Protein AF-0000000072984114 (afdb_homodimer)

Foldseek 3Di:
DEEEEEDQPLQNVQQVVLLVVVPYQYEYEYPDVVSQVSNDDDRYHYAPDLLRRLLRDLEYEYEDEAVCLCCQQQNDPVRGHSQVNHDAQHEYEYAYQAFLVSQVVSVVSHDPNYWYKYWHWPDGNVLQNVLAIETEIADDPVSCVVCVVVNSSSHHYDYDYHRSVNNVVSLVVLLVLLLLLLVLLVQVLVCVVVVHDLVVVLVVCCVDPCVVSSVVLQPPPRAAFLVSVLSSLVRSCVNPVVPDDRPSSVVSSVLSVQQQVQADDTHGSNSSSPPSSHDDPVVND/DEEEEEDQPLQNVQQVVLLVVVPYQYEYEYPDVVSQVSNDDDRYHYAPDLLRRLLRDLEYEYEDEAVCLCCQQDNDPVRGHSQVNHDQQHEYEYAYQAFLVSQVVSVVSHDPNYWYKYWHWPDGNVLQNVLAIETEIADDPVSCVVCVVVNSSSHHYDYDYHRSVNNVVSLVVLLVLLLLLLVLLVQVLVCVVVVHDLVVVLVVCCVDPCVVSSVVLQPPPRAAFLVSVLSSLVRSCVNPVVPDDRPSSVVSSVLSVQQQVQADDTHHSNSSSPPSSHDDPVVND

InterPro domains:
  IPR006115 6-phosphogluconate dehydrogenase, NADP-binding [PF03446] (2-160)
  IPR008927 6-phosphogluconate dehydrogenase-like, C-terminal domain superfamily [SSF48179] (163-270)
  IPR013328 6-phosphogluconate dehydrogenase, domain 2 [G3DSA:1.10.1040.10] (162-276)
  IPR015815 3-hydroxyisobutyrate dehydrogenase-related [PIRSF000103] (1-273)
  IPR036291 NAD(P)-binding domain superfamily [SSF51735] (1-162)

pLDDT: mean 96.46, std 6.19, range [48.09, 98.94]

Solvent-accessible surface area (backbone atoms only — not comparable to full-atom values): 28738 Å² total; per-residue (Å²): 103,52,35,18,43,34,27,41,48,74,53,27,56,37,42,52,58,39,44,34,74,74,62,31,41,33,30,31,37,44,97,49,63,70,44,40,62,72,62,48,53,97,39,26,44,70,41,92,41,70,60,57,21,44,62,63,27,48,37,38,38,36,39,53,59,50,88,49,44,57,55,51,40,56,36,44,93,92,49,68,14,50,48,76,41,60,51,79,69,17,37,40,35,40,32,34,70,43,39,40,66,56,54,53,57,46,59,74,61,51,55,77,66,46,45,67,29,30,33,13,68,45,67,56,51,70,21,29,62,65,36,53,20,37,33,33,33,10,20,57,66,64,64,49,59,71,44,39,74,65,55,45,49,38,18,49,74,43,79,61,47,52,60,41,40,12,25,46,50,45,51,27,54,42,36,21,55,44,18,29,55,38,16,48,33,53,20,47,49,47,24,55,73,69,71,42,61,62,64,64,53,54,54,53,40,49,70,37,58,49,24,53,50,50,53,59,45,64,35,81,83,52,79,47,46,33,60,58,57,38,48,52,42,50,38,45,46,71,60,36,60,78,42,44,84,54,60,36,49,53,36,24,38,53,53,49,45,51,28,36,69,51,28,92,72,82,35,41,44,40,38,58,79,38,76,67,32,51,75,60,77,80,68,44,93,103,52,36,19,42,34,27,40,48,75,53,27,57,36,41,52,57,38,44,33,72,73,62,31,42,34,31,30,38,45,96,50,64,69,47,42,61,74,61,48,53,97,39,26,44,71,42,91,41,71,60,56,22,44,62,65,26,48,37,37,39,35,39,50,57,50,87,48,46,57,54,53,39,57,35,44,93,92,49,68,14,50,49,77,40,60,50,80,69,16,37,41,34,39,32,35,69,44,40,41,66,57,54,53,56,46,59,74,62,50,54,78,64,46,45,68,30,30,34,12,67,44,70,55,53,70,21,29,62,65,35,54,20,37,32,33,34,10,21,57,66,66,63,50,58,71,44,40,74,66,54,43,50,38,19,49,75,45,80,62,47,53,59,42,41,13,24,47,49,44,50,28,55,43,35,21,54,44,18,29,54,37,16,47,33,52,20,48,50,48,24,56,73,70,71,44,62,62,65,63,53,55,53,54,42,49,71,38,58,50,23,54,49,51,53,60,44,64,36,82,83,52,79,46,46,34,59,59,56,37,48,52,42,50,39,44,45,71,59,36,60,78,44,43,83,54,60,37,47,52,36,23,37,52,51,49,46,51,28,36,70,52,29,92,73,83,34,41,46,41,36,58,80,39,78,67,33,52,75,61,78,80,66,44,92

Structure (mmCIF, N/CA/C/O backbone):
data_AF-0000000072984114-model_v1
#
loop_
_entity.id
_entity.type
_entity.pdbx_description
1 polymer '3-hydroxyisobutyrate dehydrogenase related beta-hydroxyacid dehydrogenase'
#
loop_
_atom_site.group_PDB
_atom_site.id
_atom_site.type_symbol
_atom_site.label_atom_id
_atom_site.label_alt_id
_atom_site.label_comp_id
_atom_site.label_asym_id
_atom_site.label_entity_id
_atom_site.label_seq_id
_atom_site.pdbx_PDB_ins_code
_atom_site.Cartn_x
_atom_site.Cartn_y
_atom_site.Cartn_z
_atom_site.occupancy
_atom_site.B_iso_or_equiv
_atom_site.auth_seq_id
_atom_site.auth_comp_id
_atom_site.auth_asym_id
_atom_site.auth_atom_id
_atom_site.pdbx_PDB_model_num
ATOM 1 N N . MET A 1 1 ? -5.254 40.031 -1.169 1 92.94 1 MET A N 1
ATOM 2 C CA . MET A 1 1 ? -5.637 39.438 0.11 1 92.94 1 MET A CA 1
ATOM 3 C C . MET A 1 1 ? -4.414 38.906 0.862 1 92.94 1 MET A C 1
ATOM 5 O O . MET A 1 1 ? -3.459 38.438 0.249 1 92.94 1 MET A O 1
ATOM 9 N N . LYS A 1 2 ? -4.418 39.094 2.188 1 98 2 LYS A N 1
ATOM 10 C CA . LYS A 1 2 ? -3.281 38.75 3.033 1 98 2 LYS A CA 1
ATOM 11 C C . LYS A 1 2 ? -3.484 37.406 3.697 1 98 2 LYS A C 1
ATOM 13 O O . LYS A 1 2 ? -4.578 37.094 4.18 1 98 2 LYS A O 1
ATOM 18 N N . ILE A 1 3 ? -2.434 36.562 3.68 1 98.81 3 ILE A N 1
ATOM 19 C CA . ILE A 1 3 ? -2.449 35.25 4.312 1 98.81 3 ILE A CA 1
ATOM 20 C C . ILE A 1 3 ? -1.193 35.094 5.164 1 98.81 3 ILE A C 1
ATOM 22 O O . ILE A 1 3 ? -0.095 35.438 4.746 1 98.81 3 ILE A O 1
ATOM 26 N N . THR A 1 4 ? -1.352 34.594 6.32 1 98.88 4 THR A N 1
ATOM 27 C CA . THR A 1 4 ? -0.22 34.156 7.145 1 98.88 4 THR A CA 1
ATOM 28 C C . THR A 1 4 ? -0.017 32.656 7.059 1 98.88 4 THR A C 1
ATOM 30 O O . THR A 1 4 ? -0.98 31.891 7.117 1 98.88 4 THR A O 1
ATOM 33 N N . PHE A 1 5 ? 1.22 32.219 6.844 1 98.94 5 PHE A N 1
ATOM 34 C CA . PHE A 1 5 ? 1.602 30.812 6.859 1 98.94 5 PHE A CA 1
ATOM 35 C C . PHE A 1 5 ? 2.68 30.562 7.906 1 98.94 5 PHE A C 1
ATOM 37 O O . PHE A 1 5 ? 3.785 31.094 7.812 1 98.94 5 PHE A O 1
ATOM 44 N N . ILE A 1 6 ? 2.34 29.75 8.883 1 98.88 6 ILE A N 1
ATOM 45 C CA . ILE A 1 6 ? 3.256 29.453 9.977 1 98.88 6 ILE A CA 1
ATOM 46 C C . ILE A 1 6 ? 3.725 28 9.883 1 98.88 6 ILE A C 1
ATOM 48 O O . ILE A 1 6 ? 2.908 27.078 9.867 1 98.88 6 ILE A O 1
ATOM 52 N N . GLY A 1 7 ? 4.973 27.766 9.938 1 98.56 7 GLY A N 1
ATOM 53 C CA . GLY A 1 7 ? 5.59 26.484 9.656 1 98.56 7 GLY A CA 1
ATOM 54 C C . GLY A 1 7 ? 6 26.312 8.203 1 98.56 7 GLY A C 1
ATOM 55 O O . GLY A 1 7 ? 5.203 25.891 7.371 1 98.56 7 GLY A O 1
ATOM 56 N N . VAL A 1 8 ? 7.266 26.625 7.906 1 97.69 8 VAL A N 1
ATOM 57 C CA . VAL A 1 8 ? 7.754 26.547 6.535 1 97.69 8 VAL A CA 1
ATOM 58 C C . VAL A 1 8 ? 8.836 25.469 6.43 1 97.69 8 VAL A C 1
ATOM 60 O O . VAL A 1 8 ? 9.93 25.734 5.926 1 97.69 8 VAL A O 1
ATOM 63 N N . GLY A 1 9 ? 8.461 24.328 6.988 1 95.62 9 GLY A N 1
ATOM 64 C CA . GLY A 1 9 ? 9.297 23.141 6.883 1 95.62 9 GLY A CA 1
ATOM 65 C C . GLY A 1 9 ? 9.117 22.391 5.574 1 95.62 9 GLY A C 1
ATOM 66 O O . GLY A 1 9 ? 8.961 23.016 4.52 1 95.62 9 GLY A O 1
ATOM 67 N N . ASP A 1 10 ? 9.156 21.094 5.625 1 92.69 10 ASP A N 1
ATOM 68 C CA . ASP A 1 10 ? 9.141 20.234 4.438 1 92.69 10 ASP A CA 1
ATOM 69 C C . ASP A 1 10 ? 7.879 20.469 3.609 1 92.69 10 ASP A C 1
ATOM 71 O O . ASP A 1 10 ? 7.926 20.453 2.377 1 92.69 10 ASP A O 1
ATOM 75 N N . MET A 1 11 ? 6.758 20.688 4.312 1 95.31 11 MET A N 1
ATOM 76 C CA . MET A 1 11 ? 5.508 20.938 3.602 1 95.31 11 MET A CA 1
ATOM 77 C C . MET A 1 11 ? 5.355 22.406 3.254 1 95.31 11 MET A C 1
ATOM 79 O O . MET A 1 11 ? 5.219 22.766 2.082 1 95.31 11 MET A O 1
ATOM 83 N N . GLY A 1 12 ? 5.516 23.266 4.242 1 97.44 12 GLY A N 1
ATOM 84 C CA . GLY A 1 12 ? 5.281 24.703 4.078 1 97.44 12 GLY A CA 1
ATOM 85 C C . GLY A 1 12 ? 6.164 25.328 3.012 1 97.44 12 GLY A C 1
ATOM 86 O O . GLY A 1 12 ? 5.727 26.219 2.289 1 97.44 12 GLY A O 1
ATOM 87 N N . SER A 1 13 ? 7.375 24.891 2.922 1 96.56 13 SER A N 1
ATOM 88 C CA . SER A 1 13 ? 8.305 25.453 1.956 1 96.56 13 SER A CA 1
ATOM 89 C C . SER A 1 13 ? 7.844 25.203 0.525 1 96.56 13 SER A C 1
ATOM 91 O O . SER A 1 13 ? 8.203 25.953 -0.389 1 96.56 13 SER A O 1
ATOM 93 N N . HIS A 1 14 ? 7.02 24.172 0.29 1 96.25 14 HIS A N 1
ATOM 94 C CA . HIS A 1 14 ? 6.504 23.875 -1.042 1 96.25 14 HIS A CA 1
ATOM 95 C C . HIS A 1 14 ? 5.113 24.469 -1.238 1 96.25 14 HIS A C 1
ATOM 97 O O . HIS A 1 14 ? 4.672 24.672 -2.373 1 96.25 14 HIS A O 1
ATOM 103 N N . MET A 1 15 ? 4.441 24.797 -0.161 1 98 15 MET A N 1
ATOM 104 C CA . MET A 1 15 ? 3.07 25.297 -0.233 1 98 15 MET A CA 1
ATOM 105 C C . MET A 1 15 ? 3.055 26.812 -0.388 1 98 15 MET A C 1
ATOM 107 O O . MET A 1 15 ? 2.287 27.359 -1.188 1 98 15 MET A O 1
ATOM 111 N N . VAL A 1 16 ? 3.939 27.562 0.236 1 98.5 16 VAL A N 1
ATOM 112 C CA . VAL A 1 16 ? 3.967 29.016 0.299 1 98.5 16 VAL A CA 1
ATOM 113 C C . VAL A 1 16 ? 4.125 29.594 -1.106 1 98.5 16 VAL A C 1
ATOM 115 O O . VAL A 1 16 ? 3.406 30.516 -1.489 1 98.5 16 VAL A O 1
ATOM 118 N N . PRO A 1 17 ? 4.957 29.031 -1.997 1 97.69 17 PRO A N 1
ATOM 119 C CA . PRO A 1 17 ? 5.117 29.594 -3.344 1 97.69 17 PRO A CA 1
ATOM 120 C C . PRO A 1 17 ? 3.82 29.578 -4.148 1 97.69 17 PRO A C 1
ATOM 122 O O . PRO A 1 17 ? 3.602 30.438 -4.996 1 97.69 17 PRO A O 1
ATOM 125 N N . HIS A 1 18 ? 2.949 28.609 -3.887 1 98.44 18 HIS A N 1
ATOM 126 C CA . HIS A 1 18 ? 1.688 28.547 -4.617 1 98.44 18 HIS A CA 1
ATOM 127 C C . HIS A 1 18 ? 0.781 29.719 -4.254 1 98.44 18 HIS A C 1
ATOM 129 O O . HIS A 1 18 ? 0.053 30.234 -5.105 1 98.44 18 HIS A O 1
ATOM 135 N N . LEU A 1 19 ? 0.803 30.109 -2.977 1 98.56 19 LEU A N 1
ATOM 136 C CA . LEU A 1 19 ? 0.034 31.266 -2.549 1 98.56 19 LEU A CA 1
ATOM 137 C C . LEU A 1 19 ? 0.534 32.531 -3.238 1 98.56 19 LEU A C 1
ATOM 139 O O . LEU A 1 19 ? -0.263 33.312 -3.758 1 98.56 19 LEU A O 1
ATOM 143 N N . ALA A 1 20 ? 1.812 32.688 -3.221 1 97.75 20 ALA A N 1
ATOM 144 C CA . ALA A 1 20 ? 2.422 33.844 -3.855 1 97.75 20 ALA A CA 1
ATOM 145 C C . ALA A 1 20 ? 2.092 33.906 -5.344 1 97.75 20 ALA A C 1
ATOM 147 O O . ALA A 1 20 ? 1.711 34.969 -5.867 1 97.75 20 ALA A O 1
ATOM 148 N N . LYS A 1 21 ? 2.23 32.812 -6.016 1 97.38 21 LYS A N 1
ATOM 149 C CA . LYS A 1 21 ? 1.955 32.688 -7.445 1 97.38 21 LYS A CA 1
ATOM 150 C C . LYS A 1 21 ? 0.504 33.062 -7.75 1 97.38 21 LYS A C 1
ATOM 152 O O . LYS A 1 21 ? 0.21 33.656 -8.797 1 97.38 21 LYS A O 1
ATOM 157 N N . ALA A 1 22 ? -0.342 32.75 -6.824 1 97.81 22 ALA A N 1
ATOM 158 C CA . ALA A 1 22 ? -1.768 33 -7.004 1 97.81 22 ALA A CA 1
ATOM 159 C C . ALA A 1 22 ? -2.094 34.469 -6.738 1 97.81 22 ALA A C 1
ATOM 161 O O . ALA A 1 22 ? -3.238 34.906 -6.906 1 97.81 22 ALA A O 1
ATOM 162 N N . GLY A 1 23 ? -1.111 35.25 -6.219 1 97.44 23 GLY A N 1
ATOM 163 C CA . GLY A 1 23 ? -1.286 36.688 -6.082 1 97.44 23 GLY A CA 1
ATOM 164 C C . GLY A 1 23 ? -1.57 37.094 -4.656 1 97.44 23 GLY A C 1
ATOM 165 O O . GLY A 1 23 ? -1.878 38.281 -4.406 1 97.44 23 GLY A O 1
ATOM 166 N N . TYR A 1 24 ? -1.482 36.188 -3.721 1 98.38 24 TYR A N 1
ATOM 167 C CA . TYR A 1 24 ? -1.695 36.562 -2.322 1 98.38 24 TYR A CA 1
ATOM 168 C C . TYR A 1 24 ? -0.448 37.188 -1.729 1 98.38 24 TYR A C 1
ATOM 170 O O . TYR A 1 24 ? 0.671 36.906 -2.158 1 98.38 24 TYR A O 1
ATOM 178 N N . ASP A 1 25 ? -0.683 38.125 -0.798 1 98.44 25 ASP A N 1
ATOM 179 C CA . ASP A 1 25 ? 0.396 38.625 0.044 1 98.44 25 ASP A CA 1
ATOM 180 C C . ASP A 1 25 ? 0.59 37.75 1.278 1 98.44 25 ASP A C 1
ATOM 182 O O . ASP A 1 25 ? -0.271 37.719 2.16 1 98.44 25 ASP A O 1
ATOM 186 N N . VAL A 1 26 ? 1.771 37.125 1.337 1 98.88 26 VAL A N 1
ATOM 187 C CA . VAL A 1 26 ? 1.955 36.094 2.338 1 98.88 26 VAL A CA 1
ATOM 188 C C . VAL A 1 26 ? 2.951 36.562 3.396 1 98.88 26 VAL A C 1
ATOM 190 O O . VAL A 1 26 ? 4.023 37.062 3.066 1 98.88 26 VAL A O 1
ATOM 193 N N . THR A 1 27 ? 2.582 36.469 4.625 1 98.88 27 THR A N 1
ATOM 194 C CA . THR A 1 27 ? 3.5 36.594 5.75 1 98.88 27 THR A CA 1
ATOM 195 C C . THR A 1 27 ? 3.848 35.219 6.336 1 98.88 27 THR A C 1
ATOM 197 O O . THR A 1 27 ? 2.955 34.438 6.652 1 98.88 27 THR A O 1
ATOM 200 N N . VAL A 1 28 ? 5.172 34.938 6.461 1 98.88 28 VAL A N 1
ATOM 201 C CA . VAL A 1 28 ? 5.566 33.625 6.953 1 98.88 28 VAL A CA 1
ATOM 202 C C . VAL A 1 28 ? 6.262 33.75 8.305 1 98.88 28 VAL A C 1
ATOM 204 O O . VAL A 1 28 ? 6.883 34.781 8.586 1 98.88 28 VAL A O 1
ATOM 207 N N . TRP A 1 29 ? 6.156 32.688 9.109 1 98.81 29 TRP A N 1
ATOM 208 C CA . TRP A 1 29 ? 6.898 32.562 10.359 1 98.81 29 TRP A CA 1
ATOM 209 C C . TRP A 1 29 ? 7.293 31.109 10.633 1 98.81 29 TRP A C 1
ATOM 211 O O . TRP A 1 29 ? 6.508 30.188 10.391 1 98.81 29 TRP A O 1
ATOM 221 N N . ASP A 1 30 ? 8.438 30.938 11.086 1 98.56 30 ASP A N 1
ATOM 222 C CA . ASP A 1 30 ? 9.008 29.672 11.555 1 98.56 30 ASP A CA 1
ATOM 223 C C . ASP A 1 30 ? 9.977 29.906 12.711 1 98.56 30 ASP A C 1
ATOM 225 O O . ASP A 1 30 ? 10.633 30.938 12.781 1 98.56 30 ASP A O 1
ATOM 229 N N . LYS A 1 31 ? 10.047 28.953 13.578 1 96.62 31 LYS A N 1
ATOM 230 C CA . LYS A 1 31 ? 10.961 29.094 14.703 1 96.62 31 LYS A CA 1
ATOM 231 C C . LYS A 1 31 ? 12.414 29.062 14.234 1 96.62 31 LYS A C 1
ATOM 233 O O . LYS A 1 31 ? 13.32 29.453 14.969 1 96.62 31 LYS A O 1
ATOM 238 N N . VAL A 1 32 ? 12.617 28.516 13.031 1 96.5 32 VAL A N 1
ATOM 239 C CA . VAL A 1 32 ? 13.945 28.484 12.438 1 96.5 32 VAL A CA 1
ATOM 240 C C . VAL A 1 32 ? 14.078 29.578 11.375 1 96.5 32 VAL A C 1
ATOM 242 O O . VAL A 1 32 ? 13.562 29.438 10.266 1 96.5 32 VAL A O 1
ATOM 245 N N . PRO A 1 33 ? 14.883 30.594 11.602 1 96.44 33 PRO A N 1
ATOM 246 C CA . PRO A 1 33 ? 14.953 31.75 10.719 1 96.44 33 PRO A CA 1
ATOM 247 C C . PRO A 1 33 ? 15.406 31.391 9.305 1 96.44 33 PRO A C 1
ATOM 249 O O . PRO A 1 33 ? 14.922 31.969 8.328 1 96.44 33 PRO A O 1
ATOM 252 N N . ALA A 1 34 ? 16.266 30.453 9.227 1 96.44 34 ALA A N 1
ATOM 253 C CA . ALA A 1 34 ? 16.828 30.078 7.926 1 96.44 34 ALA A CA 1
ATOM 254 C C . ALA A 1 34 ? 15.734 29.562 7 1 96.44 34 ALA A C 1
ATOM 256 O O . ALA A 1 34 ? 15.797 29.75 5.781 1 96.44 34 ALA A O 1
ATOM 257 N N . LYS A 1 35 ? 14.719 28.953 7.527 1 96.56 35 LYS A N 1
ATOM 258 C CA . LYS A 1 35 ? 13.625 28.422 6.727 1 96.56 35 LYS A CA 1
ATOM 259 C C . LYS A 1 35 ? 12.766 29.547 6.145 1 96.56 35 LYS A C 1
ATOM 261 O O . LYS A 1 35 ? 12.273 29.438 5.02 1 96.56 35 LYS A O 1
ATOM 266 N N . MET A 1 36 ? 12.609 30.578 6.875 1 97.62 36 MET A N 1
ATOM 267 C CA . MET A 1 36 ? 11.859 31.734 6.395 1 97.62 36 MET A CA 1
ATOM 268 C C . MET A 1 36 ? 12.594 32.438 5.254 1 97.62 36 MET A C 1
ATOM 270 O O . MET A 1 36 ? 11.977 32.781 4.246 1 97.62 36 MET A O 1
ATOM 274 N N . ALA A 1 37 ? 13.875 32.562 5.426 1 96.56 37 ALA A N 1
ATOM 275 C CA . ALA A 1 37 ? 14.688 33.219 4.406 1 96.56 37 ALA A CA 1
ATOM 276 C C . ALA A 1 37 ? 14.602 32.469 3.072 1 96.56 37 ALA A C 1
ATOM 278 O O . ALA A 1 37 ? 14.609 33.094 2.008 1 96.56 37 ALA A O 1
ATOM 279 N N . ALA A 1 38 ? 14.453 31.219 3.162 1 95.19 38 ALA A N 1
ATOM 280 C CA . ALA A 1 38 ? 14.477 30.359 1.976 1 95.19 38 ALA A CA 1
ATOM 281 C C . ALA A 1 38 ? 13.219 30.562 1.131 1 95.19 38 ALA A C 1
ATOM 283 O O . ALA A 1 38 ? 13.227 30.312 -0.077 1 95.19 38 ALA A O 1
ATOM 284 N N . VAL A 1 39 ? 12.117 31.078 1.741 1 96.69 39 VAL A N 1
ATOM 285 C CA . VAL A 1 39 ? 10.867 31.188 0.999 1 96.69 39 VAL A CA 1
ATOM 286 C C . VAL A 1 39 ? 10.539 32.656 0.774 1 96.69 39 VAL A C 1
ATOM 288 O O . VAL A 1 39 ? 9.547 33 0.12 1 96.69 39 VAL A O 1
ATOM 291 N N . ALA A 1 40 ? 11.367 33.562 1.275 1 96.75 40 ALA A N 1
ATOM 292 C CA . ALA A 1 40 ? 11.133 35 1.142 1 96.75 40 ALA A CA 1
ATOM 293 C C . ALA A 1 40 ? 11.219 35.438 -0.319 1 96.75 40 ALA A C 1
ATOM 295 O O . ALA A 1 40 ? 11.984 34.875 -1.1 1 96.75 40 ALA A O 1
ATOM 296 N N . GLY A 1 41 ? 10.391 36.438 -0.708 1 94.62 41 GLY A N 1
ATOM 297 C CA . GLY A 1 41 ? 10.359 37 -2.059 1 94.62 41 GLY A CA 1
ATOM 298 C C . GLY A 1 41 ? 9.352 38.094 -2.232 1 94.62 41 GLY A C 1
ATOM 299 O O . GLY A 1 41 ? 8.914 38.719 -1.254 1 94.62 41 GLY A O 1
ATOM 300 N N . ASP A 1 42 ? 8.992 38.469 -3.422 1 90.94 42 ASP A N 1
ATOM 301 C CA . ASP A 1 42 ? 8.164 39.625 -3.734 1 90.94 42 ASP A CA 1
ATOM 302 C C . ASP A 1 42 ? 6.809 39.562 -3.035 1 90.94 42 ASP A C 1
ATOM 304 O O . ASP A 1 42 ? 6.32 40.531 -2.488 1 90.94 42 ASP A O 1
ATOM 308 N N . HIS A 1 43 ? 6.23 38.375 -2.975 1 96.38 43 HIS A N 1
ATOM 309 C CA . HIS A 1 43 ? 4.91 38.25 -2.373 1 96.38 43 HIS A CA 1
ATOM 310 C C . HIS A 1 43 ? 4.977 37.469 -1.061 1 96.38 43 HIS A C 1
ATOM 312 O O . HIS A 1 43 ? 3.949 37.062 -0.528 1 96.38 43 HIS A O 1
ATOM 318 N N . VAL A 1 44 ? 6.203 37.406 -0.483 1 98.56 44 VAL A N 1
ATOM 319 C CA . VAL A 1 44 ? 6.375 36.656 0.758 1 98.56 44 VAL A CA 1
ATOM 320 C C . VAL A 1 44 ? 7.27 37.438 1.715 1 98.56 44 VAL A C 1
ATOM 322 O O . VAL A 1 44 ? 8.469 37.562 1.478 1 98.56 44 VAL A O 1
ATOM 325 N N . ARG A 1 45 ? 6.734 37.875 2.725 1 97.94 45 ARG A N 1
ATOM 326 C CA . ARG A 1 45 ? 7.488 38.594 3.746 1 97.94 45 ARG A CA 1
ATOM 327 C C . ARG A 1 45 ? 7.699 37.719 4.984 1 97.94 45 ARG A C 1
ATOM 329 O O . ARG A 1 45 ? 6.824 36.938 5.355 1 97.94 45 ARG A O 1
ATOM 336 N N . THR A 1 46 ? 8.773 37.938 5.699 1 98.56 46 THR A N 1
ATOM 337 C CA . THR A 1 46 ? 9.094 37.219 6.922 1 98.56 46 THR A CA 1
ATOM 338 C C . THR A 1 46 ? 8.695 38.031 8.156 1 98.56 46 THR A C 1
ATOM 340 O O . THR A 1 46 ? 8.969 39.219 8.234 1 98.56 46 THR A O 1
ATOM 343 N N . ALA A 1 47 ? 8 37.406 8.992 1 98.56 47 ALA A N 1
ATOM 344 C CA . ALA A 1 47 ? 7.598 38.031 10.234 1 98.56 47 ALA A CA 1
ATOM 345 C C . ALA A 1 47 ? 8.742 38.062 11.242 1 98.56 47 ALA A C 1
ATOM 347 O O . ALA A 1 47 ? 9.625 37.219 11.211 1 98.56 47 A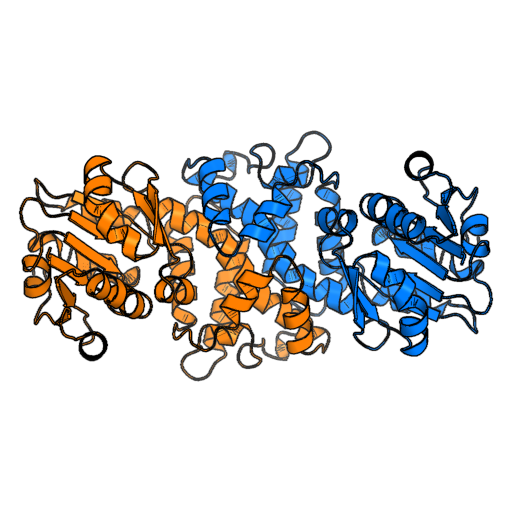LA A O 1
ATOM 348 N N . THR A 1 48 ? 8.742 38.938 12.195 1 97.75 48 THR A N 1
ATOM 349 C CA . THR A 1 48 ? 9.805 39.094 13.18 1 97.75 48 THR A CA 1
ATOM 350 C C . THR A 1 48 ? 9.453 38.375 14.469 1 97.75 48 THR A C 1
ATOM 352 O O . THR A 1 48 ? 10.312 38.156 15.336 1 97.75 48 THR A O 1
ATOM 355 N N . SER A 1 49 ? 8.18 38.031 14.594 1 98.06 49 SER A N 1
ATOM 356 C CA . SER A 1 49 ? 7.672 37.281 15.742 1 98.06 49 SER A CA 1
ATOM 357 C C . SER A 1 49 ? 6.367 36.562 15.406 1 98.06 49 SER A C 1
ATOM 359 O O . SER A 1 49 ? 5.781 36.812 14.344 1 98.06 49 SER A O 1
ATOM 361 N N . LEU A 1 50 ? 5.961 35.719 16.312 1 98.69 50 LEU A N 1
ATOM 362 C CA . LEU A 1 50 ? 4.672 35.031 16.141 1 98.69 50 LEU A CA 1
ATOM 363 C C . LEU A 1 50 ? 3.533 36.062 16.125 1 98.69 50 LEU A C 1
ATOM 365 O O . LEU A 1 50 ? 2.631 35.969 15.297 1 98.69 50 LEU A O 1
ATOM 369 N N . GLU A 1 51 ? 3.555 37 17.016 1 98.62 51 GLU A N 1
ATOM 370 C CA . GLU A 1 51 ? 2.549 38.031 17.078 1 98.62 51 GLU A CA 1
ATOM 371 C C . GLU A 1 51 ? 2.496 38.844 15.766 1 98.62 51 GLU A C 1
ATOM 373 O O . GLU A 1 51 ? 1.415 39.062 15.227 1 98.62 51 GLU A O 1
ATOM 378 N N . ASP A 1 52 ? 3.676 39.219 15.305 1 98.75 52 ASP A N 1
ATOM 379 C CA . ASP A 1 52 ? 3.793 39.938 14.039 1 98.75 52 ASP A CA 1
ATOM 380 C C . ASP A 1 52 ? 3.148 39.125 12.898 1 98.75 52 ASP A C 1
ATOM 382 O O . ASP A 1 52 ? 2.424 39.719 12.078 1 98.75 52 ASP A O 1
ATOM 386 N N . ALA A 1 53 ? 3.332 37.875 12.867 1 98.88 53 ALA A N 1
ATOM 387 C CA . ALA A 1 53 ? 2.789 37 11.82 1 98.88 53 ALA A CA 1
ATOM 388 C C . ALA A 1 53 ? 1.269 36.938 11.906 1 98.88 53 ALA A C 1
ATOM 390 O O . ALA A 1 53 ? 0.569 37.156 10.914 1 98.88 53 ALA A O 1
ATOM 391 N N . VAL A 1 54 ? 0.768 36.656 13.07 1 98.88 54 VAL A N 1
ATOM 392 C CA . VAL A 1 54 ? -0.651 36.375 13.258 1 98.88 54 VAL A CA 1
ATOM 393 C C . VAL A 1 54 ? -1.469 37.656 13.031 1 98.88 54 VAL A C 1
ATOM 395 O O . VAL A 1 54 ? -2.562 37.594 12.461 1 98.88 54 VAL A O 1
ATOM 398 N N . THR A 1 55 ? -0.938 38.781 13.422 1 98.56 55 THR A N 1
ATOM 399 C CA . THR A 1 55 ? -1.696 40.031 13.32 1 98.56 55 THR A CA 1
ATOM 400 C C . THR A 1 55 ? -1.636 40.594 11.898 1 98.56 55 THR A C 1
ATOM 402 O O . THR A 1 55 ? -2.383 41.5 11.555 1 98.56 55 THR A O 1
ATOM 405 N N . ALA A 1 56 ? -0.844 39.969 11.078 1 98.56 56 ALA A N 1
ATOM 406 C CA . ALA A 1 56 ? -0.653 40.469 9.711 1 98.56 56 ALA A CA 1
ATOM 407 C C . ALA A 1 56 ? -1.842 40.094 8.828 1 98.56 56 ALA A C 1
ATOM 409 O O . ALA A 1 56 ? -2.02 40.656 7.75 1 98.56 56 ALA A O 1
ATOM 410 N N . SER A 1 57 ? -2.619 39.125 9.195 1 98.38 57 SER A N 1
ATOM 411 C CA . SER A 1 57 ? -3.709 38.656 8.352 1 98.38 57 SER A CA 1
ATOM 412 C C . SER A 1 57 ? -4.84 38.062 9.188 1 98.38 57 SER A C 1
ATOM 414 O O . SER A 1 57 ? -4.633 37.656 10.336 1 98.38 57 SER A O 1
ATOM 416 N N . ARG A 1 58 ? -5.961 37.938 8.562 1 98.44 58 ARG A N 1
ATOM 417 C CA . ARG A 1 58 ? -7.098 37.312 9.219 1 98.44 58 ARG A CA 1
ATOM 418 C C . ARG A 1 58 ? -7.172 35.812 8.859 1 98.44 58 ARG A C 1
ATOM 420 O O . ARG A 1 58 ? -7.941 35.062 9.461 1 98.44 58 ARG A O 1
ATOM 427 N N . VAL A 1 59 ? -6.453 35.344 7.871 1 98.88 59 VAL A N 1
ATOM 428 C CA . VAL A 1 59 ? -6.352 33.938 7.535 1 98.88 59 VAL A CA 1
ATOM 429 C C . VAL A 1 59 ? -4.965 33.406 7.91 1 98.88 59 VAL A C 1
ATOM 431 O O . VAL A 1 59 ? -3.955 33.875 7.359 1 98.88 59 VAL A O 1
ATOM 434 N N . ILE A 1 60 ? -4.906 32.5 8.859 1 98.94 60 ILE A N 1
ATOM 435 C CA . ILE A 1 60 ? -3.662 31.938 9.359 1 98.94 60 ILE A CA 1
ATOM 436 C C . ILE A 1 60 ? -3.637 30.422 9.086 1 98.94 60 ILE A C 1
ATOM 438 O O . ILE A 1 60 ? -4.512 29.688 9.547 1 98.94 60 ILE A O 1
ATOM 442 N N . ILE A 1 61 ? -2.654 29.953 8.328 1 98.94 61 ILE A N 1
ATOM 443 C CA . ILE A 1 61 ? -2.445 28.531 8.047 1 98.94 61 ILE A CA 1
ATOM 444 C C . ILE A 1 61 ? -1.212 28.031 8.797 1 98.94 61 ILE A C 1
ATOM 446 O O . ILE A 1 61 ? -0.163 28.688 8.781 1 98.94 61 ILE A O 1
ATOM 450 N N . THR A 1 62 ? -1.337 26.938 9.5 1 98.94 62 THR A N 1
ATOM 451 C CA . THR A 1 62 ? -0.194 26.375 10.203 1 98.94 62 THR A CA 1
ATOM 452 C C . THR A 1 62 ? 0.113 24.969 9.68 1 98.94 62 THR A C 1
ATOM 454 O O . THR A 1 62 ? -0.8 24.203 9.352 1 98.94 62 THR A O 1
ATOM 457 N N . SER A 1 63 ? 1.345 24.641 9.523 1 98.5 63 SER A N 1
ATOM 458 C CA . SER A 1 63 ? 1.853 23.328 9.102 1 98.5 63 SER A CA 1
ATOM 459 C C . SER A 1 63 ? 3.119 22.969 9.867 1 98.5 63 SER A C 1
ATOM 461 O O . SER A 1 63 ? 4.23 23.219 9.391 1 98.5 63 SER A O 1
ATOM 463 N N . VAL A 1 64 ? 2.963 22.391 11.078 1 98.19 64 VAL A N 1
ATOM 464 C CA . VAL A 1 64 ? 4.078 22.016 11.938 1 98.19 64 VAL A CA 1
ATOM 465 C C . VAL A 1 64 ? 3.902 20.578 12.414 1 98.19 64 VAL A C 1
ATOM 467 O O . VAL A 1 64 ? 2.855 19.953 12.188 1 98.19 64 VAL A O 1
ATOM 470 N N . MET A 1 65 ? 4.918 20.047 12.992 1 97.19 65 MET A N 1
ATOM 471 C CA . MET A 1 65 ? 4.82 18.703 13.555 1 97.19 65 MET A CA 1
ATOM 472 C C . MET A 1 65 ? 3.846 18.672 14.727 1 97.19 65 MET A C 1
ATOM 474 O O . MET A 1 65 ? 3.691 19.672 15.438 1 97.19 65 MET A O 1
ATOM 478 N N . SER A 1 66 ? 3.277 17.547 14.922 1 97.75 66 SER A N 1
ATOM 479 C CA . SER A 1 66 ? 2.211 17.391 15.906 1 97.75 66 SER A CA 1
ATOM 480 C C . SER A 1 66 ? 2.666 17.844 17.297 1 97.75 66 SER A C 1
ATOM 482 O O . SER A 1 66 ? 1.899 18.469 18.031 1 97.75 66 SER A O 1
ATOM 484 N N . ASP A 1 67 ? 3.861 17.578 17.672 1 96.88 67 ASP A N 1
ATOM 485 C CA . ASP A 1 67 ? 4.367 17.875 19 1 96.88 67 ASP A CA 1
ATOM 486 C C . ASP A 1 67 ? 4.457 19.391 19.234 1 96.88 67 ASP A C 1
ATOM 488 O O . ASP A 1 67 ? 4.418 19.844 20.375 1 96.88 67 ASP A O 1
ATOM 492 N N . ASP A 1 68 ? 4.496 20.141 18.203 1 97.88 68 ASP A N 1
ATOM 493 C CA . ASP A 1 68 ? 4.652 21.594 18.297 1 97.88 68 ASP A CA 1
ATOM 494 C C . ASP A 1 68 ? 3.297 22.297 18.344 1 97.88 68 ASP A C 1
ATOM 496 O O . ASP A 1 68 ? 3.215 23.484 18.688 1 97.88 68 ASP A O 1
ATOM 500 N N . VAL A 1 69 ? 2.266 21.578 18.031 1 98.62 69 VAL A N 1
ATOM 501 C CA . VAL A 1 69 ? 0.96 22.188 17.812 1 98.62 69 VAL A CA 1
ATOM 502 C C . VAL A 1 69 ? 0.459 22.844 19.094 1 98.62 69 VAL A C 1
ATOM 504 O O . VAL A 1 69 ? 0.062 24.016 19.094 1 98.62 69 VAL A O 1
ATOM 507 N N . PRO A 1 70 ? 0.524 22.203 20.266 1 98.5 70 PRO A N 1
ATOM 508 C CA . PRO A 1 70 ? -0.034 22.844 21.453 1 98.5 70 PRO A CA 1
ATOM 509 C C . PRO A 1 70 ? 0.696 24.125 21.844 1 98.5 70 PRO A C 1
ATOM 511 O O . PRO A 1 70 ? 0.059 25.156 22.062 1 98.5 70 PRO A O 1
ATOM 514 N N . ALA A 1 71 ? 1.971 24.078 21.859 1 98.44 71 ALA A N 1
ATOM 515 C CA . ALA A 1 71 ? 2.742 25.266 22.234 1 98.44 71 ALA A CA 1
ATOM 516 C C . ALA A 1 71 ? 2.543 26.391 21.219 1 98.44 71 ALA A C 1
ATOM 518 O O . ALA A 1 71 ? 2.404 27.547 21.594 1 98.44 71 ALA A O 1
ATOM 519 N N . LEU A 1 72 ? 2.471 26.047 19.984 1 98.81 72 LEU A N 1
ATOM 520 C CA . LEU A 1 72 ? 2.342 27.047 18.922 1 98.81 72 LEU A CA 1
ATOM 521 C C . LEU A 1 72 ? 0.963 27.703 18.953 1 98.81 72 LEU A C 1
ATOM 523 O O . LEU A 1 72 ? 0.843 28.922 18.781 1 98.81 72 LEU A O 1
ATOM 527 N N . HIS A 1 73 ? -0.046 26.953 19.188 1 98.88 73 HIS A N 1
ATOM 528 C CA . HIS A 1 73 ? -1.412 27.438 19.016 1 98.88 73 HIS A CA 1
ATOM 529 C C . HIS A 1 73 ? -1.975 27.984 20.328 1 98.88 73 HIS A C 1
ATOM 531 O O . HIS A 1 73 ? -2.557 29.078 20.344 1 98.88 73 HIS A O 1
ATOM 537 N N . ILE A 1 74 ? -1.774 27.297 21.422 1 98.69 74 ILE A N 1
ATOM 538 C CA . ILE A 1 74 ? -2.34 27.656 22.703 1 98.69 74 ILE A CA 1
ATOM 539 C C . ILE A 1 74 ? -1.328 28.484 23.5 1 98.69 74 ILE A C 1
ATOM 541 O O . ILE A 1 74 ? -1.613 29.625 23.891 1 98.69 74 ILE A O 1
ATOM 545 N N . GLY A 1 75 ? -0.143 27.953 23.609 1 98.12 75 GLY A N 1
ATOM 546 C CA . GLY A 1 75 ? 0.904 28.625 24.359 1 98.12 75 GLY A CA 1
ATOM 547 C C . GLY A 1 75 ? 0.637 28.672 25.859 1 98.12 75 GLY A C 1
ATOM 548 O O . GLY A 1 75 ? -0.062 27.797 26.391 1 98.12 75 GLY A O 1
ATOM 549 N N . THR A 1 76 ? 1.414 29.5 26.547 1 96.56 76 THR A N 1
ATOM 550 C CA . THR A 1 76 ? 1.286 29.766 27.984 1 96.56 76 THR A CA 1
ATOM 551 C C . THR A 1 76 ? 1.185 31.266 28.234 1 96.56 76 THR A C 1
ATOM 553 O O . THR A 1 76 ? 1.258 32.062 27.297 1 96.56 76 THR A O 1
ATOM 556 N N . THR A 1 77 ? 0.958 31.578 29.469 1 93.88 77 THR A N 1
ATOM 557 C CA . THR A 1 77 ? 0.918 33 29.844 1 93.88 77 THR A CA 1
ATOM 558 C C . THR A 1 77 ? 2.252 33.656 29.547 1 93.88 77 THR A C 1
ATOM 560 O O . THR A 1 77 ? 2.285 34.844 29.125 1 93.88 77 THR A O 1
ATOM 563 N N . GLU A 1 78 ? 3.367 32.969 29.734 1 96.31 78 GLU A N 1
ATOM 564 C CA . GLU A 1 78 ? 4.707 33.531 29.531 1 96.31 78 GLU A CA 1
ATOM 565 C C . GLU A 1 78 ? 5.082 33.531 28.047 1 96.31 78 GLU A C 1
ATOM 567 O O . GLU A 1 78 ? 5.824 34.375 27.594 1 96.31 78 GLU A O 1
ATOM 572 N N . THR A 1 79 ? 4.527 32.562 27.328 1 97.31 79 THR A N 1
ATOM 573 C CA . THR A 1 79 ? 4.766 32.406 25.891 1 97.31 79 THR A CA 1
ATOM 574 C C . THR A 1 79 ? 3.455 32.188 25.141 1 97.31 79 THR A C 1
ATOM 576 O O . THR A 1 79 ? 3.08 31.047 24.859 1 97.31 79 THR A O 1
ATOM 579 N N . PRO A 1 80 ? 2.801 33.281 24.812 1 98 80 PRO A N 1
ATOM 580 C CA . PRO A 1 80 ? 1.478 33.188 24.203 1 98 80 PRO A CA 1
ATOM 581 C C . PRO A 1 80 ? 1.517 32.5 22.828 1 98 80 PRO A C 1
ATOM 583 O O . PRO A 1 80 ? 2.461 32.688 22.062 1 98 80 PRO A O 1
ATOM 586 N N . GLY A 1 81 ? 0.493 31.703 22.547 1 98.75 81 GLY A N 1
ATOM 587 C CA . GLY A 1 81 ? 0.327 31.062 21.25 1 98.75 81 GLY A CA 1
ATOM 588 C C . GLY A 1 81 ? -0.505 31.891 20.281 1 98.75 81 GLY A C 1
ATOM 589 O O . GLY A 1 81 ? -0.849 33.031 20.578 1 98.75 81 GLY A O 1
ATOM 590 N N . ILE A 1 82 ? -0.825 31.359 19.219 1 98.94 82 ILE A N 1
ATOM 591 C CA . ILE A 1 82 ? -1.521 32 18.109 1 98.94 82 ILE A CA 1
ATOM 592 C C . ILE A 1 82 ? -2.852 32.562 18.594 1 98.94 82 ILE A C 1
ATOM 594 O O . ILE A 1 82 ? -3.229 33.688 18.234 1 98.94 82 ILE A O 1
ATOM 598 N N . VAL A 1 83 ? -3.564 31.844 19.438 1 98.75 83 VAL A N 1
ATOM 599 C CA . VAL A 1 83 ? -4.934 32.156 19.812 1 98.75 83 VAL A CA 1
ATOM 600 C C . VAL A 1 83 ? -4.965 33.5 20.531 1 98.75 83 VAL A C 1
ATOM 602 O O . VAL A 1 83 ? -5.992 34.188 20.547 1 98.75 83 VAL A O 1
ATOM 605 N N . HIS A 1 84 ? -3.863 33.938 21.078 1 98.19 84 HIS A N 1
ATOM 606 C CA . HIS A 1 84 ? -3.801 35.188 21.859 1 98.19 84 HIS A CA 1
ATOM 607 C C . HIS A 1 84 ? -3.676 36.406 20.938 1 98.19 84 HIS A C 1
ATOM 609 O O . HIS A 1 84 ? -3.844 37.531 21.391 1 98.19 84 HIS A O 1
ATOM 615 N N . TYR A 1 85 ? -3.385 36.156 19.703 1 98.56 85 TYR A N 1
ATOM 616 C CA . TYR A 1 85 ? -3.092 37.281 18.797 1 98.56 85 TYR A CA 1
ATOM 617 C C . TYR A 1 85 ? -4.145 37.375 17.703 1 98.56 85 TYR A C 1
ATOM 619 O O . TYR A 1 85 ? -4.094 38.281 16.859 1 98.56 85 TYR A O 1
ATOM 627 N N . LEU A 1 86 ? -5.125 36.469 17.656 1 98.69 86 LEU A N 1
ATOM 628 C CA . LEU A 1 86 ? -6.137 36.438 16.594 1 98.69 86 LEU A CA 1
ATOM 629 C C . LEU A 1 86 ? -7.023 37.688 16.672 1 98.69 86 LEU A C 1
ATOM 631 O O . LEU A 1 86 ? -7.398 38.125 17.766 1 98.69 86 LEU A O 1
ATOM 635 N N . GLN A 1 87 ? -7.379 38.188 15.547 1 97.38 87 GLN A N 1
ATOM 636 C CA . GLN A 1 87 ? -8.312 39.312 15.406 1 97.38 87 GLN A CA 1
ATOM 637 C C . GLN A 1 87 ? -9.734 38.781 15.148 1 97.38 87 GLN A C 1
ATOM 639 O O . GLN A 1 87 ? -9.922 37.719 14.602 1 97.38 87 GLN A O 1
ATOM 644 N N . PRO A 1 88 ? -10.68 39.625 15.586 1 97.88 88 PRO A N 1
ATOM 645 C CA . PRO A 1 88 ? -12.039 39.219 15.203 1 97.88 88 PRO A CA 1
ATOM 646 C C . PRO A 1 88 ? -12.188 39 13.703 1 97.88 88 PRO A C 1
ATOM 648 O O . PRO A 1 88 ? -11.633 39.781 12.898 1 97.88 88 PRO A O 1
ATOM 651 N N . GLY A 1 89 ? -12.852 37.875 13.391 1 97.94 89 GLY A N 1
ATOM 652 C CA . GLY A 1 89 ? -13.039 37.562 11.992 1 97.94 89 GLY A CA 1
ATOM 653 C C . GLY A 1 89 ? -11.961 36.656 11.445 1 97.94 89 GLY A C 1
ATOM 654 O O . GLY A 1 89 ? -12.047 36.188 10.305 1 97.94 89 GLY A O 1
ATOM 655 N N . SER A 1 90 ? -10.984 36.281 12.266 1 98.56 90 SER A N 1
ATOM 656 C CA . SER A 1 90 ? -9.875 35.438 11.828 1 98.56 90 SER A CA 1
ATOM 657 C C . SER A 1 90 ? -10.336 34 11.625 1 98.56 90 SER A C 1
ATOM 659 O O . SER A 1 90 ? -11.242 33.531 12.312 1 98.56 90 SER A O 1
ATOM 661 N N . THR A 1 91 ? -9.773 33.344 10.672 1 98.88 91 THR A N 1
ATOM 662 C CA . THR A 1 91 ? -9.852 31.906 10.492 1 98.88 91 THR A CA 1
ATOM 663 C C . THR A 1 91 ? -8.477 31.266 10.672 1 98.88 91 THR A C 1
ATOM 665 O O . THR A 1 91 ? -7.539 31.578 9.938 1 98.88 91 THR A O 1
ATOM 668 N N . LEU A 1 92 ? -8.367 30.438 11.672 1 98.94 92 LEU A N 1
ATOM 669 C CA . LEU A 1 92 ? -7.164 29.656 11.922 1 98.94 92 LEU A CA 1
ATOM 670 C C . LEU A 1 92 ? -7.289 28.266 11.312 1 98.94 92 LEU A C 1
ATOM 672 O O . LEU A 1 92 ? -8.227 27.531 11.625 1 98.94 92 LEU A O 1
ATOM 676 N N . ILE A 1 93 ? -6.371 27.906 10.406 1 98.94 93 ILE A N 1
ATOM 677 C CA . ILE A 1 93 ? -6.387 26.641 9.68 1 98.94 93 ILE A CA 1
ATOM 678 C C . ILE A 1 93 ? -5.203 25.781 10.117 1 98.94 93 ILE A C 1
ATOM 680 O O . ILE A 1 93 ? -4.047 26.141 9.906 1 98.94 93 ILE A O 1
ATOM 684 N N . VAL A 1 94 ? -5.473 24.625 10.695 1 98.94 94 VAL A N 1
ATOM 685 C CA . VAL A 1 94 ? -4.445 23.688 11.133 1 98.94 94 VAL A CA 1
ATOM 686 C C . VAL A 1 94 ? -4.328 22.547 10.117 1 98.94 94 VAL A C 1
ATOM 688 O O . VAL A 1 94 ? -5.285 21.812 9.898 1 98.94 94 VAL A O 1
ATOM 691 N N . THR A 1 95 ? -3.137 22.344 9.531 1 98.88 95 THR A N 1
ATOM 692 C CA . THR A 1 95 ? -2.998 21.344 8.469 1 98.88 95 THR A CA 1
ATOM 693 C C . THR A 1 95 ? -2.18 20.156 8.945 1 98.88 95 THR A C 1
ATOM 695 O O . THR A 1 95 ? -1.947 19.203 8.18 1 98.88 95 THR A O 1
ATOM 698 N N . SER A 1 96 ? -1.728 20.141 10.195 1 98.38 96 SER A N 1
ATOM 699 C CA . SER A 1 96 ? -0.822 19.141 10.75 1 98.38 96 SER A CA 1
ATOM 700 C C . SER A 1 96 ? -1.511 17.781 10.891 1 98.38 96 SER A C 1
ATOM 702 O O . SER A 1 96 ? -2.738 17.703 10.984 1 98.38 96 SER A O 1
ATOM 704 N N . THR A 1 97 ? -0.703 16.734 10.789 1 97.44 97 THR A N 1
ATOM 705 C CA . THR A 1 97 ? -1.134 15.422 11.258 1 97.44 97 THR A CA 1
ATOM 706 C C . THR A 1 97 ? -1.149 15.367 12.781 1 97.44 97 THR A C 1
ATOM 708 O O . THR A 1 97 ? -0.106 15.508 13.43 1 97.44 97 THR A O 1
ATOM 711 N N . LEU A 1 98 ? -2.418 15.102 13.406 1 98.19 98 LEU A N 1
ATOM 712 C CA . LEU A 1 98 ? -2.428 15.219 14.859 1 98.19 98 LEU A CA 1
ATOM 713 C C . LEU A 1 98 ? -3.623 14.484 15.453 1 98.19 98 LEU A C 1
ATOM 715 O O . LEU A 1 98 ? -4.582 14.172 14.742 1 98.19 98 LEU A O 1
ATOM 719 N N . ASP A 1 99 ? -3.523 14.25 16.75 1 98.44 99 ASP A N 1
ATOM 720 C CA . ASP A 1 99 ? -4.609 13.75 17.594 1 98.44 99 ASP A CA 1
ATOM 721 C C . ASP A 1 99 ? -5.789 14.719 17.609 1 98.44 99 ASP A C 1
ATOM 723 O O . ASP A 1 99 ? -5.625 15.906 17.906 1 98.44 99 ASP A O 1
ATOM 727 N N . PRO A 1 100 ? -7 14.25 17.234 1 98.5 100 PRO A N 1
ATOM 728 C CA . PRO A 1 100 ? -8.18 15.117 17.234 1 98.5 100 PRO A CA 1
ATOM 729 C C . PRO A 1 100 ? -8.359 15.859 18.562 1 98.5 100 PRO A C 1
ATOM 731 O O . PRO A 1 100 ? -8.914 16.969 18.578 1 98.5 100 PRO A O 1
ATOM 734 N N . ARG A 1 101 ? -7.871 15.383 19.672 1 98.25 101 ARG A N 1
ATOM 735 C CA . ARG A 1 101 ? -7.977 16.031 20.984 1 98.25 101 ARG A CA 1
ATOM 736 C C . ARG A 1 101 ? -7.223 17.359 21 1 98.25 101 ARG A C 1
ATOM 738 O O . ARG A 1 101 ? -7.559 18.266 21.766 1 98.25 101 ARG A O 1
ATOM 745 N N . LYS A 1 102 ? -6.191 17.469 20.172 1 98.81 102 LYS A N 1
ATOM 746 C CA . LYS A 1 102 ? -5.453 18.719 20.078 1 98.81 102 LYS A CA 1
ATOM 747 C C . LYS A 1 102 ? -6.309 19.812 19.422 1 98.81 102 LYS A C 1
ATOM 749 O O . LYS A 1 102 ? -6.23 20.984 19.812 1 98.81 102 LYS A O 1
ATOM 754 N N . ILE A 1 103 ? -7.102 19.438 18.438 1 98.81 103 ILE A N 1
ATOM 755 C CA . ILE A 1 103 ? -8.023 20.391 17.828 1 98.81 103 ILE A CA 1
ATOM 756 C C . ILE A 1 103 ? -9.047 20.859 18.859 1 98.81 103 ILE A C 1
ATOM 758 O O . ILE A 1 103 ? -9.336 22.047 18.969 1 98.81 103 ILE A O 1
ATOM 762 N N . THR A 1 104 ? -9.586 19.922 19.594 1 98.62 104 THR A N 1
ATOM 763 C CA . THR A 1 104 ? -10.539 20.234 20.641 1 98.62 104 THR A CA 1
ATOM 764 C C . THR A 1 104 ? -9.914 21.188 21.656 1 98.62 104 THR A C 1
ATOM 766 O O . THR A 1 104 ? -10.562 22.141 22.109 1 98.62 104 THR A O 1
ATOM 769 N N . ALA A 1 105 ? -8.695 20.891 22.062 1 98.75 105 ALA A N 1
ATOM 770 C CA . ALA A 1 105 ? -7.996 21.734 23.031 1 98.75 105 ALA A CA 1
ATOM 771 C C . ALA A 1 105 ? -7.828 23.156 22.5 1 98.75 105 ALA A C 1
ATOM 773 O O . ALA A 1 105 ? -8.008 24.125 23.25 1 98.75 105 ALA A O 1
ATOM 774 N N . ILE A 1 106 ? -7.465 23.328 21.25 1 98.88 106 ILE A N 1
ATOM 775 C CA . ILE A 1 106 ? -7.32 24.656 20.656 1 98.88 106 ILE A CA 1
ATOM 776 C C . ILE A 1 106 ? -8.672 25.359 20.641 1 98.88 106 ILE A C 1
ATOM 778 O O . ILE A 1 106 ? -8.766 26.531 21.016 1 98.88 106 ILE A O 1
ATOM 782 N N . GLN A 1 107 ? -9.695 24.641 20.203 1 98.81 107 GLN A N 1
ATOM 783 C CA . GLN A 1 107 ? -11.031 25.219 20.109 1 98.81 107 GLN A CA 1
ATOM 784 C C . GLN A 1 107 ? -11.477 25.797 21.453 1 98.81 107 GLN A C 1
ATOM 786 O O . GLN A 1 107 ? -12.117 26.844 21.5 1 98.81 107 GLN A O 1
ATOM 791 N N . ALA A 1 108 ? -11.141 25.141 22.531 1 98.56 108 ALA A N 1
ATOM 792 C CA . ALA A 1 108 ? -11.578 25.516 23.875 1 98.56 108 ALA A CA 1
ATOM 793 C C . ALA A 1 108 ? -11.062 26.891 24.266 1 98.56 108 ALA A C 1
ATOM 795 O O . ALA A 1 108 ? -11.609 27.531 25.156 1 98.56 108 ALA A O 1
ATOM 796 N N . VAL A 1 109 ? -9.969 27.359 23.609 1 98.38 109 VAL A N 1
ATOM 797 C CA . VAL A 1 109 ? -9.367 28.609 24.047 1 98.38 109 VAL A CA 1
ATOM 798 C C . VAL A 1 109 ? -9.422 29.625 22.906 1 98.38 109 VAL A C 1
ATOM 800 O O . VAL A 1 109 ? -8.773 30.672 22.969 1 98.38 109 VAL A O 1
ATOM 803 N N . MET A 1 110 ? -10.164 29.328 21.844 1 98.62 110 MET A N 1
ATOM 804 C CA . MET A 1 110 ? -10.336 30.25 20.734 1 98.62 110 MET A CA 1
ATOM 805 C C . MET A 1 110 ? -11.086 31.5 21.188 1 98.62 110 MET A C 1
ATOM 807 O O . MET A 1 110 ? -12.047 31.406 21.953 1 98.62 110 MET A O 1
ATOM 811 N N . PRO A 1 111 ? -10.703 32.625 20.719 1 97.88 111 PRO A N 1
ATOM 812 C CA . PRO A 1 111 ? -11.5 33.844 21 1 97.88 111 PRO A CA 1
ATOM 813 C C . PRO A 1 111 ? -12.844 33.844 20.281 1 97.88 111 PRO A C 1
ATOM 815 O O . PRO A 1 111 ? -13.016 33.125 19.281 1 97.88 111 PRO A O 1
ATOM 818 N N . THR A 1 112 ? -13.719 34.656 20.734 1 96.19 112 THR A N 1
ATOM 819 C CA . THR A 1 112 ? -15.023 34.812 20.094 1 96.19 112 THR A CA 1
ATOM 820 C C . THR A 1 112 ? -14.867 35.406 18.703 1 96.19 112 THR A C 1
ATOM 822 O O . THR A 1 112 ? -13.875 36.062 18.406 1 96.19 112 THR A O 1
ATOM 825 N N . LYS A 1 113 ? -15.766 35.062 17.797 1 97.38 113 LYS A N 1
ATOM 826 C CA . LYS A 1 113 ? -15.852 35.594 16.438 1 97.38 113 LYS A CA 1
ATOM 827 C C . LYS A 1 113 ? -14.633 35.156 15.602 1 97.38 113 LYS A C 1
ATOM 829 O O . LYS A 1 113 ? -14.141 35.938 14.781 1 97.38 113 LYS A O 1
ATOM 834 N N . THR A 1 114 ? -14.016 34.125 15.961 1 98.56 114 THR A N 1
ATOM 835 C CA . THR A 1 114 ? -12.977 33.5 15.156 1 98.56 114 THR A CA 1
ATOM 836 C C . THR A 1 114 ? -13.367 32.062 14.797 1 98.56 114 THR A C 1
ATOM 838 O O . THR A 1 114 ? -14.289 31.5 15.391 1 98.56 114 THR A O 1
ATOM 841 N N . HIS A 1 115 ? -12.758 31.516 13.758 1 98.75 115 HIS A N 1
ATOM 842 C CA . HIS A 1 115 ? -13.031 30.141 13.312 1 98.75 115 HIS A CA 1
ATOM 843 C C . HIS A 1 115 ? -11.766 29.297 13.344 1 98.75 115 HIS A C 1
ATOM 845 O O . HIS A 1 115 ? -10.68 29.781 13 1 98.75 115 HIS A O 1
ATOM 851 N N . LEU A 1 116 ? -11.906 28.109 13.836 1 98.94 116 LEU A N 1
ATOM 852 C CA . LEU A 1 116 ? -10.867 27.094 13.75 1 98.94 116 LEU A CA 1
ATOM 853 C C . LEU A 1 116 ? -11.266 26 12.766 1 98.94 116 LEU A C 1
ATOM 855 O O . LEU A 1 116 ? -12.367 25.453 12.836 1 98.94 116 LEU A O 1
ATOM 859 N N . LEU A 1 117 ? -10.375 25.734 11.797 1 98.94 117 LEU A N 1
ATOM 860 C CA . LEU A 1 117 ? -10.555 24.641 10.852 1 98.94 117 LEU A CA 1
ATOM 861 C C . LEU A 1 117 ? -9.406 23.641 10.945 1 98.94 117 LEU A C 1
ATOM 863 O O . LEU A 1 117 ? -8.242 24.031 11.055 1 98.94 117 LEU A O 1
ATOM 867 N N . ASP A 1 118 ? -9.695 22.344 11.062 1 98.81 118 ASP A N 1
ATOM 868 C CA . ASP A 1 118 ? -8.664 21.328 10.828 1 98.81 118 ASP A CA 1
ATOM 869 C C . ASP A 1 118 ? -8.711 20.812 9.391 1 98.81 118 ASP A C 1
ATOM 871 O O . ASP A 1 118 ? -9.719 20.25 8.969 1 98.81 118 ASP A O 1
ATOM 875 N N . VAL A 1 119 ? -7.551 21.016 8.664 1 98.88 119 VAL A N 1
ATOM 876 C CA . VAL A 1 119 ? -7.457 20.75 7.234 1 98.88 119 VAL A CA 1
ATOM 877 C C . VAL A 1 119 ? -6.168 19.984 6.934 1 98.88 119 VAL A C 1
ATOM 879 O O . VAL A 1 119 ? -5.34 20.438 6.145 1 98.88 119 VAL A O 1
ATOM 882 N N . PRO A 1 120 ? -6.027 18.797 7.535 1 98.62 120 PRO A N 1
ATOM 883 C CA . PRO A 1 120 ? -4.844 18.031 7.16 1 98.62 120 PRO A CA 1
ATOM 884 C C . PRO A 1 120 ? -4.84 17.641 5.684 1 98.62 120 PRO A C 1
ATOM 886 O O . PRO A 1 120 ? -5.746 18.016 4.938 1 98.62 120 PRO A O 1
ATOM 889 N N . MET A 1 121 ? -3.734 17 5.324 1 97.88 121 MET A N 1
ATOM 890 C CA . MET A 1 121 ? -3.514 16.844 3.891 1 97.88 121 MET A CA 1
ATOM 891 C C . MET A 1 121 ? -3.109 15.406 3.561 1 97.88 121 MET A C 1
ATOM 893 O O . MET A 1 121 ? -2.445 14.75 4.359 1 97.88 121 MET A O 1
ATOM 897 N N . ILE A 1 122 ? -3.48 14.906 2.402 1 96.31 122 ILE A N 1
ATOM 898 C CA . ILE A 1 122 ? -3.02 13.648 1.819 1 96.31 122 ILE A CA 1
ATOM 899 C C . ILE A 1 122 ? -2.049 13.938 0.676 1 96.31 122 ILE A C 1
ATOM 901 O O . ILE A 1 122 ? -2.293 14.828 -0.144 1 96.31 122 ILE A O 1
ATOM 905 N N . GLY A 1 123 ? -0.946 13.062 0.458 1 90.19 123 GLY A N 1
ATOM 906 C CA . GLY A 1 123 ? -0.007 13.172 -0.647 1 90.19 123 GLY A CA 1
ATOM 907 C C . GLY A 1 123 ? 1.44 13.234 -0.196 1 90.19 123 GLY A C 1
ATOM 908 O O . GLY A 1 123 ? 2.229 12.336 -0.503 1 90.19 123 GLY A O 1
ATOM 909 N N . GLY A 1 124 ? 1.814 14.336 0.616 1 89.56 124 GLY A N 1
ATOM 910 C CA . GLY A 1 124 ? 3.18 14.555 1.068 1 89.56 124 GLY A CA 1
ATOM 911 C C . GLY A 1 124 ? 3.91 15.617 0.269 1 89.56 124 GLY A C 1
ATOM 912 O O . GLY A 1 124 ? 3.281 16.438 -0.401 1 89.56 124 GLY A O 1
ATOM 913 N N . VAL A 1 125 ? 5.234 15.547 0.266 1 92.5 125 VAL A N 1
ATOM 914 C CA . VAL A 1 125 ? 6.086 16.625 -0.235 1 92.5 125 VAL A CA 1
ATOM 915 C C . VAL A 1 125 ? 5.934 16.734 -1.751 1 92.5 125 VAL A C 1
ATOM 917 O O . VAL A 1 125 ? 5.781 17.844 -2.283 1 92.5 125 VAL A O 1
ATOM 920 N N . LYS A 1 126 ? 5.953 15.602 -2.414 1 90.62 126 LYS A N 1
ATOM 921 C CA . LYS A 1 126 ? 5.805 15.633 -3.865 1 90.62 126 LYS A CA 1
ATOM 922 C C . LYS A 1 126 ? 4.496 16.312 -4.27 1 90.62 126 LYS A C 1
ATOM 924 O O . LYS A 1 126 ? 4.488 17.188 -5.141 1 90.62 126 LYS A O 1
ATOM 929 N N . TYR A 1 127 ? 3.482 15.977 -3.652 1 92.5 127 TYR A N 1
ATOM 930 C CA . TYR A 1 127 ? 2.172 16.531 -3.971 1 92.5 127 TYR A CA 1
ATOM 931 C C . TYR A 1 127 ? 2.088 18 -3.58 1 92.5 127 TYR A C 1
ATOM 933 O O . TYR A 1 127 ? 1.421 18.797 -4.25 1 92.5 127 TYR A O 1
ATOM 941 N N . ALA A 1 128 ? 2.725 18.359 -2.508 1 95.56 128 ALA A N 1
ATOM 942 C CA . ALA A 1 128 ? 2.781 19.766 -2.115 1 95.56 128 ALA A CA 1
ATOM 943 C C . ALA A 1 128 ? 3.477 20.609 -3.184 1 95.56 128 ALA A C 1
ATOM 945 O O . ALA A 1 128 ? 3.004 21.688 -3.535 1 95.56 128 ALA A O 1
ATOM 946 N N . ARG A 1 129 ? 4.555 20.047 -3.715 1 94.56 129 ARG A N 1
ATOM 947 C CA . ARG A 1 129 ? 5.336 20.719 -4.742 1 94.56 129 ARG A CA 1
ATOM 948 C C . ARG A 1 129 ? 4.516 20.906 -6.016 1 94.56 129 ARG A C 1
ATOM 950 O O . ARG A 1 129 ? 4.621 21.938 -6.684 1 94.56 129 ARG A O 1
ATOM 957 N N . GLU A 1 130 ? 3.615 19.984 -6.277 1 95 130 GLU A N 1
ATOM 958 C CA . GLU A 1 130 ? 2.902 19.938 -7.551 1 95 130 GLU A CA 1
ATOM 959 C C . GLU A 1 130 ? 1.491 20.5 -7.414 1 95 130 GLU A C 1
ATOM 961 O O . GLU A 1 130 ? 0.705 20.453 -8.359 1 95 130 GLU A O 1
ATOM 966 N N . ALA A 1 131 ? 1.166 21.062 -6.277 1 97.62 131 ALA A N 1
ATOM 967 C CA . ALA A 1 131 ? -0.184 21.531 -6 1 97.62 131 ALA A CA 1
ATOM 968 C C . ALA A 1 131 ? -1.219 20.438 -6.242 1 97.62 131 ALA A C 1
ATOM 970 O O . ALA A 1 131 ? -2.25 20.688 -6.871 1 97.62 131 ALA A O 1
ATOM 971 N N . GLY A 1 132 ? -0.84 19.266 -5.805 1 96.81 132 GLY A N 1
ATOM 972 C CA . GLY A 1 132 ? -1.682 18.094 -6.008 1 96.81 132 GLY A CA 1
ATOM 973 C C . GLY A 1 132 ? -2.148 17.469 -4.707 1 96.81 132 GLY A C 1
ATOM 974 O O . GLY A 1 132 ? -2.467 16.281 -4.672 1 96.81 132 GLY A O 1
ATOM 975 N N . LEU A 1 133 ? -2.182 18.219 -3.645 1 97.88 133 LEU A N 1
ATOM 976 C CA . LEU A 1 133 ? -2.605 17.703 -2.348 1 97.88 133 LEU A CA 1
ATOM 977 C C . LEU A 1 133 ? -4.117 17.516 -2.309 1 97.88 133 LEU A C 1
ATOM 979 O O . LEU A 1 133 ? -4.844 18.078 -3.123 1 97.88 133 LEU A O 1
ATOM 983 N N . VAL A 1 134 ? -4.516 16.656 -1.452 1 98.44 134 VAL A N 1
ATOM 984 C CA . VAL A 1 134 ? -5.91 16.609 -1.033 1 98.44 134 VAL A CA 1
ATOM 985 C C . VAL A 1 134 ? -6.059 17.234 0.355 1 98.44 134 VAL A C 1
ATOM 987 O O . VAL A 1 134 ? -5.48 16.734 1.326 1 98.44 134 VAL A O 1
ATOM 990 N N . LEU A 1 135 ? -6.758 18.281 0.401 1 98.81 135 LEU A N 1
ATOM 991 C CA . LEU A 1 135 ? -7.012 18.953 1.669 1 98.81 135 LEU A CA 1
ATOM 992 C C . LEU A 1 135 ? -8.32 18.484 2.285 1 98.81 135 LEU A C 1
ATOM 994 O O . LEU A 1 135 ? -9.391 18.672 1.699 1 98.81 135 LEU A O 1
ATOM 998 N N . ILE A 1 136 ? -8.234 17.859 3.461 1 98.81 136 ILE A N 1
ATOM 999 C CA . ILE A 1 136 ? -9.391 17.344 4.176 1 98.81 136 ILE A CA 1
ATOM 1000 C C . ILE A 1 136 ? -9.938 18.391 5.133 1 98.81 136 ILE A C 1
ATOM 1002 O O . ILE A 1 136 ? -9.516 18.469 6.289 1 98.81 136 ILE A O 1
ATOM 1006 N N . ALA A 1 137 ? -10.922 19.109 4.648 1 98.88 137 ALA A N 1
ATOM 1007 C CA . ALA A 1 137 ? -11.336 20.312 5.363 1 98.88 137 ALA A CA 1
ATOM 1008 C C . ALA A 1 137 ? -12.539 20.016 6.266 1 98.88 137 ALA A C 1
ATOM 1010 O O . ALA A 1 137 ? -13.555 19.5 5.809 1 98.88 137 ALA A O 1
ATOM 1011 N N . ALA A 1 138 ? -12.398 20.344 7.531 1 98.88 138 ALA A N 1
ATOM 1012 C CA . ALA A 1 138 ? -13.477 20.156 8.5 1 98.88 138 ALA A CA 1
ATOM 1013 C C . ALA A 1 138 ? -13.68 21.406 9.352 1 98.88 138 ALA A C 1
ATOM 1015 O O . ALA A 1 138 ? -12.719 22.125 9.664 1 98.88 138 ALA A O 1
ATOM 1016 N N . GLY A 1 139 ? -14.891 21.703 9.789 1 98.69 139 GLY A N 1
ATOM 1017 C CA . GLY A 1 139 ? -15.289 22.875 10.562 1 98.69 139 GLY A CA 1
ATOM 1018 C C . GLY A 1 139 ? -16.562 23.531 10.055 1 98.69 139 GLY A C 1
ATOM 1019 O O . GLY A 1 139 ? -17.344 22.891 9.352 1 98.69 139 GLY A O 1
ATOM 1020 N N . ASP A 1 140 ? -16.734 24.781 10.461 1 98.56 140 ASP A N 1
ATOM 1021 C CA . ASP A 1 140 ? -17.906 25.531 10.008 1 98.56 140 ASP A CA 1
ATOM 1022 C C . ASP A 1 140 ? -17.969 25.594 8.484 1 98.56 140 ASP A C 1
ATOM 1024 O O . ASP A 1 140 ? -16.984 25.969 7.836 1 98.56 140 ASP A O 1
ATOM 1028 N N . LYS A 1 141 ? -19.094 25.219 7.961 1 98.62 141 LYS A N 1
ATOM 1029 C CA . LYS A 1 141 ? -19.266 25.062 6.52 1 98.62 141 LYS A CA 1
ATOM 1030 C C . LYS A 1 141 ? -18.953 26.375 5.797 1 98.62 141 LYS A C 1
ATOM 1032 O O . LYS A 1 141 ? -18.266 26.375 4.777 1 98.62 141 LYS A O 1
ATOM 1037 N N . GLN A 1 142 ? -19.453 27.406 6.305 1 98.62 142 GLN A N 1
ATOM 1038 C CA . GLN A 1 142 ? -19.234 28.703 5.664 1 98.62 142 GLN A CA 1
ATOM 1039 C C . GLN A 1 142 ? -17.781 29.141 5.762 1 98.62 142 GLN A C 1
ATOM 1041 O O . GLN A 1 142 ? -17.219 29.672 4.801 1 98.62 142 GLN A O 1
ATOM 1046 N N . ALA A 1 143 ? -17.156 28.984 6.914 1 98.75 143 ALA A N 1
ATOM 1047 C CA . ALA A 1 143 ? -15.75 29.328 7.074 1 98.75 143 ALA A CA 1
ATOM 1048 C C . ALA A 1 143 ? -14.883 28.547 6.082 1 98.75 143 ALA A C 1
ATOM 1050 O O . ALA A 1 143 ? -13.969 29.109 5.477 1 98.75 143 ALA A O 1
ATOM 1051 N N . VAL A 1 144 ? -15.227 27.234 5.914 1 98.88 144 VAL A N 1
ATOM 1052 C CA . VAL A 1 144 ? -14.484 26.422 4.953 1 98.88 144 VAL A CA 1
ATOM 1053 C C . VAL A 1 144 ? -14.695 26.969 3.543 1 98.88 144 VAL A C 1
ATOM 1055 O O . VAL A 1 144 ? -13.742 27.109 2.775 1 98.88 144 VAL A O 1
ATOM 1058 N N . ALA A 1 145 ? -15.898 27.297 3.197 1 98.75 145 ALA A N 1
ATOM 1059 C CA . ALA A 1 145 ? -16.203 27.844 1.88 1 98.75 145 ALA A CA 1
ATOM 1060 C C . ALA A 1 145 ? -15.43 29.125 1.621 1 98.75 145 ALA A C 1
ATOM 1062 O O . ALA A 1 145 ? -14.898 29.328 0.524 1 98.75 145 ALA A O 1
ATOM 1063 N N . ASP A 1 146 ? -15.305 29.953 2.605 1 98.62 146 ASP A N 1
ATOM 1064 C CA . ASP A 1 146 ? -14.664 31.25 2.484 1 98.62 146 ASP A CA 1
ATOM 1065 C C . ASP A 1 146 ? -13.172 31.094 2.186 1 98.62 146 ASP A C 1
ATOM 1067 O O . ASP A 1 146 ? -12.586 31.922 1.479 1 98.62 146 ASP A O 1
ATOM 1071 N N . VAL A 1 147 ? -12.594 30.047 2.705 1 98.75 147 VAL A N 1
ATOM 1072 C CA . VAL A 1 147 ? -11.148 29.922 2.541 1 98.75 147 VAL A CA 1
ATOM 1073 C C . VAL A 1 147 ? -10.836 28.922 1.432 1 98.75 147 VAL A C 1
ATOM 1075 O O . VAL A 1 147 ? -9.672 28.672 1.113 1 98.75 147 VAL A O 1
ATOM 1078 N N . THR A 1 148 ? -11.812 28.25 0.815 1 98.81 148 THR A N 1
ATOM 1079 C CA . THR A 1 148 ? -11.633 27.234 -0.207 1 98.81 148 THR A CA 1
ATOM 1080 C C . THR A 1 148 ? -10.828 27.781 -1.384 1 98.81 148 THR A C 1
ATOM 1082 O O . THR A 1 148 ? -9.938 27.094 -1.902 1 98.81 148 THR A O 1
ATOM 1085 N N . PRO A 1 149 ? -11.07 29.031 -1.853 1 98.75 149 PRO A N 1
ATOM 1086 C CA . PRO A 1 149 ? -10.242 29.547 -2.951 1 98.75 149 PRO A CA 1
ATOM 1087 C C . PRO A 1 149 ? -8.758 29.562 -2.609 1 98.75 149 PRO A C 1
ATOM 1089 O O . PRO A 1 149 ? -7.918 29.328 -3.484 1 98.75 149 PRO A O 1
ATOM 1092 N N . ILE A 1 150 ? -8.422 29.828 -1.361 1 98.81 150 ILE A N 1
ATOM 1093 C CA . ILE A 1 150 ? -7.039 29.828 -0.905 1 98.81 150 ILE A CA 1
ATOM 1094 C C . ILE A 1 150 ? -6.504 28.391 -0.871 1 98.81 150 ILE A C 1
ATOM 1096 O O . ILE A 1 150 ? -5.434 28.109 -1.419 1 98.81 150 ILE A O 1
ATOM 1100 N N . LEU A 1 151 ? -7.273 27.438 -0.313 1 98.88 151 LEU A N 1
ATOM 1101 C CA . LEU A 1 151 ? -6.855 26.047 -0.137 1 98.88 151 LEU A CA 1
ATOM 1102 C C . LEU A 1 151 ? -6.668 25.375 -1.485 1 98.88 151 LEU A C 1
ATOM 1104 O O . LEU A 1 151 ? -5.805 24.5 -1.629 1 98.88 151 LEU A O 1
ATOM 1108 N N . LYS A 1 152 ? -7.41 25.781 -2.492 1 98.75 152 LYS A N 1
ATOM 1109 C CA . LYS A 1 152 ? -7.367 25.172 -3.818 1 98.75 152 LYS A CA 1
ATOM 1110 C C . LYS A 1 152 ? -6.039 25.453 -4.512 1 98.75 152 LYS A C 1
ATOM 1112 O O . LYS A 1 152 ? -5.695 24.812 -5.504 1 98.75 152 LYS A O 1
ATOM 1117 N N . THR A 1 153 ? -5.285 26.422 -4 1 98.75 153 THR A N 1
ATOM 1118 C CA . THR A 1 153 ? -3.965 26.672 -4.57 1 98.75 153 THR A CA 1
ATOM 1119 C C . THR A 1 153 ? -3.023 25.5 -4.297 1 98.75 153 THR A C 1
ATOM 1121 O O . THR A 1 153 ? -1.995 25.359 -4.961 1 98.75 153 THR A O 1
ATOM 1124 N N . PHE A 1 154 ? -3.404 24.688 -3.287 1 98.62 154 PHE A N 1
ATOM 1125 C CA . PHE A 1 154 ? -2.547 23.578 -2.891 1 98.62 154 PHE A CA 1
ATOM 1126 C C . PHE A 1 154 ? -3.008 22.281 -3.543 1 98.62 154 PHE A C 1
ATOM 1128 O O . PHE A 1 154 ? -2.271 21.297 -3.555 1 98.62 154 PHE A O 1
ATOM 1135 N N . GLY A 1 155 ? -4.246 22.219 -3.973 1 98.38 155 GLY A N 1
ATOM 1136 C CA . GLY A 1 155 ? -4.805 21.016 -4.543 1 98.38 155 GLY A CA 1
ATOM 1137 C C . GLY A 1 155 ? -6.316 20.938 -4.43 1 98.38 155 GLY A C 1
ATOM 1138 O O . GLY A 1 155 ? -7 21.953 -4.551 1 98.38 155 GLY A O 1
ATOM 1139 N N . THR A 1 156 ? -6.809 19.734 -4.305 1 98.5 156 THR A N 1
ATOM 1140 C CA . THR A 1 156 ? -8.242 19.484 -4.223 1 98.5 156 THR A CA 1
ATOM 1141 C C . THR A 1 156 ? -8.727 19.578 -2.781 1 98.5 156 THR A C 1
ATOM 1143 O O . THR A 1 156 ? -8.086 19.062 -1.869 1 98.5 156 THR A O 1
ATOM 1146 N N . VAL A 1 157 ? -9.875 20.234 -2.582 1 98.69 157 VAL A N 1
ATOM 1147 C CA . VAL A 1 157 ? -10.438 20.391 -1.245 1 98.69 157 VAL A CA 1
ATOM 1148 C C . VAL A 1 157 ? -11.656 19.484 -1.088 1 98.69 157 VAL A C 1
ATOM 1150 O O . VAL A 1 157 ? -12.555 19.5 -1.929 1 98.69 157 VAL A O 1
ATOM 1153 N N . LYS A 1 158 ? -11.625 18.672 -0.073 1 98.69 158 LYS A N 1
ATOM 1154 C CA . LYS A 1 158 ? -12.766 17.844 0.298 1 98.69 158 LYS A CA 1
ATOM 1155 C C . LYS A 1 158 ? -13.328 18.266 1.656 1 98.69 158 LYS A C 1
ATOM 1157 O O . LYS A 1 158 ? -12.656 18.125 2.68 1 98.69 158 LYS A O 1
ATOM 1162 N N . TYR A 1 159 ? -14.578 18.797 1.673 1 98.75 159 TYR A N 1
ATOM 1163 C CA . TYR A 1 159 ? -15.25 19.109 2.932 1 98.75 159 TYR A CA 1
ATOM 1164 C C . TYR A 1 159 ? -15.773 17.844 3.6 1 98.75 159 TYR A C 1
ATOM 1166 O O . TYR A 1 159 ? -16.469 17.047 2.969 1 98.75 159 TYR A O 1
ATOM 1174 N N . VAL A 1 160 ? -15.438 17.703 4.879 1 98.56 160 VAL A N 1
ATOM 1175 C CA . VAL A 1 160 ? -15.766 16.422 5.504 1 98.56 160 VAL A CA 1
ATOM 1176 C C . VAL A 1 160 ? -16.594 16.656 6.77 1 98.56 160 VAL A C 1
ATOM 1178 O O . VAL A 1 160 ? -16.625 15.82 7.664 1 98.56 160 VAL A O 1
ATOM 1181 N N . GLY A 1 161 ? -17.109 17.797 6.957 1 98.12 161 GLY A N 1
ATOM 1182 C CA . GLY A 1 161 ? -18.078 18.016 8.008 1 98.12 161 GLY A CA 1
ATOM 1183 C C . GLY A 1 161 ? -17.531 18.766 9.203 1 98.12 161 GLY A C 1
ATOM 1184 O O . GLY A 1 161 ? -16.812 19.766 9.039 1 98.12 161 GLY A O 1
ATOM 1185 N N . GLU A 1 162 ? -17.875 18.328 10.406 1 97.69 162 GLU A N 1
ATOM 1186 C CA . GLU A 1 162 ? -17.625 19.062 11.641 1 97.69 162 GLU A CA 1
ATOM 1187 C C . GLU A 1 162 ? -16.141 19.094 11.992 1 97.69 162 GLU A C 1
ATOM 1189 O O . GLU A 1 162 ? -15.391 18.203 11.578 1 97.69 162 GLU A O 1
ATOM 1194 N N . GLN A 1 163 ? -15.82 20.078 12.781 1 98.12 163 GLN A N 1
ATOM 1195 C CA . GLN A 1 163 ? -14.461 20.188 13.289 1 98.12 163 GLN A CA 1
ATOM 1196 C C . GLN A 1 163 ? -14.016 18.906 13.969 1 98.12 163 GLN A C 1
ATOM 1198 O O . GLN A 1 163 ? -14.781 18.281 14.711 1 98.12 163 GLN A O 1
ATOM 1203 N N . GLY A 1 164 ? -12.844 18.516 13.75 1 98.38 164 GLY A N 1
ATOM 1204 C CA . GLY A 1 164 ? -12.312 17.266 14.281 1 98.38 164 GLY A CA 1
ATOM 1205 C C . GLY A 1 164 ? -12.289 16.156 13.266 1 98.38 164 GLY A C 1
ATOM 1206 O O . GLY A 1 164 ? -11.438 15.258 13.344 1 98.38 164 GLY A O 1
ATOM 1207 N N . ASN A 1 165 ? -13.172 16.172 12.289 1 98.62 165 ASN A N 1
ATOM 1208 C CA . ASN A 1 165 ? -13.234 15.133 11.273 1 98.62 165 ASN A CA 1
ATOM 1209 C C . ASN A 1 165 ? -12 15.141 10.383 1 98.62 165 ASN A C 1
ATOM 1211 O O . ASN A 1 165 ? -11.555 14.086 9.922 1 98.62 165 ASN A O 1
ATOM 1215 N N . GLY A 1 166 ? -11.445 16.297 10.117 1 98.81 166 GLY A N 1
ATOM 1216 C CA . GLY A 1 166 ? -10.219 16.359 9.352 1 98.81 166 GLY A CA 1
ATOM 1217 C C . GLY A 1 166 ? -9.078 15.594 9.992 1 98.81 166 GLY A C 1
ATOM 1218 O O . GLY A 1 166 ? -8.445 14.75 9.344 1 98.81 166 GLY A O 1
ATOM 1219 N N . ALA A 1 167 ? -8.891 15.898 11.266 1 98.81 167 ALA A N 1
ATOM 1220 C CA . ALA A 1 167 ? -7.848 15.211 12.023 1 98.81 167 ALA A CA 1
ATOM 1221 C C . ALA A 1 167 ? -8.109 13.703 12.07 1 98.81 167 ALA A C 1
ATOM 1223 O O . ALA A 1 167 ? -7.195 12.898 11.867 1 98.81 167 ALA A O 1
ATOM 1224 N N . LYS A 1 168 ? -9.359 13.328 12.328 1 98.75 168 LYS A N 1
ATOM 1225 C CA . LYS A 1 168 ? -9.719 11.914 12.375 1 98.75 168 LYS A CA 1
ATOM 1226 C C . LYS A 1 168 ? -9.422 11.227 11.047 1 98.75 168 LYS A C 1
ATOM 1228 O O . LYS A 1 168 ? -8.766 10.18 11.016 1 98.75 168 LYS A O 1
ATOM 1233 N N . LEU A 1 169 ? -9.859 11.836 9.977 1 98.81 169 LEU A N 1
ATOM 1234 C CA . LEU A 1 169 ? -9.742 11.211 8.664 1 98.81 169 LEU A CA 1
ATOM 1235 C C . LEU A 1 169 ? -8.289 11.164 8.211 1 98.81 169 LEU A C 1
ATOM 1237 O O . LEU A 1 169 ? -7.887 10.234 7.508 1 98.81 169 LEU A O 1
ATOM 1241 N N . LYS A 1 170 ? -7.5 12.133 8.594 1 98.69 170 LYS A N 1
ATOM 1242 C CA . LYS A 1 170 ? -6.07 12.055 8.305 1 98.69 170 LYS A CA 1
ATOM 1243 C C . LYS A 1 170 ? -5.441 10.836 8.969 1 98.69 170 LYS A C 1
ATOM 1245 O O . LYS A 1 170 ? -4.691 10.086 8.336 1 98.69 170 LYS A O 1
ATOM 1250 N N . LEU A 1 171 ? -5.73 10.664 10.25 1 98.62 171 LEU A N 1
ATOM 1251 C CA . LEU A 1 171 ? -5.199 9.508 10.953 1 98.62 171 LEU A CA 1
ATOM 1252 C C . LEU A 1 171 ? -5.699 8.211 10.328 1 98.62 171 LEU A C 1
ATOM 1254 O O . LEU A 1 171 ? -4.926 7.27 10.141 1 98.62 171 LEU A O 1
ATOM 1258 N N . ILE A 1 172 ? -6.973 8.188 10 1 98.69 172 ILE A N 1
ATOM 1259 C CA . ILE A 1 172 ? -7.586 7.016 9.383 1 98.69 172 ILE A CA 1
ATOM 1260 C C . ILE A 1 172 ? -6.848 6.672 8.086 1 98.69 172 ILE A C 1
ATOM 1262 O O . ILE A 1 172 ? -6.363 5.551 7.926 1 98.69 172 ILE A O 1
ATOM 1266 N N . THR A 1 173 ? -6.641 7.621 7.16 1 98.06 173 THR A N 1
ATOM 1267 C CA . THR A 1 173 ? -6.043 7.34 5.863 1 98.06 173 THR A CA 1
ATOM 1268 C C . THR A 1 173 ? -4.551 7.051 6.008 1 98.06 173 THR A C 1
ATOM 1270 O O . THR A 1 173 ? -3.967 6.344 5.18 1 98.06 173 THR A O 1
ATOM 1273 N N . ASN A 1 174 ? -3.984 7.527 7.07 1 97.44 174 ASN A N 1
ATOM 1274 C CA . ASN A 1 174 ? -2.566 7.277 7.301 1 97.44 174 ASN A CA 1
ATOM 1275 C C . ASN A 1 174 ? -2.307 5.816 7.652 1 97.44 174 ASN A C 1
ATOM 1277 O O . ASN A 1 174 ? -1.209 5.305 7.426 1 97.44 174 ASN A O 1
ATOM 1281 N N . VAL A 1 175 ? -3.305 5.105 8.203 1 98.12 175 VAL A N 1
ATOM 1282 C CA . VAL A 1 175 ? -3.127 3.699 8.547 1 98.12 175 VAL A CA 1
ATOM 1283 C C . VAL A 1 175 ? -2.699 2.916 7.305 1 98.12 175 VAL A C 1
ATOM 1285 O O . VAL A 1 175 ? -1.669 2.238 7.32 1 98.12 175 VAL A O 1
ATOM 1288 N N . ALA A 1 176 ? -3.4 3.092 6.211 1 97.19 176 ALA A N 1
ATOM 1289 C CA . ALA A 1 176 ? -3.162 2.311 5 1 97.19 176 ALA A CA 1
ATOM 1290 C C . ALA A 1 176 ? -1.861 2.734 4.324 1 97.19 176 ALA A C 1
ATOM 1292 O O . ALA A 1 176 ? -1.082 1.888 3.879 1 97.19 176 ALA A O 1
ATOM 1293 N N . ILE A 1 177 ? -1.609 4.027 4.203 1 95.75 177 ILE A N 1
ATOM 1294 C CA . ILE A 1 177 ? -0.434 4.492 3.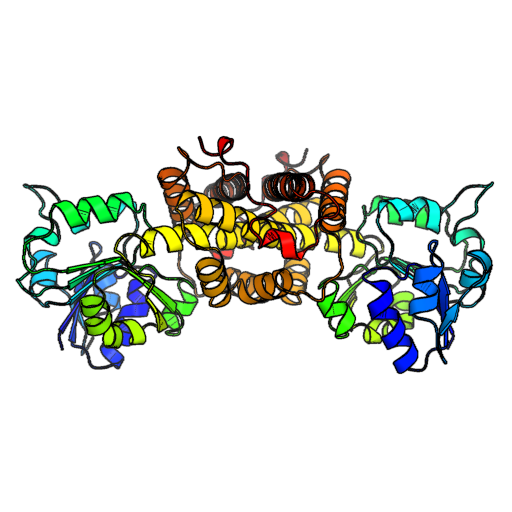475 1 95.75 177 ILE A CA 1
ATOM 1295 C C . ILE A 1 177 ? 0.831 4.117 4.246 1 95.75 177 ILE A C 1
ATOM 1297 O O . ILE A 1 177 ? 1.846 3.756 3.645 1 95.75 177 ILE A O 1
ATOM 1301 N N . MET A 1 178 ? 0.756 4.191 5.535 1 94.62 178 MET A N 1
ATOM 1302 C CA . MET A 1 178 ? 1.906 3.814 6.352 1 94.62 178 MET A CA 1
ATOM 1303 C C . MET A 1 178 ? 2.182 2.318 6.246 1 94.62 178 MET A C 1
ATOM 1305 O O . MET A 1 178 ? 3.34 1.899 6.188 1 94.62 178 MET A O 1
ATOM 1309 N N . ALA A 1 179 ? 1.133 1.524 6.254 1 97.19 179 ALA A N 1
ATOM 1310 C CA . ALA A 1 179 ? 1.286 0.088 6.039 1 97.19 179 ALA A CA 1
ATOM 1311 C C . ALA A 1 179 ? 1.971 -0.197 4.707 1 97.19 179 ALA A C 1
ATOM 1313 O O . ALA A 1 179 ? 2.885 -1.022 4.633 1 97.19 179 ALA A O 1
ATOM 1314 N N . ALA A 1 180 ? 1.575 0.48 3.67 1 97.62 180 ALA A N 1
ATOM 1315 C CA . ALA A 1 180 ? 2.129 0.271 2.336 1 97.62 180 ALA A CA 1
ATOM 1316 C C . ALA A 1 180 ? 3.6 0.674 2.283 1 97.62 180 ALA A C 1
ATOM 1318 O O . ALA A 1 180 ? 4.434 -0.058 1.741 1 97.62 180 ALA A O 1
ATOM 1319 N N . GLU A 1 181 ? 3.947 1.816 2.863 1 96.25 181 GLU A N 1
ATOM 1320 C CA . GLU A 1 181 ? 5.32 2.311 2.844 1 96.25 181 GLU A CA 1
ATOM 1321 C C . GLU A 1 181 ? 6.242 1.411 3.66 1 96.25 181 GLU A C 1
ATOM 1323 O O . GLU A 1 181 ? 7.309 1.012 3.188 1 96.25 181 GLU A O 1
ATOM 1328 N N . ALA A 1 182 ? 5.812 1.136 4.902 1 97.44 182 ALA A N 1
ATOM 1329 C CA . ALA A 1 182 ? 6.59 0.209 5.723 1 97.44 182 ALA A CA 1
ATOM 1330 C C . ALA A 1 182 ? 6.656 -1.172 5.074 1 97.44 182 ALA A C 1
ATOM 1332 O O . ALA A 1 182 ? 7.648 -1.889 5.227 1 97.44 182 ALA A O 1
ATOM 1333 N N . GLY A 1 183 ? 5.586 -1.518 4.371 1 98.25 183 GLY A N 1
ATOM 1334 C CA . GLY A 1 183 ? 5.559 -2.762 3.619 1 98.25 183 GLY A CA 1
ATOM 1335 C C . GLY A 1 183 ? 6.66 -2.852 2.578 1 98.25 183 GLY A C 1
ATOM 1336 O O . GLY A 1 183 ? 7.203 -3.932 2.334 1 98.25 183 GLY A O 1
ATOM 1337 N N . ILE A 1 184 ? 6.98 -1.743 1.938 1 98.31 184 ILE A N 1
ATOM 1338 C CA . ILE A 1 184 ? 8.086 -1.716 0.987 1 98.31 184 ILE A CA 1
ATOM 1339 C C . ILE A 1 184 ? 9.391 -2.086 1.698 1 98.31 184 ILE A C 1
ATOM 1341 O O . ILE A 1 184 ? 10.164 -2.9 1.197 1 98.31 184 ILE A O 1
ATOM 1345 N N . ARG A 1 185 ? 9.594 -1.479 2.859 1 98 185 ARG A N 1
ATOM 1346 C CA . ARG A 1 185 ? 10.812 -1.782 3.605 1 98 185 ARG A CA 1
ATOM 1347 C C . ARG A 1 185 ? 10.867 -3.258 3.984 1 98 185 ARG A C 1
ATOM 1349 O O . ARG A 1 185 ? 11.898 -3.908 3.818 1 98 185 ARG A O 1
ATOM 1356 N N . GLU A 1 186 ? 9.812 -3.787 4.496 1 98.25 186 GLU A N 1
ATOM 1357 C CA . GLU A 1 186 ? 9.766 -5.191 4.891 1 98.25 186 GLU A CA 1
ATOM 1358 C C . GLU A 1 186 ? 9.953 -6.109 3.684 1 98.25 186 GLU A C 1
ATOM 1360 O O . GLU A 1 186 ? 10.562 -7.172 3.795 1 98.25 186 GLU A O 1
ATOM 1365 N N . THR A 1 187 ? 9.391 -5.719 2.541 1 98.69 187 THR A N 1
ATOM 1366 C CA . THR A 1 187 ? 9.602 -6.438 1.288 1 98.69 187 THR A CA 1
ATOM 1367 C C . THR A 1 187 ? 11.086 -6.582 0.988 1 98.69 187 THR A C 1
ATOM 1369 O O . THR A 1 187 ? 11.555 -7.664 0.625 1 98.69 187 THR A O 1
ATOM 1372 N N . LEU A 1 188 ? 11.805 -5.523 1.194 1 98.62 188 LEU A N 1
ATOM 1373 C CA . LEU A 1 188 ? 13.234 -5.535 0.909 1 98.62 188 LEU A CA 1
ATOM 1374 C C . LEU A 1 188 ? 13.992 -6.352 1.953 1 98.62 188 LEU A C 1
ATOM 1376 O O . LEU A 1 188 ? 15.055 -6.91 1.662 1 98.62 188 LEU A O 1
ATOM 1380 N N . ASP A 1 189 ? 13.453 -6.469 3.199 1 98.31 189 ASP A N 1
ATOM 1381 C CA . ASP A 1 189 ? 14.023 -7.383 4.18 1 98.31 189 ASP A CA 1
ATOM 1382 C C . ASP A 1 189 ? 13.977 -8.828 3.68 1 98.31 189 ASP A C 1
ATOM 1384 O O . ASP A 1 189 ? 14.938 -9.578 3.832 1 98.31 189 ASP A O 1
ATOM 1388 N N . LEU A 1 190 ? 12.844 -9.195 3.082 1 98.44 190 LEU A N 1
ATOM 1389 C CA . LEU A 1 190 ? 12.75 -10.539 2.535 1 98.44 190 LEU A CA 1
ATOM 1390 C C . LEU A 1 190 ? 13.672 -10.711 1.334 1 98.44 190 LEU A C 1
ATOM 1392 O O . LEU A 1 190 ? 14.25 -11.781 1.137 1 98.44 190 LEU A O 1
ATOM 1396 N N . ALA A 1 191 ? 13.75 -9.656 0.487 1 98.5 191 ALA A N 1
ATOM 1397 C CA . ALA A 1 191 ? 14.695 -9.703 -0.624 1 98.5 191 ALA A CA 1
ATOM 1398 C C . ALA A 1 191 ? 16.109 -10.008 -0.128 1 98.5 191 ALA A C 1
ATOM 1400 O O . ALA A 1 191 ? 16.812 -10.836 -0.71 1 98.5 191 ALA A O 1
ATOM 1401 N N . ASP A 1 192 ? 16.516 -9.328 0.974 1 97.94 192 ASP A N 1
ATOM 1402 C CA . ASP A 1 192 ? 17.828 -9.586 1.58 1 97.94 192 ASP A CA 1
ATOM 1403 C C . ASP A 1 192 ? 17.953 -11.055 1.995 1 97.94 192 ASP A C 1
ATOM 1405 O O . ASP A 1 192 ? 18.953 -11.695 1.707 1 97.94 192 ASP A O 1
ATOM 1409 N N . ALA A 1 193 ? 16.938 -11.539 2.621 1 97.38 193 ALA A N 1
ATOM 1410 C CA . ALA A 1 193 ? 16.969 -12.914 3.123 1 97.38 193 ALA A CA 1
ATOM 1411 C C . ALA A 1 193 ? 17.109 -13.914 1.978 1 97.38 193 ALA A C 1
ATOM 1413 O O . ALA A 1 193 ? 17.734 -14.961 2.141 1 97.38 193 ALA A O 1
ATOM 1414 N N . TYR A 1 194 ? 16.562 -13.633 0.805 1 97.62 194 TYR A N 1
ATOM 1415 C CA . TYR A 1 194 ? 16.609 -14.508 -0.361 1 97.62 194 TYR A CA 1
ATOM 1416 C C . TYR A 1 194 ? 17.797 -14.156 -1.262 1 97.62 194 TYR A C 1
ATOM 1418 O O . TYR A 1 194 ? 17.953 -14.742 -2.336 1 97.62 194 TYR A O 1
ATOM 1426 N N . ASP A 1 195 ? 18.547 -13.125 -0.891 1 96.56 195 ASP A N 1
ATOM 1427 C CA . ASP A 1 195 ? 19.688 -12.641 -1.664 1 96.56 195 ASP A CA 1
ATOM 1428 C C . ASP A 1 195 ? 19.25 -12.164 -3.049 1 96.56 195 ASP A C 1
ATOM 1430 O O . ASP A 1 195 ? 19.844 -12.555 -4.059 1 96.56 195 ASP A O 1
ATOM 1434 N N . ILE A 1 196 ? 18.172 -11.508 -3.111 1 97.81 196 ILE A N 1
ATOM 1435 C CA . ILE A 1 196 ? 17.672 -10.867 -4.324 1 97.81 196 ILE A CA 1
ATOM 1436 C C . ILE A 1 196 ? 17.969 -9.367 -4.266 1 97.81 196 ILE A C 1
ATOM 1438 O O . ILE A 1 196 ? 17.781 -8.734 -3.225 1 97.81 196 ILE A O 1
ATOM 1442 N N . ASP A 1 197 ? 18.375 -8.773 -5.312 1 97.38 197 ASP A N 1
ATOM 1443 C CA . ASP A 1 197 ? 18.781 -7.367 -5.309 1 97.38 197 ASP A CA 1
ATOM 1444 C C . ASP A 1 197 ? 17.562 -6.449 -5.199 1 97.38 197 ASP A C 1
ATOM 1446 O O . ASP A 1 197 ? 16.484 -6.785 -5.695 1 97.38 197 ASP A O 1
ATOM 1450 N N . TYR A 1 198 ? 17.766 -5.297 -4.574 1 98.19 198 TYR A N 1
ATOM 1451 C CA . TYR A 1 198 ? 16.703 -4.332 -4.32 1 98.19 198 TYR A CA 1
ATOM 1452 C C . TYR A 1 198 ? 16.125 -3.797 -5.629 1 98.19 198 TYR A C 1
ATOM 1454 O O . TYR A 1 198 ? 14.914 -3.621 -5.754 1 98.19 198 TYR A O 1
ATOM 1462 N N . GLN A 1 199 ? 16.922 -3.561 -6.594 1 98 199 GLN A N 1
ATOM 1463 C CA . GLN A 1 199 ? 16.5 -2.941 -7.848 1 98 199 GLN A CA 1
ATOM 1464 C C . GLN A 1 199 ? 15.469 -3.803 -8.562 1 98 199 GLN A C 1
ATOM 1466 O O . GLN A 1 199 ? 14.43 -3.301 -8.992 1 98 199 GLN A O 1
ATOM 1471 N N . THR A 1 200 ? 15.734 -5.086 -8.688 1 98.12 200 THR A N 1
ATOM 1472 C CA . THR A 1 200 ? 14.781 -5.996 -9.312 1 98.12 200 THR A CA 1
ATOM 1473 C C . THR A 1 200 ? 13.445 -5.984 -8.578 1 98.12 200 THR A C 1
ATOM 1475 O O . THR A 1 200 ? 12.391 -5.918 -9.203 1 98.12 200 THR A O 1
ATOM 1478 N N . THR A 1 201 ? 13.516 -6.023 -7.281 1 98.38 201 THR A N 1
ATOM 1479 C CA . THR A 1 201 ? 12.328 -6.02 -6.441 1 98.38 201 THR A CA 1
ATOM 1480 C C . THR A 1 201 ? 11.516 -4.746 -6.66 1 98.38 201 THR A C 1
ATOM 1482 O O . THR A 1 201 ? 10.312 -4.805 -6.93 1 98.38 201 THR A O 1
ATOM 1485 N N . LEU A 1 202 ? 12.18 -3.613 -6.566 1 98.56 202 LEU A N 1
ATOM 1486 C CA . LEU A 1 202 ? 11.508 -2.32 -6.691 1 98.56 202 LEU A CA 1
ATOM 1487 C C . LEU A 1 202 ? 10.961 -2.129 -8.102 1 98.56 202 LEU A C 1
ATOM 1489 O O . LEU A 1 202 ? 9.875 -1.572 -8.273 1 98.56 202 LEU A O 1
ATOM 1493 N N . ASP A 1 203 ? 11.672 -2.596 -9.117 1 98.25 203 ASP A N 1
ATOM 1494 C CA . ASP A 1 203 ? 11.188 -2.547 -10.492 1 98.25 203 ASP A CA 1
ATOM 1495 C C . ASP A 1 203 ? 9.891 -3.338 -10.641 1 98.25 203 ASP A C 1
ATOM 1497 O O . ASP A 1 203 ? 8.93 -2.859 -11.25 1 98.25 203 ASP A O 1
ATOM 1501 N N . LEU A 1 204 ? 9.867 -4.477 -10.109 1 98.19 204 LEU A N 1
ATOM 1502 C CA . LEU A 1 204 ? 8.68 -5.32 -10.211 1 98.19 204 LEU A CA 1
ATOM 1503 C C . LEU A 1 204 ? 7.5 -4.688 -9.484 1 98.19 204 LEU A C 1
ATOM 1505 O O . LEU A 1 204 ? 6.375 -4.703 -9.992 1 98.19 204 LEU A O 1
ATOM 1509 N N . LEU A 1 205 ? 7.75 -4.156 -8.297 1 97.88 205 LEU A N 1
ATOM 1510 C CA . LEU A 1 205 ? 6.684 -3.49 -7.559 1 97.88 205 LEU A CA 1
ATOM 1511 C C . LEU A 1 205 ? 6.09 -2.346 -8.375 1 97.88 205 LEU A C 1
ATOM 1513 O O . LEU A 1 205 ? 4.887 -2.088 -8.305 1 97.88 205 LEU A O 1
ATOM 1517 N N . GLN A 1 206 ? 6.914 -1.72 -9.172 1 97.69 206 GLN A N 1
ATOM 1518 C CA . GLN A 1 206 ? 6.477 -0.579 -9.961 1 97.69 206 GLN A CA 1
ATOM 1519 C C . GLN A 1 206 ? 5.656 -1.031 -11.172 1 97.69 206 GLN A C 1
ATOM 1521 O O . GLN A 1 206 ? 5.074 -0.206 -11.875 1 97.69 206 GLN A O 1
ATOM 1526 N N . MET A 1 207 ? 5.602 -2.271 -11.406 1 96.69 207 MET A N 1
ATOM 1527 C CA . MET A 1 207 ? 4.828 -2.793 -12.531 1 96.69 207 MET A CA 1
ATOM 1528 C C . MET A 1 207 ? 3.439 -3.23 -12.078 1 96.69 207 MET A C 1
ATOM 1530 O O . MET A 1 207 ? 2.633 -3.686 -12.891 1 96.69 207 MET A O 1
ATOM 1534 N N . GLY A 1 208 ? 3.189 -3.09 -10.805 1 93.94 208 GLY A N 1
ATOM 1535 C CA . GLY A 1 208 ? 1.9 -3.463 -10.242 1 93.94 208 GLY A CA 1
ATOM 1536 C C . GLY A 1 208 ? 1.189 -2.309 -9.562 1 93.94 208 GLY A C 1
ATOM 1537 O O . GLY A 1 208 ? 1.513 -1.145 -9.805 1 93.94 208 GLY A O 1
ATOM 1538 N N . PRO A 1 209 ? 0.222 -2.607 -8.734 1 94.38 209 PRO A N 1
ATOM 1539 C CA . PRO A 1 209 ? -0.645 -1.598 -8.125 1 94.38 209 PRO A CA 1
ATOM 1540 C C . PRO A 1 209 ? 0.098 -0.703 -7.137 1 94.38 209 PRO A C 1
ATOM 1542 O O . PRO A 1 209 ? -0.394 0.371 -6.781 1 94.38 209 PRO A O 1
ATOM 1545 N N . LEU A 1 210 ? 1.255 -1.033 -6.715 1 96.81 210 LEU A N 1
ATOM 1546 C CA . LEU A 1 210 ? 1.975 -0.259 -5.711 1 96.81 210 LEU A CA 1
ATOM 1547 C C . LEU A 1 210 ? 2.865 0.791 -6.367 1 96.81 210 LEU A C 1
ATOM 1549 O O . LEU A 1 210 ? 3.604 1.501 -5.68 1 96.81 210 LEU A O 1
ATOM 1553 N N . LYS A 1 211 ? 2.752 0.908 -7.672 1 96.75 211 LYS A N 1
ATOM 1554 C CA . LYS A 1 211 ? 3.633 1.786 -8.438 1 96.75 211 LYS A CA 1
ATOM 1555 C C . LYS A 1 211 ? 3.643 3.197 -7.855 1 96.75 211 LYS A C 1
ATOM 1557 O O . LYS A 1 211 ? 4.707 3.742 -7.555 1 96.75 211 LYS A O 1
ATOM 1562 N N . PRO A 1 212 ? 2.521 3.826 -7.539 1 95 212 PRO A N 1
ATOM 1563 C CA . PRO A 1 212 ? 2.572 5.195 -7.023 1 95 212 PRO A CA 1
ATOM 1564 C C . PRO A 1 212 ? 3.256 5.293 -5.664 1 95 212 PRO A C 1
ATOM 1566 O O . PRO A 1 212 ? 3.934 6.281 -5.375 1 95 212 PRO A O 1
ATOM 1569 N N . VAL A 1 213 ? 3.092 4.305 -4.832 1 96.5 213 VAL A N 1
ATOM 1570 C CA . VAL A 1 213 ? 3.711 4.301 -3.51 1 96.5 213 VAL A CA 1
ATOM 1571 C C . VAL A 1 213 ? 5.227 4.164 -3.648 1 96.5 213 VAL A C 1
ATOM 1573 O O . VAL A 1 213 ? 5.98 4.855 -2.963 1 96.5 213 VAL A O 1
ATOM 1576 N N . VAL A 1 214 ? 5.648 3.303 -4.551 1 97.69 214 VAL A N 1
ATOM 1577 C CA . VAL A 1 214 ? 7.074 3.078 -4.758 1 97.69 214 VAL A CA 1
ATOM 1578 C C . VAL A 1 214 ? 7.715 4.328 -5.355 1 97.69 214 VAL A C 1
ATOM 1580 O O . VAL A 1 214 ? 8.805 4.734 -4.941 1 97.69 214 VAL A O 1
ATOM 1583 N N . ILE A 1 215 ? 7.031 4.945 -6.293 1 95.31 215 ILE A N 1
ATOM 1584 C CA . ILE A 1 215 ? 7.543 6.164 -6.91 1 95.31 215 ILE A CA 1
ATOM 1585 C C . ILE A 1 215 ? 7.746 7.234 -5.84 1 95.31 215 ILE A C 1
ATOM 1587 O O . ILE A 1 215 ? 8.758 7.938 -5.84 1 95.31 215 ILE A O 1
ATOM 1591 N N . ARG A 1 216 ? 6.816 7.355 -4.941 1 93.19 216 ARG A N 1
ATOM 1592 C CA . ARG A 1 216 ? 6.93 8.312 -3.846 1 93.19 216 ARG A CA 1
ATOM 1593 C C . ARG A 1 216 ? 8.125 7.98 -2.957 1 93.19 216 ARG A C 1
ATOM 1595 O O . ARG A 1 216 ? 8.867 8.875 -2.545 1 93.19 216 ARG A O 1
ATOM 1602 N N . ALA A 1 217 ? 8.305 6.707 -2.68 1 94.81 217 ALA A N 1
ATOM 1603 C CA . ALA A 1 217 ? 9.391 6.266 -1.812 1 94.81 217 ALA A CA 1
ATOM 1604 C C . ALA A 1 217 ? 10.75 6.531 -2.455 1 94.81 217 ALA A C 1
ATOM 1606 O O . ALA A 1 217 ? 11.734 6.785 -1.757 1 94.81 217 ALA A O 1
ATOM 1607 N N . LEU A 1 218 ? 10.812 6.555 -3.773 1 96.38 218 LEU A N 1
ATOM 1608 C CA . LEU A 1 218 ? 12.07 6.664 -4.504 1 96.38 218 LEU A CA 1
ATOM 1609 C C . LEU A 1 218 ? 12.375 8.125 -4.844 1 96.38 218 LEU A C 1
ATOM 1611 O O . LEU A 1 218 ? 13.375 8.414 -5.5 1 96.38 218 LEU A O 1
ATOM 1615 N N . ASP A 1 219 ? 11.531 9.031 -4.418 1 93.75 219 ASP A N 1
ATOM 1616 C CA . ASP A 1 219 ? 11.695 10.445 -4.742 1 93.75 219 ASP A CA 1
ATOM 1617 C C . ASP A 1 219 ? 12.938 11.031 -4.055 1 93.75 219 ASP A C 1
ATOM 1619 O O . ASP A 1 219 ? 12.883 11.391 -2.879 1 93.75 219 ASP A O 1
ATOM 1623 N N . GLU A 1 220 ? 13.977 11.258 -4.742 1 92.44 220 GLU A N 1
ATOM 1624 C CA . GLU A 1 220 ? 15.25 11.758 -4.219 1 92.44 220 GLU A CA 1
ATOM 1625 C C . GLU A 1 220 ? 15.133 13.219 -3.801 1 92.44 220 GLU A C 1
ATOM 1627 O O . GLU A 1 220 ? 15.961 13.719 -3.039 1 92.44 220 GLU A O 1
ATOM 1632 N N . SER A 1 221 ? 14.172 13.891 -4.305 1 90.56 221 SER A N 1
ATOM 1633 C CA . SER A 1 221 ? 14.016 15.312 -4.012 1 90.56 221 SER A CA 1
ATOM 1634 C C . SER A 1 221 ? 13.234 15.531 -2.721 1 90.56 221 SER A C 1
ATOM 1636 O O . SER A 1 221 ? 13.102 16.656 -2.254 1 90.56 221 SER A O 1
ATOM 1638 N N . ASN A 1 222 ? 12.688 14.453 -2.17 1 91.69 222 ASN A N 1
ATOM 1639 C CA . ASN A 1 222 ? 11.992 14.555 -0.89 1 91.69 222 ASN A CA 1
ATOM 1640 C C . ASN A 1 222 ? 12.977 14.719 0.268 1 91.69 222 ASN A C 1
ATOM 1642 O O . ASN A 1 222 ? 13.664 13.766 0.639 1 91.69 222 ASN A O 1
ATOM 1646 N N . PRO A 1 223 ? 12.992 15.883 0.814 1 88.38 223 PRO A N 1
ATOM 1647 C CA . PRO A 1 223 ? 13.953 16.125 1.892 1 88.38 223 PRO A CA 1
ATOM 1648 C C . PRO A 1 223 ? 13.469 15.609 3.244 1 88.38 223 PRO A C 1
ATOM 1650 O O . PRO A 1 223 ? 14.18 15.719 4.242 1 88.38 223 PRO A O 1
ATOM 1653 N N . ARG A 1 224 ? 12.367 15.094 3.391 1 92.06 224 ARG A N 1
ATOM 1654 C CA . ARG A 1 224 ? 11.75 14.75 4.672 1 92.06 224 ARG A CA 1
ATOM 1655 C C . ARG A 1 224 ? 12.547 13.672 5.395 1 92.06 224 ARG A C 1
ATOM 1657 O O . ARG A 1 224 ? 12.789 12.602 4.844 1 92.06 224 ARG A O 1
ATOM 1664 N N . PRO A 1 225 ? 12.938 13.961 6.645 1 95.5 225 PRO A N 1
ATOM 1665 C CA . PRO A 1 225 ? 13.578 12.906 7.438 1 95.5 225 PRO A CA 1
ATOM 1666 C C . PRO A 1 225 ? 12.633 11.75 7.75 1 95.5 225 PRO A C 1
ATOM 1668 O O . PRO A 1 225 ? 11.453 11.969 8.039 1 95.5 225 PRO A O 1
ATOM 1671 N N . LEU A 1 226 ? 13.164 10.547 7.738 1 96.5 226 LEU A N 1
ATOM 1672 C CA . LEU A 1 226 ? 12.359 9.367 8.016 1 96.5 226 LEU A CA 1
ATOM 1673 C C . LEU A 1 226 ? 11.789 9.414 9.43 1 96.5 226 LEU A C 1
ATOM 1675 O O . LEU A 1 226 ? 10.672 8.945 9.664 1 96.5 226 LEU A O 1
ATOM 1679 N N . LYS A 1 227 ? 12.508 10.039 10.359 1 96.81 227 LYS A N 1
ATOM 1680 C CA . LYS A 1 227 ? 12.055 10.133 11.742 1 96.81 227 LYS A CA 1
ATOM 1681 C C . LYS A 1 227 ? 10.734 10.891 11.844 1 96.81 227 LYS A C 1
ATOM 1683 O O . LYS A 1 227 ? 9.953 10.664 12.766 1 96.81 227 LYS A O 1
ATOM 1688 N N . ASP A 1 228 ? 10.492 11.805 10.906 1 95.69 228 ASP A N 1
ATOM 1689 C CA . ASP A 1 228 ? 9.258 12.57 10.922 1 95.69 228 ASP A CA 1
ATOM 1690 C C . ASP A 1 228 ? 8.07 11.711 10.492 1 95.69 228 ASP A C 1
ATOM 1692 O O . ASP A 1 228 ? 6.938 11.945 10.914 1 95.69 228 ASP A O 1
ATOM 1696 N N . SER A 1 229 ? 8.312 10.695 9.633 1 95.12 229 SER A N 1
ATOM 1697 C CA . SER A 1 229 ? 7.285 9.703 9.328 1 95.12 229 SER A CA 1
ATOM 1698 C C . SER A 1 229 ? 6.961 8.852 10.547 1 95.12 229 SER A C 1
ATOM 1700 O O . SER A 1 229 ? 5.793 8.57 10.82 1 95.12 229 SER A O 1
ATOM 1702 N N . VAL A 1 230 ? 8.016 8.477 11.273 1 97.12 230 VAL A N 1
ATOM 1703 C CA . VAL A 1 230 ? 7.824 7.719 12.508 1 97.12 230 VAL A CA 1
ATOM 1704 C C . VAL A 1 230 ? 7.02 8.547 13.508 1 97.12 230 VAL A C 1
ATOM 1706 O O . VAL A 1 230 ? 6.125 8.031 14.172 1 97.12 230 VAL A O 1
ATOM 1709 N N . ALA A 1 231 ? 7.285 9.812 13.547 1 96.81 231 ALA A N 1
ATOM 1710 C CA . ALA A 1 231 ? 6.562 10.703 14.461 1 96.81 231 ALA A CA 1
ATOM 1711 C C . ALA A 1 231 ? 5.07 10.719 14.133 1 96.81 231 ALA A C 1
ATOM 1713 O O . ALA A 1 231 ? 4.234 10.805 15.039 1 96.81 231 ALA A O 1
ATOM 1714 N N . ASP A 1 232 ? 4.73 10.688 12.844 1 96.31 232 ASP A N 1
ATOM 1715 C CA . ASP A 1 232 ? 3.328 10.609 12.445 1 96.31 232 ASP A CA 1
ATOM 1716 C C . ASP A 1 232 ? 2.688 9.312 12.93 1 96.31 232 ASP A C 1
ATOM 1718 O O . ASP A 1 232 ? 1.529 9.305 13.344 1 96.31 232 ASP A O 1
ATOM 1722 N N . GLU A 1 233 ? 3.451 8.242 12.867 1 96.81 233 GLU A N 1
ATOM 1723 C CA . GLU A 1 233 ? 2.947 6.957 13.344 1 96.81 233 GLU A CA 1
ATOM 1724 C C . GLU A 1 233 ? 2.783 6.953 14.859 1 96.81 233 GLU A C 1
ATOM 1726 O O . GLU A 1 233 ? 1.819 6.391 15.383 1 96.81 233 GLU A O 1
ATOM 1731 N N . VAL A 1 234 ? 3.713 7.547 15.516 1 97.69 234 VAL A N 1
ATOM 1732 C CA . VAL A 1 234 ? 3.631 7.676 16.969 1 97.69 234 VAL A CA 1
ATOM 1733 C C . VAL A 1 234 ? 2.396 8.492 17.344 1 97.69 234 VAL A C 1
ATOM 1735 O O . VAL A 1 234 ? 1.683 8.148 18.297 1 97.69 234 VAL A O 1
ATOM 1738 N N . GLU A 1 235 ? 2.16 9.578 16.594 1 98.19 235 GLU A N 1
ATOM 1739 C CA . GLU A 1 235 ? 0.965 10.383 16.828 1 98.19 235 GLU A CA 1
ATOM 1740 C C . GLU A 1 235 ? -0.304 9.555 16.641 1 98.19 235 GLU A C 1
ATOM 1742 O O . GLU A 1 235 ? -1.238 9.656 17.438 1 98.19 235 GLU A O 1
ATOM 1747 N N . LEU A 1 236 ? -0.328 8.75 15.609 1 98.31 236 LEU A N 1
ATOM 1748 C CA . LEU A 1 236 ? -1.447 7.848 15.375 1 98.31 236 LEU A CA 1
ATOM 1749 C C . LEU A 1 236 ? -1.639 6.902 16.562 1 98.31 236 LEU A C 1
ATOM 1751 O O . LEU A 1 236 ? -2.754 6.754 17.062 1 98.31 236 LEU A O 1
ATOM 1755 N N . ASP A 1 237 ? -0.589 6.266 17 1 97.94 237 ASP A N 1
ATOM 1756 C CA . ASP A 1 237 ? -0.635 5.332 18.109 1 97.94 237 ASP A CA 1
ATOM 1757 C C . ASP A 1 237 ? -1.134 6.023 19.391 1 97.94 237 ASP A C 1
ATOM 1759 O O . ASP A 1 237 ? -2.035 5.52 20.062 1 97.94 237 ASP A O 1
ATOM 1763 N N . ASN A 1 238 ? -0.593 7.184 19.656 1 97.31 238 ASN A N 1
ATOM 1764 C CA . ASN A 1 238 ? -1 7.945 20.828 1 97.31 238 ASN A CA 1
ATOM 1765 C C . ASN A 1 238 ? -2.484 8.297 20.781 1 97.31 238 ASN A C 1
ATOM 1767 O O . ASN A 1 238 ? -3.166 8.258 21.812 1 97.31 238 ASN A O 1
ATOM 1771 N N . ALA A 1 239 ? -2.918 8.633 19.625 1 98.25 239 ALA A N 1
ATOM 1772 C CA . ALA A 1 239 ? -4.293 9.094 19.453 1 98.25 239 ALA A CA 1
ATOM 1773 C C . ALA A 1 239 ? -5.281 7.934 19.594 1 98.25 239 ALA A C 1
ATOM 1775 O O . ALA A 1 239 ? -6.441 8.141 19.969 1 98.25 239 ALA A O 1
ATOM 1776 N N . THR A 1 240 ? -4.824 6.656 19.359 1 97.75 240 THR A N 1
ATOM 1777 C CA . THR A 1 240 ? -5.84 5.645 19.094 1 97.75 240 THR A CA 1
ATOM 1778 C C . THR A 1 240 ? -5.645 4.426 19.984 1 97.75 240 THR A C 1
ATOM 1780 O O . THR A 1 240 ? -6.559 3.615 20.156 1 97.75 240 THR A O 1
ATOM 1783 N N . LYS A 1 241 ? -4.488 4.184 20.609 1 96.12 241 LYS A N 1
ATOM 1784 C CA . LYS A 1 241 ? -4.078 2.932 21.25 1 96.12 241 LYS A CA 1
ATOM 1785 C C . LYS A 1 241 ? -5.035 2.543 22.359 1 96.12 241 LYS A C 1
ATOM 1787 O O . LYS A 1 241 ? -5.156 1.364 22.703 1 96.12 241 LYS A O 1
ATOM 1792 N N . ASP A 1 242 ? -5.734 3.467 22.891 1 96.12 242 ASP A N 1
ATOM 1793 C CA . ASP A 1 242 ? -6.555 3.191 24.062 1 96.12 242 ASP A CA 1
ATOM 1794 C C . ASP A 1 242 ? -7.922 2.643 23.656 1 96.12 242 ASP A C 1
ATOM 1796 O O . ASP A 1 242 ? -8.656 2.129 24.5 1 96.12 242 ASP A O 1
ATOM 1800 N N . PHE A 1 243 ? -8.305 2.713 22.312 1 95.19 243 PHE A N 1
ATOM 1801 C CA . PHE A 1 243 ? -9.68 2.303 22.031 1 95.19 243 PHE A CA 1
ATOM 1802 C C . PHE A 1 243 ? -9.742 1.451 20.781 1 95.19 243 PHE A C 1
ATOM 1804 O O . PHE A 1 243 ? -10.805 0.929 20.422 1 95.19 243 PHE A O 1
ATOM 1811 N N . VAL A 1 244 ? -8.664 1.251 20.109 1 96.12 244 VAL A N 1
ATOM 1812 C CA . VAL A 1 244 ? -8.656 0.372 18.953 1 96.12 244 VAL A CA 1
ATOM 1813 C C . VAL A 1 244 ? -7.289 -0.287 18.797 1 96.12 244 VAL A C 1
ATOM 1815 O O . VAL A 1 244 ? -6.262 0.341 19.062 1 96.12 244 VAL A O 1
ATOM 1818 N N . ASP A 1 245 ? -7.281 -1.536 18.453 1 95.44 245 ASP A N 1
ATOM 1819 C CA . ASP A 1 245 ? -6.051 -2.268 18.172 1 95.44 245 ASP A CA 1
ATOM 1820 C C . ASP A 1 245 ? -5.727 -2.223 16.672 1 95.44 245 ASP A C 1
ATOM 1822 O O . ASP A 1 245 ? -6.531 -2.652 15.844 1 95.44 245 ASP A O 1
ATOM 1826 N N . LEU A 1 246 ? -4.555 -1.68 16.344 1 97.69 246 LEU A N 1
ATOM 1827 C CA . LEU A 1 246 ? -4.098 -1.564 14.969 1 97.69 246 LEU A CA 1
ATOM 1828 C C . LEU A 1 246 ? -2.746 -2.246 14.789 1 97.69 246 LEU A C 1
ATOM 1830 O O . LEU A 1 246 ? -1.72 -1.573 14.664 1 97.69 246 LEU A O 1
ATOM 1834 N N . PRO A 1 247 ? -2.744 -3.541 14.734 1 97.88 247 PRO A N 1
ATOM 1835 C CA . PRO A 1 247 ? -1.48 -4.281 14.773 1 97.88 247 PRO A CA 1
ATOM 1836 C C . PRO A 1 247 ? -0.603 -4.02 13.555 1 97.88 247 PRO A C 1
ATOM 1838 O O . PRO A 1 247 ? 0.626 -4.055 13.648 1 97.88 247 PRO A O 1
ATOM 1841 N N . ILE A 1 248 ? -1.133 -3.824 12.383 1 98.38 248 ILE A N 1
ATOM 1842 C CA . ILE A 1 248 ? -0.338 -3.566 11.188 1 98.38 248 ILE A CA 1
ATOM 1843 C C . ILE A 1 248 ? 0.369 -2.221 11.32 1 98.38 248 ILE A C 1
ATOM 1845 O O . ILE A 1 248 ? 1.573 -2.117 11.07 1 98.38 248 ILE A O 1
ATOM 1849 N N . ALA A 1 249 ? -0.391 -1.2 11.773 1 97.81 249 ALA A N 1
ATOM 1850 C CA . ALA A 1 249 ? 0.189 0.121 11.992 1 97.81 249 ALA A CA 1
ATOM 1851 C C . ALA A 1 249 ? 1.295 0.065 13.039 1 97.81 249 ALA A C 1
ATOM 1853 O O . ALA A 1 249 ? 2.344 0.695 12.883 1 97.81 249 ALA A O 1
ATOM 1854 N N . SER A 1 250 ? 1.067 -0.7 14.094 1 97.94 250 SER A N 1
ATOM 1855 C CA . SER A 1 250 ? 2.057 -0.831 15.156 1 97.94 250 SER A CA 1
ATOM 1856 C C . SER A 1 250 ? 3.33 -1.498 14.648 1 97.94 250 SER A C 1
ATOM 1858 O O . SER A 1 250 ? 4.438 -1.057 14.969 1 97.94 250 SER A O 1
ATOM 1860 N N . ALA A 1 251 ? 3.195 -2.557 13.883 1 98.06 251 ALA A N 1
ATOM 1861 C CA . ALA A 1 251 ? 4.355 -3.23 13.305 1 98.06 251 ALA A CA 1
ATOM 1862 C C . ALA A 1 251 ? 5.105 -2.307 12.352 1 98.06 251 ALA A C 1
ATOM 1864 O O . ALA A 1 251 ? 6.34 -2.295 12.328 1 98.06 251 ALA A O 1
ATOM 1865 N N . ALA A 1 252 ? 4.363 -1.537 11.57 1 98.06 252 ALA A N 1
ATOM 1866 C CA . ALA A 1 252 ? 4.957 -0.575 10.641 1 98.06 252 ALA A CA 1
ATOM 1867 C C . ALA A 1 252 ? 5.801 0.454 11.391 1 98.06 252 ALA A C 1
ATOM 1869 O O . ALA A 1 252 ? 6.945 0.715 11.016 1 98.06 252 ALA A O 1
ATOM 1870 N N . MET A 1 253 ? 5.219 0.999 12.445 1 97.88 253 MET A N 1
ATOM 1871 C CA . MET A 1 253 ? 5.902 1.989 13.273 1 97.88 253 MET A CA 1
ATOM 1872 C C . MET A 1 253 ? 7.219 1.437 13.805 1 97.88 253 MET A C 1
ATOM 1874 O O . MET A 1 253 ? 8.258 2.092 13.711 1 97.88 253 MET A O 1
ATOM 1878 N N . ARG A 1 254 ? 7.199 0.218 14.297 1 97.81 254 ARG A N 1
ATOM 1879 C CA . ARG A 1 254 ? 8.391 -0.397 14.875 1 97.81 254 ARG A CA 1
ATOM 1880 C C . ARG A 1 254 ? 9.461 -0.632 13.805 1 97.81 254 ARG A C 1
ATOM 1882 O O . ARG A 1 254 ? 10.641 -0.397 14.047 1 97.81 254 ARG A O 1
ATOM 1889 N N . ARG A 1 255 ? 9.039 -1.065 12.656 1 97.5 255 ARG A N 1
ATOM 1890 C CA . ARG A 1 255 ? 10.023 -1.353 11.617 1 97.5 255 ARG A CA 1
ATOM 1891 C C . ARG A 1 255 ? 10.672 -0.071 11.109 1 97.5 255 ARG A C 1
ATOM 1893 O O . ARG A 1 255 ? 11.883 -0.042 10.844 1 97.5 255 ARG A O 1
ATOM 1900 N N . LEU A 1 256 ? 9.898 0.971 10.914 1 97.31 256 LEU A N 1
ATOM 1901 C CA . LEU A 1 256 ? 10.453 2.24 10.445 1 97.31 256 LEU A CA 1
ATOM 1902 C C . LEU A 1 256 ? 11.375 2.844 11.5 1 97.31 256 LEU A C 1
ATOM 1904 O O . LEU A 1 256 ? 12.383 3.463 11.164 1 97.31 256 LEU A O 1
ATOM 1908 N N . GLN A 1 257 ? 11 2.652 12.766 1 97.69 257 GLN A N 1
ATOM 1909 C CA . GLN A 1 257 ? 11.891 3.121 13.82 1 97.69 257 GLN A CA 1
ATOM 1910 C C . GLN A 1 257 ? 13.242 2.416 13.742 1 97.69 257 GLN A C 1
ATOM 1912 O O . GLN A 1 257 ? 14.289 3.051 13.898 1 97.69 257 GLN A O 1
ATOM 1917 N N . LYS A 1 258 ? 13.219 1.108 13.523 1 96.94 258 LYS A N 1
ATOM 1918 C CA . LYS A 1 258 ? 14.469 0.369 13.352 1 96.94 258 LYS A CA 1
ATOM 1919 C C . LYS A 1 258 ? 15.281 0.925 12.188 1 96.94 258 LYS A C 1
ATOM 1921 O O . LYS A 1 258 ? 16.516 0.98 12.258 1 96.94 258 LYS A O 1
ATOM 1926 N N . ALA A 1 259 ? 14.609 1.283 11.109 1 96.81 259 ALA A N 1
ATOM 1927 C CA . ALA A 1 259 ? 15.289 1.875 9.961 1 96.81 259 ALA A CA 1
ATOM 1928 C C . ALA A 1 259 ? 15.969 3.184 10.344 1 96.81 259 ALA A C 1
ATOM 1930 O O . ALA A 1 259 ? 17.125 3.41 9.992 1 96.81 259 ALA A O 1
ATOM 1931 N N . VAL A 1 260 ? 15.266 4.039 11.07 1 97.12 260 VAL A N 1
ATOM 1932 C CA . VAL A 1 260 ? 15.82 5.309 11.531 1 97.12 260 VAL A CA 1
ATOM 1933 C C . VAL A 1 260 ? 17.062 5.059 12.383 1 97.12 260 VAL A C 1
ATOM 1935 O O . VAL A 1 260 ? 18.094 5.699 12.195 1 97.12 260 VAL A O 1
ATOM 1938 N N . ASP A 1 261 ? 16.984 4.059 13.219 1 96.38 261 ASP A N 1
ATOM 1939 C CA . ASP A 1 261 ? 18.047 3.781 14.195 1 96.38 261 ASP A CA 1
ATOM 1940 C C . ASP A 1 261 ? 19.266 3.174 13.523 1 96.38 261 ASP A C 1
ATOM 1942 O O . ASP A 1 261 ? 20.359 3.186 14.094 1 96.38 261 ASP A O 1
ATOM 1946 N N . SER A 1 262 ? 19.109 2.605 12.367 1 94.94 262 SER A N 1
ATOM 1947 C CA . SER A 1 262 ? 20.188 1.884 11.695 1 94.94 262 SER A CA 1
ATOM 1948 C C . SER A 1 262 ? 21.141 2.844 10.984 1 94.94 262 SER A C 1
ATOM 1950 O O . SER A 1 262 ? 22.234 2.449 10.578 1 94.94 262 SER A O 1
ATOM 1952 N N . VAL A 1 263 ? 20.781 4 10.688 1 93.88 263 VAL A N 1
ATOM 1953 C CA . VAL A 1 263 ? 21.562 4.965 9.922 1 93.88 263 VAL A CA 1
ATOM 1954 C C . VAL A 1 263 ? 22.312 5.902 10.867 1 93.88 263 VAL A C 1
ATOM 1956 O O . VAL A 1 263 ? 21.703 6.469 11.781 1 93.88 263 VAL A O 1
ATOM 1959 N N . ALA A 1 264 ? 23.719 5.918 10.57 1 88.62 264 ALA A N 1
ATOM 1960 C CA . ALA A 1 264 ? 24.484 6.922 11.297 1 88.62 264 ALA A CA 1
ATOM 1961 C C . ALA A 1 264 ? 24.109 8.328 10.844 1 88.62 264 ALA A C 1
ATOM 1963 O O . ALA A 1 264 ? 24.156 8.633 9.648 1 88.62 264 ALA A O 1
ATOM 1964 N N . GLY A 1 265 ? 23.516 9.148 11.703 1 92.62 265 GLY A N 1
ATOM 1965 C CA . GLY A 1 265 ? 23 10.469 11.344 1 92.62 265 GLY A CA 1
ATOM 1966 C C . GLY A 1 265 ? 21.5 10.484 11.141 1 92.62 265 GLY A C 1
ATOM 1967 O O . GLY A 1 265 ? 20.766 9.781 11.836 1 92.62 265 GLY A O 1
ATOM 1968 N N . GLU A 1 266 ? 21.125 11.289 10.023 1 94.88 266 GLU A N 1
ATOM 1969 C CA . GLU A 1 266 ? 19.688 11.438 9.812 1 94.88 266 GLU A CA 1
ATOM 1970 C C . GLU A 1 266 ? 19.219 10.625 8.609 1 94.88 266 GLU A C 1
ATOM 1972 O O . GLU A 1 266 ? 19.609 10.914 7.473 1 94.88 266 GLU A O 1
ATOM 1977 N N . ALA A 1 267 ? 18.453 9.609 8.859 1 95.94 267 ALA A N 1
ATOM 1978 C CA . ALA A 1 267 ? 17.844 8.852 7.77 1 95.94 267 ALA A CA 1
ATOM 1979 C C . ALA A 1 267 ? 16.859 9.711 6.984 1 95.94 267 ALA A C 1
ATOM 1981 O O . ALA A 1 267 ? 16.031 10.406 7.574 1 95.94 267 ALA A O 1
ATOM 1982 N N . GLN A 1 268 ? 16.969 9.656 5.645 1 95.56 268 GLN A N 1
ATOM 1983 C CA . GLN A 1 268 ? 16.016 10.328 4.773 1 95.56 268 GLN A CA 1
ATOM 1984 C C . GLN A 1 268 ? 14.867 9.391 4.387 1 95.56 268 GLN A C 1
ATOM 1986 O O . GLN A 1 268 ? 15.008 8.164 4.469 1 95.56 268 GLN A O 1
ATOM 1991 N N . PHE A 1 269 ? 13.828 9.906 3.994 1 95.94 269 PHE A N 1
ATOM 1992 C CA . PHE A 1 269 ? 12.656 9.117 3.639 1 95.94 269 PHE A CA 1
ATOM 1993 C C . PHE A 1 269 ? 13.031 8.016 2.646 1 95.94 269 PHE A C 1
ATOM 1995 O O . PHE A 1 269 ? 12.617 6.867 2.801 1 95.94 269 PHE A O 1
ATOM 2002 N N . ILE A 1 270 ? 13.852 8.297 1.601 1 96.12 270 ILE A N 1
ATOM 2003 C CA . ILE A 1 270 ? 14.211 7.375 0.526 1 96.12 270 ILE A CA 1
ATOM 2004 C C . ILE A 1 270 ? 15.016 6.203 1.095 1 96.12 270 ILE A C 1
ATOM 2006 O O . ILE A 1 270 ? 15.117 5.152 0.462 1 96.12 270 ILE A O 1
ATOM 2010 N N . ASP A 1 271 ? 15.531 6.34 2.303 1 97 271 ASP A N 1
ATOM 2011 C CA . ASP A 1 271 ? 16.406 5.316 2.871 1 97 271 ASP A CA 1
ATOM 2012 C C . ASP A 1 271 ? 15.617 4.035 3.172 1 97 271 ASP A C 1
ATOM 2014 O O . ASP A 1 271 ? 16.203 2.969 3.344 1 97 271 ASP A O 1
ATOM 2018 N N . ILE A 1 272 ? 14.297 4.078 3.207 1 96.88 272 ILE A N 1
ATOM 2019 C CA . ILE A 1 272 ? 13.5 2.873 3.408 1 96.88 272 ILE A CA 1
ATOM 2020 C C . ILE A 1 272 ? 13.703 1.918 2.236 1 96.88 272 ILE A C 1
ATOM 2022 O O . ILE A 1 272 ? 13.367 0.736 2.324 1 96.88 272 ILE A O 1
ATOM 2026 N N . THR A 1 273 ? 14.242 2.418 1.086 1 98 273 THR A N 1
ATOM 2027 C CA . THR A 1 273 ? 14.453 1.593 -0.098 1 98 273 THR A CA 1
ATOM 2028 C C . THR A 1 273 ? 15.938 1.278 -0.278 1 98 273 THR A C 1
ATOM 2030 O O . THR A 1 273 ? 16.344 0.745 -1.312 1 98 273 THR A O 1
ATOM 2033 N N . ASN A 1 274 ? 16.781 1.66 0.669 1 96.88 274 ASN A N 1
ATOM 2034 C CA . ASN A 1 274 ? 18.234 1.519 0.528 1 96.88 274 ASN A CA 1
ATOM 2035 C C . ASN A 1 274 ? 18.797 0.521 1.534 1 96.88 274 ASN A C 1
ATOM 2037 O O . ASN A 1 274 ? 18.203 0.282 2.584 1 96.88 274 ASN A O 1
ATOM 2041 N N . LYS A 1 275 ? 20 0.037 1.276 1 96.19 275 LYS A N 1
ATOM 2042 C CA . LYS A 1 275 ? 20.625 -1.002 2.078 1 96.19 275 LYS A CA 1
ATOM 2043 C C . LYS A 1 275 ? 21.062 -0.459 3.438 1 96.19 275 LYS A C 1
ATOM 2045 O O . LYS A 1 275 ? 21.281 -1.226 4.379 1 96.19 275 LYS A O 1
ATOM 2050 N N . ASN A 1 276 ? 21.188 0.863 3.582 1 95.38 276 ASN A N 1
ATOM 2051 C CA . ASN A 1 276 ? 21.672 1.458 4.824 1 95.38 276 ASN A CA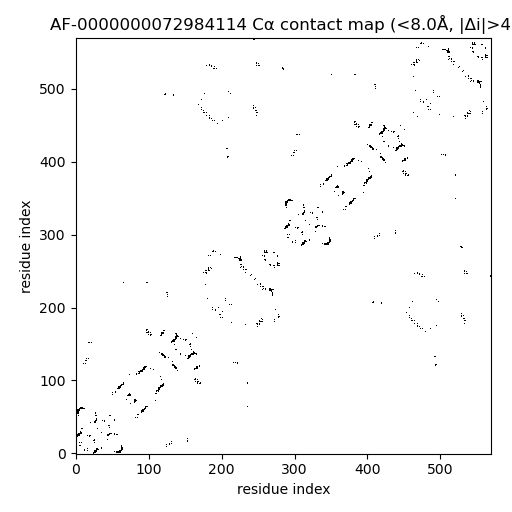 1
ATOM 2052 C C . ASN A 1 276 ? 20.641 1.316 5.949 1 95.38 276 ASN A C 1
ATOM 2054 O O . ASN A 1 276 ? 20.953 1.57 7.113 1 95.38 276 ASN A O 1
ATOM 2058 N N . THR A 1 277 ? 19.406 0.875 5.609 1 96.25 277 THR A N 1
ATOM 2059 C CA . THR A 1 277 ? 18.391 0.669 6.637 1 96.25 277 THR A CA 1
ATOM 2060 C C . THR A 1 277 ? 18.016 -0.806 6.734 1 96.25 277 THR A C 1
ATOM 2062 O O . THR A 1 277 ? 17 -1.153 7.34 1 96.25 277 THR A O 1
ATOM 2065 N N . ALA A 1 278 ? 18.766 -1.675 6.098 1 95.19 278 ALA A N 1
ATOM 2066 C CA . ALA A 1 278 ? 18.562 -3.117 6.191 1 95.19 278 ALA A CA 1
ATOM 2067 C C . ALA A 1 278 ? 18.734 -3.602 7.629 1 95.19 278 ALA A C 1
ATOM 2069 O O . ALA A 1 278 ? 19.406 -2.961 8.43 1 95.19 278 ALA A O 1
ATOM 2070 N N . LEU A 1 279 ? 18.016 -4.668 7.98 1 91.06 279 LEU A N 1
ATOM 2071 C CA . LEU A 1 279 ? 18.219 -5.297 9.281 1 91.06 279 LEU A CA 1
ATOM 2072 C C . LEU A 1 279 ? 19.625 -5.879 9.398 1 91.06 279 LEU A C 1
ATOM 2074 O O . LEU A 1 279 ? 20.203 -6.328 8.406 1 91.06 279 LEU A O 1
ATOM 2078 N N . PRO A 1 280 ? 20.141 -5.738 10.609 1 80.31 280 PRO A N 1
ATOM 2079 C CA . PRO A 1 280 ? 21.453 -6.344 10.781 1 80.31 280 PRO A CA 1
ATOM 2080 C C . PRO A 1 280 ? 21.453 -7.852 10.547 1 80.31 280 PRO A C 1
ATOM 2082 O O . PRO A 1 280 ? 20.406 -8.5 10.672 1 80.31 280 PRO A O 1
ATOM 2085 N N . GLU A 1 281 ? 22.609 -8.438 9.898 1 67.06 281 GLU A N 1
ATOM 2086 C CA . GLU A 1 281 ? 22.766 -9.859 9.586 1 67.06 281 GLU A CA 1
ATOM 2087 C C . GLU A 1 281 ? 22.219 -10.734 10.711 1 67.06 281 GLU A C 1
ATOM 2089 O O . GLU A 1 281 ? 21.672 -11.812 10.461 1 67.06 281 GLU A O 1
ATOM 2094 N N . ALA A 1 282 ? 22.484 -10.422 12 1 49.56 282 ALA A N 1
ATOM 2095 C CA . ALA A 1 282 ? 22.078 -11.273 13.117 1 49.56 282 ALA A CA 1
ATOM 2096 C C . ALA A 1 282 ? 20.562 -11.383 13.203 1 49.56 282 ALA A C 1
ATOM 2098 O O . ALA A 1 282 ? 20.031 -12.25 13.906 1 49.56 282 ALA A O 1
ATOM 2099 N N . SER A 1 283 ? 19.812 -10.531 12.641 1 53.97 283 SER A N 1
ATOM 2100 C CA . SER A 1 283 ? 18.359 -10.555 12.766 1 53.97 283 SER A CA 1
ATOM 2101 C C . SER A 1 283 ? 17.75 -11.625 11.859 1 53.97 283 SER A C 1
ATOM 2103 O O . SER A 1 283 ? 16.531 -11.789 11.82 1 53.97 283 SER A O 1
ATOM 2105 N N . LYS A 1 284 ? 18.812 -12.258 11.125 1 50.12 284 LYS A N 1
ATOM 2106 C CA . LYS A 1 284 ? 18.453 -13.43 10.328 1 50.12 284 LYS A CA 1
ATOM 2107 C C . LYS A 1 284 ? 18.453 -14.695 11.18 1 50.12 284 LYS A C 1
ATOM 2109 O O . LYS A 1 284 ? 19.438 -14.977 11.875 1 50.12 284 LYS A O 1
ATOM 2114 N N . LYS A 1 285 ? 17.453 -15.234 11.594 1 48.22 285 LYS A N 1
ATOM 2115 C CA . LYS A 1 285 ? 17.359 -16.438 12.422 1 48.22 285 LYS A CA 1
ATOM 2116 C C . LYS A 1 285 ? 18.172 -17.578 11.82 1 48.22 285 LYS A C 1
ATOM 2118 O O . LYS A 1 285 ? 18.094 -17.844 10.625 1 48.22 285 LYS A O 1
ATOM 2123 N N . MET B 1 1 ? -0.155 -24.047 -32.75 1 92.94 1 MET B N 1
ATOM 2124 C CA . MET B 1 1 ? 0.618 -24.609 -31.641 1 92.94 1 MET B CA 1
ATOM 2125 C C . MET B 1 1 ? -0.294 -25.016 -30.484 1 92.94 1 MET B C 1
ATOM 2127 O O . MET B 1 1 ? -1.306 -24.359 -30.234 1 92.94 1 MET B O 1
ATOM 2131 N N . LYS B 1 2 ? 0.03 -26.141 -29.859 1 98 2 LYS B N 1
ATOM 2132 C CA . LYS B 1 2 ? -0.796 -26.703 -28.797 1 98 2 LYS B CA 1
ATOM 2133 C C . LYS B 1 2 ? -0.259 -26.328 -27.422 1 98 2 LYS B C 1
ATOM 2135 O O . LYS B 1 2 ? 0.952 -26.375 -27.188 1 98 2 LYS B O 1
ATOM 2140 N N . ILE B 1 3 ? -1.17 -25.922 -26.516 1 98.81 3 ILE B N 1
ATOM 2141 C CA . ILE B 1 3 ? -0.828 -25.562 -25.141 1 98.81 3 ILE B CA 1
ATOM 2142 C C . ILE B 1 3 ? -1.79 -26.266 -24.188 1 98.81 3 ILE B C 1
ATOM 2144 O O . ILE B 1 3 ? -2.998 -26.312 -24.422 1 98.81 3 ILE B O 1
ATOM 2148 N N . THR B 1 4 ? -1.271 -26.812 -23.156 1 98.88 4 THR B N 1
ATOM 2149 C CA . THR B 1 4 ? -2.092 -27.312 -22.062 1 98.88 4 THR B CA 1
ATOM 2150 C C . THR B 1 4 ? -2.121 -26.312 -20.906 1 98.88 4 THR B C 1
ATOM 2152 O O . THR B 1 4 ? -1.086 -25.766 -20.531 1 98.88 4 THR B O 1
ATOM 2155 N N . PHE B 1 5 ? -3.311 -26.031 -20.391 1 98.94 5 PHE B N 1
ATOM 2156 C CA . PHE B 1 5 ? -3.496 -25.203 -19.203 1 98.94 5 PHE B CA 1
ATOM 2157 C C . PHE B 1 5 ? -4.23 -25.969 -18.109 1 98.94 5 PHE B C 1
ATOM 2159 O O . PHE B 1 5 ? -5.379 -26.375 -18.297 1 98.94 5 PHE B O 1
ATOM 2166 N N . ILE B 1 6 ? -3.557 -26.156 -17 1 98.88 6 ILE B N 1
ATOM 2167 C CA . ILE B 1 6 ? -4.117 -26.922 -15.891 1 98.88 6 ILE B CA 1
ATOM 2168 C C . ILE B 1 6 ? -4.41 -25.984 -14.719 1 98.88 6 ILE B C 1
ATOM 2170 O O . ILE B 1 6 ? -3.52 -25.281 -14.242 1 98.88 6 ILE B O 1
ATOM 2174 N N . GLY B 1 7 ? -5.559 -26.047 -14.18 1 98.56 7 GLY B N 1
ATOM 2175 C CA . GLY B 1 7 ? -6.059 -25.094 -13.203 1 98.56 7 GLY B CA 1
ATOM 2176 C C . GLY B 1 7 ? -6.809 -23.922 -13.828 1 98.56 7 GLY B C 1
ATOM 2177 O O . GLY B 1 7 ? -6.203 -22.906 -14.188 1 98.56 7 GLY B O 1
ATOM 2178 N N . VAL B 1 8 ? -8.133 -24.047 -13.906 1 97.69 8 VAL B N 1
ATOM 2179 C CA . VAL B 1 8 ? -8.945 -23.016 -14.531 1 97.69 8 VAL B CA 1
ATOM 2180 C C . VAL B 1 8 ? -9.867 -22.375 -13.492 1 97.69 8 VAL B C 1
ATOM 2182 O O . VAL B 1 8 ? -11.078 -22.297 -13.703 1 97.69 8 VAL B O 1
ATOM 2185 N N . GLY B 1 9 ? -9.219 -22.031 -12.391 1 95.69 9 GLY B N 1
ATOM 2186 C CA . GLY B 1 9 ? -9.898 -21.312 -11.328 1 95.69 9 GLY B CA 1
ATOM 2187 C C . GLY B 1 9 ? -9.969 -19.812 -11.586 1 95.69 9 GLY B C 1
ATOM 2188 O O . GLY B 1 9 ? -10.172 -19.391 -12.727 1 95.69 9 GLY B O 1
ATOM 2189 N N . ASP B 1 10 ? -9.836 -19.031 -10.562 1 92.69 10 ASP B N 1
ATOM 2190 C CA . ASP B 1 10 ? -10.023 -17.578 -10.617 1 92.69 10 ASP B CA 1
ATOM 2191 C C . ASP B 1 10 ? -9.055 -16.938 -11.617 1 92.69 10 ASP B C 1
ATOM 2193 O O . ASP B 1 10 ? -9.414 -16 -12.32 1 92.69 10 ASP B O 1
ATOM 2197 N N . MET B 1 11 ? -7.824 -17.484 -11.656 1 95.38 11 MET B N 1
ATOM 2198 C CA . MET B 1 11 ? -6.836 -16.938 -12.578 1 95.38 11 MET B CA 1
ATOM 2199 C C . MET B 1 11 ? -6.961 -17.594 -13.953 1 95.38 11 MET B C 1
ATOM 2201 O O . MET B 1 11 ? -7.172 -16.906 -14.953 1 95.38 11 MET B O 1
ATOM 2205 N N . GLY B 1 12 ? -6.977 -18.891 -13.992 1 97.5 12 GLY B N 1
ATOM 2206 C CA . GLY B 1 12 ? -6.977 -19.641 -15.234 1 97.5 12 GLY B CA 1
ATOM 2207 C C . GLY B 1 12 ? -8.172 -19.344 -16.125 1 97.5 12 GLY B C 1
ATOM 2208 O O . GLY B 1 12 ? -8.055 -19.297 -17.344 1 97.5 12 GLY B O 1
ATOM 2209 N N . SER B 1 13 ? -9.305 -19.141 -15.523 1 96.56 13 SER B N 1
ATOM 2210 C CA . SER B 1 13 ? -10.523 -18.875 -16.281 1 96.56 13 SER B CA 1
ATOM 2211 C C . SER B 1 13 ? -10.414 -17.578 -17.062 1 96.56 13 SER B C 1
ATOM 2213 O O . SER B 1 13 ? -11.086 -17.391 -18.078 1 96.56 13 SER B O 1
ATOM 2215 N N . HIS B 1 14 ? -9.555 -16.641 -16.625 1 96.25 14 HIS B N 1
ATOM 2216 C CA . HIS B 1 14 ? -9.367 -15.367 -17.312 1 96.25 14 HIS B CA 1
ATOM 2217 C C . HIS B 1 14 ? -8.156 -15.422 -18.234 1 96.25 14 HIS B C 1
ATOM 2219 O O . HIS B 1 14 ? -8.047 -14.625 -19.172 1 96.25 14 HIS B O 1
ATOM 2225 N N . MET B 1 15 ? -7.277 -16.375 -18.031 1 98 15 MET B N 1
ATOM 2226 C CA . MET B 1 15 ? -6.047 -16.469 -18.797 1 98 15 MET B CA 1
ATOM 2227 C C . MET B 1 15 ? -6.262 -17.312 -20.062 1 98 15 MET B C 1
ATOM 2229 O O . MET B 1 15 ? -5.801 -16.938 -21.141 1 98 15 MET B O 1
ATOM 2233 N N . VAL B 1 16 ? -7.035 -18.359 -20.031 1 98.5 16 VAL B N 1
ATOM 2234 C CA . VAL B 1 16 ? -7.227 -19.328 -21.094 1 98.5 16 VAL B CA 1
ATOM 2235 C C . VAL B 1 16 ? -7.809 -18.641 -22.328 1 98.5 16 VAL B C 1
ATOM 2237 O O . VAL B 1 16 ? -7.336 -18.844 -23.453 1 98.5 16 VAL B O 1
ATOM 2240 N N . PRO B 1 17 ? -8.773 -17.719 -22.219 1 97.75 17 PRO B N 1
ATOM 2241 C CA . PRO B 1 17 ? -9.344 -17.062 -23.391 1 97.75 17 PRO B CA 1
ATOM 2242 C C . PRO B 1 17 ? -8.305 -16.266 -24.188 1 97.75 17 PRO B C 1
ATOM 2244 O O . PRO B 1 17 ? -8.43 -16.141 -25.422 1 97.75 17 PRO B O 1
ATOM 2247 N N . HIS B 1 18 ? -7.285 -15.75 -23.531 1 98.44 18 HIS B N 1
ATOM 2248 C CA . HIS B 1 18 ? -6.258 -14.992 -24.25 1 98.44 18 HIS B CA 1
ATOM 2249 C C . HIS B 1 18 ? -5.441 -15.906 -25.156 1 98.44 18 HIS B C 1
ATOM 2251 O O . HIS B 1 18 ? -5.027 -15.492 -26.234 1 98.44 18 HIS B O 1
ATOM 2257 N N . LEU B 1 19 ? -5.18 -17.141 -24.688 1 98.56 19 LEU B N 1
ATOM 2258 C CA . LEU B 1 19 ? -4.48 -18.109 -25.516 1 98.56 19 LEU B CA 1
ATOM 2259 C C . LEU B 1 19 ? -5.293 -18.438 -26.766 1 98.56 19 LEU B C 1
ATOM 2261 O O . LEU B 1 19 ? -4.762 -18.453 -27.875 1 98.56 19 LEU B O 1
ATOM 2265 N N . ALA B 1 20 ? -6.539 -18.703 -26.547 1 97.75 20 ALA B N 1
ATOM 2266 C CA . ALA B 1 20 ? -7.43 -19.031 -27.656 1 97.75 20 ALA B CA 1
ATOM 2267 C C . ALA B 1 20 ? -7.504 -17.891 -28.656 1 97.75 20 ALA B C 1
ATOM 2269 O O . ALA B 1 20 ? -7.402 -18.109 -29.859 1 97.75 20 ALA B O 1
ATOM 2270 N N . LYS B 1 21 ? -7.676 -16.703 -28.172 1 97.38 21 LYS B N 1
ATOM 2271 C CA . LYS B 1 21 ? -7.766 -15.508 -29.016 1 97.38 21 LYS B CA 1
ATOM 2272 C C . LYS B 1 21 ? -6.496 -15.328 -29.844 1 97.38 21 LYS B C 1
ATOM 2274 O O . LYS B 1 21 ? -6.555 -14.867 -30.984 1 97.38 21 LYS B O 1
ATOM 2279 N N . ALA B 1 22 ? -5.402 -15.719 -29.266 1 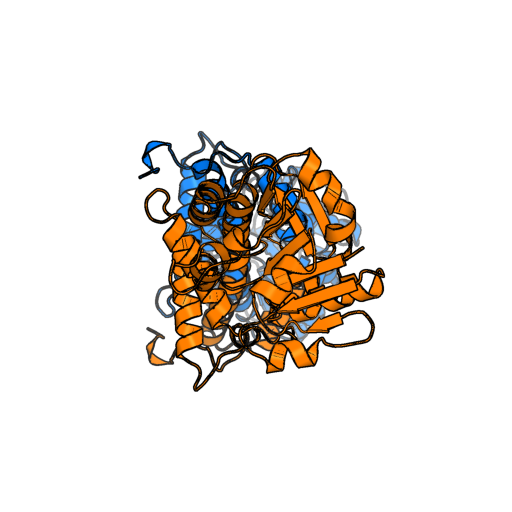97.81 22 ALA B N 1
ATOM 2280 C CA . ALA B 1 22 ? -4.117 -15.57 -29.938 1 97.81 22 ALA B CA 1
ATOM 2281 C C . ALA B 1 22 ? -3.922 -16.672 -30.984 1 97.81 22 ALA B C 1
ATOM 2283 O O . ALA B 1 22 ? -2.922 -16.672 -31.703 1 97.81 22 ALA B O 1
ATOM 2284 N N . GLY B 1 23 ? -4.828 -17.672 -31.016 1 97.44 23 GLY B N 1
ATOM 2285 C CA . GLY B 1 23 ? -4.805 -18.672 -32.062 1 97.44 23 GLY B CA 1
ATOM 2286 C C . GLY B 1 23 ? -4.223 -20 -31.641 1 97.44 23 GLY B C 1
ATOM 2287 O O . GLY B 1 23 ? -4.016 -20.891 -32.469 1 97.44 23 GLY B O 1
ATOM 2288 N N . TYR B 1 24 ? -3.945 -20.141 -30.375 1 98.38 24 TYR B N 1
ATOM 2289 C CA . TYR B 1 24 ? -3.426 -21.406 -29.875 1 98.38 24 TYR B CA 1
ATOM 2290 C C . TYR B 1 24 ? -4.547 -22.422 -29.703 1 98.38 24 TYR B C 1
ATOM 2292 O O . TYR B 1 24 ? -5.695 -22.047 -29.438 1 98.38 24 TYR B O 1
ATOM 2300 N N . ASP B 1 25 ? -4.195 -23.688 -29.906 1 98.44 25 ASP B N 1
ATOM 2301 C CA . ASP B 1 25 ? -5.074 -24.797 -29.516 1 98.44 25 ASP B CA 1
ATOM 2302 C C . ASP B 1 25 ? -4.832 -25.203 -28.062 1 98.44 25 ASP B C 1
ATOM 2304 O O . ASP B 1 25 ? -3.773 -25.734 -27.734 1 98.44 25 ASP B O 1
ATOM 2308 N N . VAL B 1 26 ? -5.867 -25 -27.25 1 98.81 26 VAL B N 1
ATOM 2309 C CA . VAL B 1 26 ? -5.656 -25.125 -25.812 1 98.81 26 VAL B CA 1
ATOM 2310 C C . VAL B 1 26 ? -6.398 -26.344 -25.281 1 98.81 26 VAL B C 1
ATOM 2312 O O . VAL B 1 26 ? -7.574 -26.547 -25.594 1 98.81 26 VAL B O 1
ATOM 2315 N N . THR B 1 27 ? -5.719 -27.188 -24.578 1 98.88 27 THR B N 1
ATOM 2316 C CA . THR B 1 27 ? -6.324 -28.25 -23.781 1 98.88 27 THR B CA 1
ATOM 2317 C C . THR B 1 27 ? -6.336 -27.875 -22.312 1 98.88 27 THR B C 1
ATOM 2319 O O . THR B 1 27 ? -5.301 -27.516 -21.75 1 98.88 27 THR B O 1
ATOM 2322 N N . VAL B 1 28 ? -7.535 -27.938 -21.656 1 98.88 28 VAL B N 1
ATOM 2323 C CA . VAL B 1 28 ? -7.621 -27.531 -20.266 1 98.88 28 VAL B CA 1
ATOM 2324 C C . VAL B 1 28 ? -7.961 -28.734 -19.391 1 98.88 28 VAL B C 1
ATOM 2326 O O . VAL B 1 28 ? -8.609 -29.672 -19.844 1 98.88 28 VAL B O 1
ATOM 2329 N N . TRP B 1 29 ? -7.516 -28.656 -18.109 1 98.81 29 TRP B N 1
ATOM 2330 C CA . TRP B 1 29 ? -7.891 -29.625 -17.094 1 98.81 29 TRP B CA 1
ATOM 2331 C C . TRP B 1 29 ? -8.023 -28.969 -15.727 1 98.81 29 TRP B C 1
ATOM 2333 O O . TRP B 1 29 ? -7.219 -28.094 -15.375 1 98.81 29 TRP B O 1
ATOM 2343 N N . ASP B 1 30 ? -8.977 -29.328 -15.031 1 98.56 30 ASP B N 1
ATOM 2344 C CA . ASP B 1 30 ? -9.234 -28.953 -13.648 1 98.56 30 ASP B CA 1
ATOM 2345 C C . ASP B 1 30 ? -9.883 -30.109 -12.883 1 98.56 30 ASP B C 1
ATOM 2347 O O . ASP B 1 30 ? -10.633 -30.891 -13.461 1 98.56 30 ASP B O 1
ATOM 2351 N N . LYS B 1 31 ? -9.609 -30.172 -11.617 1 96.62 31 LYS B N 1
ATOM 2352 C CA . LYS B 1 31 ? -10.219 -31.234 -10.82 1 96.62 31 LYS B CA 1
ATOM 2353 C C . LYS B 1 31 ? -11.719 -31.031 -10.695 1 96.62 31 LYS B C 1
ATOM 2355 O O . LYS B 1 31 ? -12.453 -31.969 -10.328 1 96.62 31 LYS B O 1
ATOM 2360 N N . VAL B 1 32 ? -12.172 -29.812 -10.945 1 96.5 32 VAL B N 1
ATOM 2361 C CA . VAL B 1 32 ? -13.594 -29.484 -10.922 1 96.5 32 VAL B CA 1
ATOM 2362 C C . VAL B 1 32 ? -14.117 -29.391 -12.352 1 96.5 32 VAL B C 1
ATOM 2364 O O . VAL B 1 32 ? -13.898 -28.391 -13.039 1 96.5 32 VAL B O 1
ATOM 2367 N N . PRO B 1 33 ? -14.961 -30.297 -12.797 1 96.44 33 PRO B N 1
ATOM 2368 C CA . PRO B 1 33 ? -15.398 -30.375 -14.195 1 96.44 33 PRO B CA 1
ATOM 2369 C C . PRO B 1 33 ? -16.156 -29.125 -14.633 1 96.44 33 PRO B C 1
ATOM 2371 O O . PRO B 1 33 ? -16.016 -28.672 -15.773 1 96.44 33 PRO B O 1
ATOM 2374 N N . ALA B 1 34 ? -16.875 -28.578 -13.75 1 96.38 34 ALA B N 1
ATOM 2375 C CA . ALA B 1 34 ? -17.703 -27.422 -14.086 1 96.38 34 ALA B CA 1
ATOM 2376 C C . ALA B 1 34 ? -16.828 -26.234 -14.516 1 96.38 34 ALA B C 1
ATOM 2378 O O . ALA B 1 34 ? -17.234 -25.438 -15.367 1 96.38 34 ALA B O 1
ATOM 2379 N N . LYS B 1 35 ? -15.648 -26.141 -14 1 96.5 35 LYS B N 1
ATOM 2380 C CA . LYS B 1 35 ? -14.734 -25.047 -14.352 1 96.5 35 LYS B CA 1
ATOM 2381 C C . LYS B 1 35 ? -14.203 -25.219 -15.773 1 96.5 35 LYS B C 1
ATOM 2383 O O . LYS B 1 35 ? -14.008 -24.219 -16.484 1 96.5 35 LYS B O 1
ATOM 2388 N N . MET B 1 36 ? -14.008 -26.406 -16.172 1 97.56 36 MET B N 1
ATOM 2389 C CA . MET B 1 36 ? -13.547 -26.672 -17.531 1 97.56 36 MET B CA 1
ATOM 2390 C C . MET B 1 36 ? -14.633 -26.328 -18.547 1 97.56 36 MET B C 1
ATOM 2392 O O . MET B 1 36 ? -14.359 -25.719 -19.578 1 97.56 36 MET B O 1
ATOM 2396 N N . ALA B 1 37 ? -15.836 -26.703 -18.203 1 96.5 37 ALA B N 1
ATOM 2397 C CA . ALA B 1 37 ? -16.953 -26.438 -19.109 1 96.5 37 ALA B CA 1
ATOM 2398 C C . ALA B 1 37 ? -17.125 -24.953 -19.359 1 96.5 37 ALA B C 1
ATOM 2400 O O . ALA B 1 37 ? -17.484 -24.531 -20.453 1 96.5 37 ALA B O 1
ATOM 2401 N N . ALA B 1 38 ? -16.812 -24.203 -18.375 1 95.12 38 ALA B N 1
ATOM 2402 C CA . ALA B 1 38 ? -17.031 -22.75 -18.422 1 95.12 38 ALA B CA 1
ATOM 2403 C C . ALA B 1 38 ? -16.078 -22.078 -19.406 1 95.12 38 ALA B C 1
ATOM 2405 O O . ALA B 1 38 ? -16.359 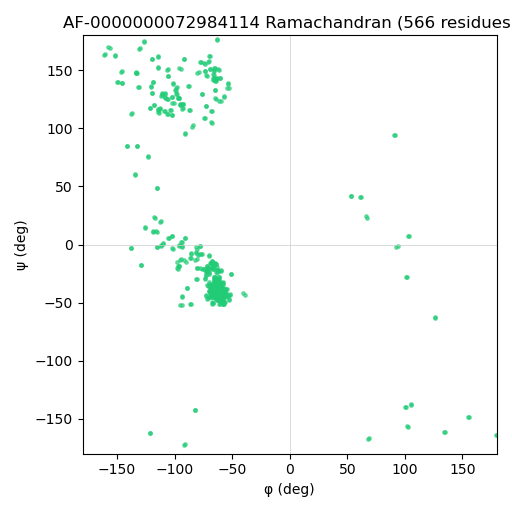-21 -19.922 1 95.12 38 ALA B O 1
ATOM 2406 N N . VAL B 1 39 ? -14.922 -22.734 -19.719 1 96.69 39 VAL B N 1
ATOM 2407 C CA . VAL B 1 39 ? -13.93 -22.094 -20.578 1 96.69 39 VAL B CA 1
ATOM 2408 C C . VAL B 1 39 ? -13.852 -22.812 -21.922 1 96.69 39 VAL B C 1
ATOM 2410 O O . VAL B 1 39 ? -13.109 -22.406 -22.812 1 96.69 39 VAL B O 1
ATOM 2413 N N . ALA B 1 40 ? -14.641 -23.859 -22.094 1 96.69 40 ALA B N 1
ATOM 2414 C CA . ALA B 1 40 ? -14.625 -24.641 -23.328 1 96.69 40 ALA B CA 1
ATOM 2415 C C . ALA B 1 40 ? -15.133 -23.812 -24.5 1 96.69 40 ALA B C 1
ATOM 2417 O O . ALA B 1 40 ? -16 -22.953 -24.328 1 96.69 40 ALA B O 1
ATOM 2418 N N . GLY B 1 41 ? -14.57 -24.062 -25.719 1 94.62 41 GLY B N 1
ATOM 2419 C CA . GLY B 1 41 ? -14.961 -23.359 -26.938 1 94.62 41 GLY B CA 1
ATOM 2420 C C . GLY B 1 41 ? -14.172 -23.812 -28.156 1 94.62 41 GLY B C 1
ATOM 2421 O O . GLY B 1 41 ? -13.57 -24.891 -28.156 1 94.62 41 GLY B O 1
ATOM 2422 N N . ASP B 1 42 ? -14.172 -23.078 -29.234 1 90.88 42 ASP B N 1
ATOM 2423 C CA . ASP B 1 42 ? -13.602 -23.469 -30.516 1 90.88 42 ASP B CA 1
ATOM 2424 C C . ASP B 1 42 ? -12.117 -23.781 -30.391 1 90.88 42 ASP B C 1
ATOM 2426 O O . ASP B 1 42 ? -11.641 -24.766 -30.969 1 90.88 42 ASP B O 1
ATOM 2430 N N . HIS B 1 43 ? -11.406 -23.031 -29.594 1 96.38 43 HIS B N 1
ATOM 2431 C CA . HIS B 1 43 ? -9.969 -23.25 -29.484 1 96.38 43 HIS B CA 1
ATOM 2432 C C . HIS B 1 43 ? -9.602 -23.766 -28.094 1 96.38 43 HIS B C 1
ATOM 2434 O O . HIS B 1 43 ? -8.43 -23.781 -27.719 1 96.38 43 HIS B O 1
ATOM 2440 N N . VAL B 1 44 ? -10.609 -24.312 -27.391 1 98.56 44 VAL B N 1
ATOM 2441 C CA . VAL B 1 44 ? -10.367 -24.812 -26.031 1 98.56 44 VAL B CA 1
ATOM 2442 C C . VAL B 1 44 ? -11.078 -26.156 -25.844 1 98.56 44 VAL B C 1
ATOM 2444 O O . VAL B 1 44 ? -12.305 -26.219 -25.797 1 98.56 44 VAL B O 1
ATOM 2447 N N . ARG B 1 45 ? -10.359 -27.141 -25.703 1 97.94 45 ARG B N 1
ATOM 2448 C CA . ARG B 1 45 ? -10.898 -28.469 -25.469 1 97.94 45 ARG B CA 1
ATOM 2449 C C . ARG B 1 45 ? -10.68 -28.891 -24.016 1 97.94 45 ARG B C 1
ATOM 2451 O O . ARG B 1 45 ? -9.648 -28.578 -23.422 1 97.94 45 ARG B O 1
ATOM 2458 N N . THR B 1 46 ? -11.555 -29.703 -23.484 1 98.56 46 THR B N 1
ATOM 2459 C CA . THR B 1 46 ? -11.453 -30.219 -22.125 1 98.56 46 THR B CA 1
ATOM 2460 C C . THR B 1 46 ? -10.852 -31.625 -22.109 1 98.56 46 THR B C 1
ATOM 2462 O O . THR B 1 46 ? -11.234 -32.469 -22.906 1 98.56 46 THR B O 1
ATOM 2465 N N . ALA B 1 47 ? -9.898 -31.781 -21.312 1 98.56 47 ALA B N 1
ATOM 2466 C CA . ALA B 1 47 ? -9.266 -33.094 -21.172 1 98.56 47 ALA B CA 1
ATOM 2467 C C . ALA B 1 47 ? -10.117 -34.031 -20.312 1 98.56 47 ALA B C 1
ATOM 2469 O O . ALA B 1 47 ? -10.859 -33.562 -19.438 1 98.56 47 ALA B O 1
ATOM 2470 N N . THR B 1 48 ? -9.977 -35.281 -20.422 1 97.75 48 THR B N 1
ATOM 2471 C CA . THR B 1 48 ? -10.75 -36.281 -19.688 1 97.75 48 THR B CA 1
ATOM 2472 C C . THR B 1 48 ? -10 -36.75 -18.453 1 97.75 48 THR B C 1
ATOM 2474 O O . THR B 1 48 ? -10.578 -37.375 -17.562 1 97.75 48 THR B O 1
ATOM 2477 N N . SER B 1 49 ? -8.695 -36.5 -18.453 1 98.06 49 SER B N 1
ATOM 2478 C CA . SER B 1 49 ? -7.828 -36.844 -17.328 1 98.06 49 SER B CA 1
ATOM 2479 C C . SER B 1 49 ? -6.574 -35.969 -17.312 1 98.06 49 SER B C 1
ATOM 2481 O O . SER B 1 49 ? -6.316 -35.219 -18.266 1 98.06 49 SER B O 1
ATOM 2483 N N . LEU B 1 50 ? -5.852 -36.062 -16.219 1 98.69 50 LEU B N 1
ATOM 2484 C CA . LEU B 1 50 ? -4.582 -35.344 -16.141 1 98.69 50 LEU B CA 1
ATOM 2485 C C . LEU B 1 50 ? -3.617 -35.844 -17.219 1 98.69 50 LEU B C 1
ATOM 2487 O O . LEU B 1 50 ? -2.957 -35.031 -17.891 1 98.69 50 LEU B O 1
ATOM 2491 N N . GLU B 1 51 ? -3.516 -37.094 -17.406 1 98.62 51 GLU B N 1
ATOM 2492 C CA . GLU B 1 51 ? -2.668 -37.688 -18.438 1 98.62 51 GLU B CA 1
ATOM 2493 C C . GLU B 1 51 ? -3.053 -37.188 -19.812 1 98.62 51 GLU B C 1
ATOM 2495 O O . GLU B 1 51 ? -2.189 -36.781 -20.594 1 98.62 51 GLU B O 1
ATOM 2500 N N . ASP B 1 52 ? -4.352 -37.219 -20.078 1 98.75 52 ASP B N 1
ATOM 2501 C CA . ASP B 1 52 ? -4.879 -36.719 -21.344 1 98.75 52 ASP B CA 1
ATOM 2502 C C . ASP B 1 52 ? -4.457 -35.281 -21.594 1 98.75 52 ASP B C 1
ATOM 2504 O O . ASP B 1 52 ? -4.043 -34.906 -22.688 1 98.75 52 ASP B O 1
ATOM 2508 N N . ALA B 1 53 ? -4.492 -34.469 -20.594 1 98.88 53 ALA B N 1
ATOM 2509 C CA . ALA B 1 53 ? -4.137 -33.062 -20.703 1 98.88 53 ALA B CA 1
ATOM 2510 C C . ALA B 1 53 ? -2.645 -32.875 -20.984 1 98.88 53 ALA B C 1
ATOM 2512 O O . ALA B 1 53 ? -2.258 -32.188 -21.922 1 98.88 53 ALA B O 1
ATOM 2513 N N . VAL B 1 54 ? -1.832 -33.531 -20.219 1 98.88 54 VAL B N 1
ATOM 2514 C CA . VAL B 1 54 ? -0.389 -33.344 -20.25 1 98.88 54 VAL B CA 1
ATOM 2515 C C . VAL B 1 54 ? 0.177 -33.875 -21.578 1 98.88 54 VAL B C 1
ATOM 2517 O O . VAL B 1 54 ? 1.083 -33.25 -22.156 1 98.88 54 VAL B O 1
ATOM 2520 N N . THR B 1 55 ? -0.362 -34.938 -22.062 1 98.56 55 THR B N 1
ATOM 2521 C CA . THR B 1 55 ? 0.182 -35.562 -23.266 1 98.56 55 THR B CA 1
ATOM 2522 C C . THR B 1 55 ? -0.31 -34.844 -24.516 1 98.56 55 THR B C 1
ATOM 2524 O O . THR B 1 55 ? 0.203 -35.062 -25.625 1 98.56 55 THR B O 1
ATOM 2527 N N . ALA B 1 56 ? -1.215 -33.938 -24.344 1 98.56 56 ALA B N 1
ATOM 2528 C CA . ALA B 1 56 ? -1.809 -33.219 -25.469 1 98.56 56 ALA B CA 1
ATOM 2529 C C . ALA B 1 56 ? -0.851 -32.156 -26.016 1 98.56 56 ALA B C 1
ATOM 2531 O O . ALA B 1 56 ? -1.03 -31.688 -27.141 1 98.56 56 ALA B O 1
ATOM 2532 N N . SER B 1 57 ? 0.108 -31.719 -25.25 1 98.38 57 SER B N 1
ATOM 2533 C CA . SER B 1 57 ? 0.995 -30.641 -25.672 1 98.38 57 SER B CA 1
ATOM 2534 C C . SER B 1 57 ? 2.367 -30.766 -25.016 1 98.38 57 SER B C 1
ATOM 2536 O O . SER B 1 57 ? 2.51 -31.422 -23.984 1 98.38 57 SER B O 1
ATOM 2538 N N . ARG B 1 58 ? 3.301 -30.094 -25.594 1 98.44 58 ARG B N 1
ATOM 2539 C CA . ARG B 1 58 ? 4.637 -30.047 -25.016 1 98.44 58 ARG B CA 1
ATOM 2540 C C . ARG B 1 58 ? 4.801 -28.812 -24.125 1 98.44 58 ARG B C 1
ATOM 2542 O O . ARG B 1 58 ? 5.793 -28.703 -23.391 1 98.44 58 ARG B O 1
ATOM 2549 N N . VAL B 1 59 ? 3.914 -27.859 -24.156 1 98.88 59 VAL B N 1
ATOM 2550 C CA . VAL B 1 59 ? 3.906 -26.719 -23.25 1 98.88 59 VAL B CA 1
ATOM 2551 C C . VAL B 1 59 ? 2.742 -26.844 -22.266 1 98.88 59 VAL B C 1
ATOM 2553 O O . VAL B 1 59 ? 1.577 -26.844 -22.672 1 98.88 59 VAL B O 1
ATOM 2556 N N . ILE B 1 60 ? 3.049 -27 -20.984 1 98.94 60 ILE B N 1
ATOM 2557 C CA . ILE B 1 60 ? 2.059 -27.172 -19.938 1 98.94 60 ILE B CA 1
ATOM 2558 C C . ILE B 1 60 ? 2.148 -26.016 -18.938 1 98.94 60 ILE B C 1
ATOM 2560 O O . ILE B 1 60 ? 3.199 -25.781 -18.344 1 98.94 60 ILE B O 1
ATOM 2564 N N . ILE B 1 61 ? 1.066 -25.25 -18.766 1 98.94 61 ILE B N 1
ATOM 2565 C CA . ILE B 1 61 ? 0.967 -24.172 -17.812 1 98.94 61 ILE B CA 1
ATOM 2566 C C . ILE B 1 61 ? 0.039 -24.578 -16.656 1 98.94 61 ILE B C 1
ATOM 2568 O O . ILE B 1 61 ? -1.053 -25.094 -16.906 1 98.94 61 ILE B O 1
ATOM 2572 N N . THR B 1 62 ? 0.484 -24.406 -15.453 1 98.94 62 THR B N 1
ATOM 2573 C CA . THR B 1 62 ? -0.359 -24.719 -14.305 1 98.94 62 THR B CA 1
ATOM 2574 C C . THR B 1 62 ? -0.614 -23.469 -13.461 1 98.94 62 THR B C 1
ATOM 2576 O O . THR B 1 62 ? 0.272 -22.625 -13.305 1 98.94 62 THR B O 1
ATOM 2579 N N . SER B 1 63 ? -1.793 -23.297 -12.984 1 98.5 63 SER B N 1
ATOM 2580 C CA . SER B 1 63 ? -2.225 -22.219 -12.109 1 98.5 63 SER B CA 1
ATOM 2581 C C . SER B 1 63 ? -3.197 -22.719 -11.047 1 98.5 63 SER B C 1
ATOM 2583 O O . SER B 1 63 ? -4.414 -22.656 -11.234 1 98.5 63 SER B O 1
ATOM 2585 N N . VAL B 1 64 ? -2.66 -23.25 -9.922 1 98.25 64 VAL B N 1
ATOM 2586 C CA . VAL B 1 64 ? -3.463 -23.812 -8.836 1 98.25 64 VAL B CA 1
ATOM 2587 C C . VAL B 1 64 ? -2.994 -23.234 -7.5 1 98.25 64 VAL B C 1
ATOM 2589 O O . VAL B 1 64 ? -1.971 -22.547 -7.434 1 98.25 64 VAL B O 1
ATOM 2592 N N . MET B 1 65 ? -3.756 -23.469 -6.504 1 97.19 65 MET B N 1
ATOM 2593 C CA . MET B 1 65 ? -3.352 -23.047 -5.164 1 97.19 65 MET B CA 1
ATOM 2594 C C . MET B 1 65 ? -2.111 -23.797 -4.703 1 97.19 65 MET B C 1
ATOM 2596 O O . MET B 1 65 ? -1.904 -24.953 -5.086 1 97.19 65 MET B O 1
ATOM 2600 N N . SER B 1 66 ? -1.379 -23.156 -3.873 1 97.75 66 SER B N 1
ATOM 2601 C CA . SER B 1 66 ? -0.084 -23.688 -3.447 1 97.75 66 SER B CA 1
ATOM 2602 C C . SER B 1 66 ? -0.219 -25.078 -2.855 1 97.75 66 SER B C 1
ATOM 2604 O O . SER B 1 66 ? 0.626 -25.953 -3.094 1 97.75 66 SER B O 1
ATOM 2606 N N . ASP B 1 67 ? -1.233 -25.344 -2.119 1 96.88 67 ASP B N 1
ATOM 2607 C CA . ASP B 1 67 ? -1.412 -26.625 -1.426 1 96.88 67 ASP B CA 1
ATOM 2608 C C . ASP B 1 67 ? -1.623 -27.766 -2.418 1 96.88 67 ASP B C 1
ATOM 2610 O O . ASP B 1 67 ? -1.343 -28.922 -2.105 1 96.88 67 ASP B O 1
ATOM 2614 N N . ASP B 1 68 ? -2.027 -27.469 -3.605 1 97.81 68 ASP B N 1
ATOM 2615 C CA . ASP B 1 68 ? -2.334 -28.469 -4.621 1 97.81 68 ASP B CA 1
ATOM 2616 C C . ASP B 1 68 ? -1.103 -28.797 -5.465 1 97.81 68 ASP B C 1
ATOM 2618 O O . ASP B 1 68 ? -1.083 -29.781 -6.188 1 97.81 68 ASP B O 1
ATOM 2622 N N . VAL B 1 69 ? -0.109 -27.969 -5.379 1 98.62 69 VAL B N 1
ATOM 2623 C CA . VAL B 1 69 ? 1.009 -28.016 -6.316 1 98.62 69 VAL B CA 1
ATOM 2624 C C . VAL B 1 69 ? 1.741 -29.344 -6.176 1 98.62 69 VAL B C 1
ATOM 2626 O O . VAL B 1 69 ? 1.979 -30.047 -7.172 1 98.62 69 VAL B O 1
ATOM 2629 N N . PRO B 1 70 ? 2.061 -29.844 -4.98 1 98.5 70 PRO B N 1
ATOM 2630 C CA . PRO B 1 70 ? 2.828 -31.078 -4.902 1 98.5 70 PRO B CA 1
ATOM 2631 C C . PRO B 1 70 ? 2.07 -32.281 -5.469 1 98.5 70 PRO B C 1
ATOM 2633 O O . PRO B 1 70 ? 2.611 -33.031 -6.289 1 98.5 70 PRO B O 1
ATOM 2636 N N . ALA B 1 71 ? 0.864 -32.438 -5.098 1 98.44 71 ALA B N 1
ATOM 2637 C CA . ALA B 1 71 ? 0.077 -33.562 -5.578 1 98.44 71 ALA B CA 1
ATOM 2638 C C . ALA B 1 71 ? -0.135 -33.469 -7.086 1 98.44 71 ALA B C 1
ATOM 2640 O O . ALA B 1 71 ? -0.047 -34.5 -7.789 1 98.44 71 ALA B O 1
ATOM 2641 N N . LEU B 1 72 ? -0.359 -32.312 -7.578 1 98.81 72 LEU B N 1
ATOM 2642 C CA . LEU B 1 72 ? -0.633 -32.125 -9 1 98.81 72 LEU B CA 1
ATOM 2643 C C . LEU B 1 72 ? 0.613 -32.406 -9.836 1 98.81 72 LEU B C 1
ATOM 2645 O O . LEU B 1 72 ? 0.53 -33 -10.898 1 98.81 72 LEU B O 1
ATOM 2649 N N . HIS B 1 73 ? 1.735 -31.984 -9.391 1 98.88 73 HIS B N 1
ATOM 2650 C CA . HIS B 1 73 ? 2.939 -31.984 -10.211 1 98.88 73 HIS B CA 1
ATOM 2651 C C . HIS B 1 73 ? 3.746 -33.25 -10 1 98.88 73 HIS B C 1
ATOM 2653 O O . HIS B 1 73 ? 4.168 -33.906 -10.969 1 98.88 73 HIS B O 1
ATOM 2659 N N . ILE B 1 74 ? 3.928 -33.656 -8.773 1 98.69 74 ILE B N 1
ATOM 2660 C CA . ILE B 1 74 ? 4.758 -34.812 -8.43 1 98.69 74 ILE B CA 1
ATOM 2661 C C . ILE B 1 74 ? 3.889 -36.062 -8.336 1 98.69 74 ILE B C 1
ATOM 2663 O O . ILE B 1 74 ? 4.121 -37.062 -9.047 1 98.69 74 ILE B O 1
ATOM 2667 N N . GLY B 1 75 ? 2.855 -35.969 -7.574 1 98.12 75 GLY B N 1
ATOM 2668 C CA . GLY B 1 75 ? 1.962 -37.094 -7.371 1 98.12 75 GLY B CA 1
ATOM 2669 C C . GLY B 1 75 ? 2.594 -38.219 -6.578 1 98.12 75 GLY B C 1
ATOM 2670 O O . GLY B 1 75 ? 3.504 -38 -5.781 1 98.12 75 GLY B O 1
ATOM 2671 N N . THR B 1 76 ? 1.928 -39.375 -6.602 1 96.44 76 THR B N 1
ATOM 2672 C CA . THR B 1 76 ? 2.383 -40.625 -5.996 1 96.44 76 THR B CA 1
ATOM 2673 C C . THR B 1 76 ? 2.363 -41.75 -7.012 1 96.44 76 THR B C 1
ATOM 2675 O O . THR B 1 76 ? 1.952 -41.562 -8.156 1 96.44 76 THR B O 1
ATOM 2678 N N . THR B 1 77 ? 2.848 -42.875 -6.574 1 93.62 77 THR B N 1
ATOM 2679 C CA . THR B 1 77 ? 2.809 -44.062 -7.438 1 93.62 77 THR B CA 1
ATOM 2680 C C . THR B 1 77 ? 1.37 -44.406 -7.797 1 93.62 77 THR B C 1
ATOM 2682 O O . THR B 1 77 ? 1.091 -44.844 -8.922 1 93.62 77 THR B O 1
ATOM 2685 N N . GLU B 1 78 ? 0.434 -44.25 -6.887 1 96.19 78 GLU B N 1
ATOM 2686 C CA . GLU B 1 78 ? -0.97 -44.625 -7.078 1 96.19 78 GLU B CA 1
ATOM 2687 C C . GLU B 1 78 ? -1.712 -43.531 -7.848 1 96.19 78 GLU B C 1
ATOM 2689 O O . GLU B 1 78 ? -2.65 -43.812 -8.594 1 96.19 78 GLU B O 1
ATOM 2694 N N . THR B 1 79 ? -1.241 -42.281 -7.676 1 97.25 79 THR B N 1
ATOM 2695 C CA . THR B 1 79 ? -1.823 -41.125 -8.352 1 97.25 79 THR B CA 1
ATOM 2696 C C . THR B 1 79 ? -0.733 -40.25 -8.969 1 97.25 79 THR B C 1
ATOM 2698 O O . THR B 1 79 ? -0.316 -39.281 -8.367 1 97.25 79 THR B O 1
ATOM 2701 N N . PRO B 1 80 ? -0.326 -40.625 -10.164 1 98 80 PRO B N 1
ATOM 2702 C CA . PRO B 1 80 ? 0.796 -39.938 -10.789 1 98 80 PRO B CA 1
ATOM 2703 C C . PRO B 1 80 ? 0.494 -38.469 -11.062 1 98 80 PRO B C 1
ATOM 2705 O O . PRO B 1 80 ? -0.633 -38.125 -11.422 1 98 80 PRO B O 1
ATOM 2708 N N . GLY B 1 81 ? 1.504 -37.625 -10.891 1 98.75 81 GLY B N 1
ATOM 2709 C CA . GLY B 1 81 ? 1.406 -36.188 -11.219 1 98.75 81 GLY B CA 1
ATOM 2710 C C . GLY B 1 81 ? 1.854 -35.875 -12.633 1 98.75 81 GLY B C 1
ATOM 2711 O O . GLY B 1 81 ? 2.119 -36.781 -13.422 1 98.75 81 GLY B O 1
ATOM 2712 N N . ILE B 1 82 ? 1.941 -34.688 -12.945 1 98.94 82 ILE B N 1
ATOM 2713 C CA . ILE B 1 82 ? 2.242 -34.156 -14.273 1 98.94 82 ILE B CA 1
ATOM 2714 C C . ILE B 1 82 ? 3.574 -34.719 -14.758 1 98.94 82 ILE B C 1
ATOM 2716 O O . ILE B 1 82 ? 3.703 -35.094 -15.922 1 98.94 82 ILE B O 1
ATOM 2720 N N . VAL B 1 83 ? 4.566 -34.812 -13.891 1 98.75 83 VAL B N 1
ATOM 2721 C CA . VAL B 1 83 ? 5.938 -35.125 -14.273 1 98.75 83 VAL B CA 1
ATOM 2722 C C . VAL B 1 83 ? 5.984 -36.531 -14.883 1 98.75 83 VAL B C 1
ATOM 2724 O O . VAL B 1 83 ? 6.887 -36.844 -15.664 1 98.75 83 VAL B O 1
ATOM 2727 N N . HIS B 1 84 ? 5.02 -37.375 -14.594 1 98.19 84 HIS B N 1
ATOM 2728 C CA . HIS B 1 84 ? 5.004 -38.75 -15.062 1 98.19 84 HIS B CA 1
ATOM 2729 C C . HIS B 1 84 ? 4.496 -38.844 -16.5 1 98.19 84 HIS B C 1
ATOM 2731 O O . HIS B 1 84 ? 4.629 -39.875 -17.156 1 98.19 84 HIS B O 1
ATOM 2737 N N . TYR B 1 85 ? 3.93 -37.781 -16.984 1 98.5 85 TYR B N 1
ATOM 2738 C CA . TYR B 1 85 ? 3.277 -37.812 -18.281 1 98.5 85 TYR B CA 1
ATOM 2739 C C . TYR B 1 85 ? 3.988 -36.906 -19.281 1 98.5 85 TYR B C 1
ATOM 2741 O O . TYR B 1 85 ? 3.609 -36.844 -20.453 1 98.5 85 TYR B O 1
ATOM 2749 N N . LEU B 1 86 ? 5.031 -36.188 -18.875 1 98.69 86 LEU B N 1
ATOM 2750 C CA . LEU B 1 86 ? 5.73 -35.25 -19.75 1 98.69 86 LEU B CA 1
ATOM 2751 C C . LEU B 1 86 ? 6.449 -35.969 -20.875 1 98.69 86 LEU B C 1
ATOM 2753 O O . LEU B 1 86 ? 7.035 -37.031 -20.656 1 98.69 86 LEU B O 1
ATOM 2757 N N . GLN B 1 87 ? 6.434 -35.406 -22.016 1 97.44 87 GLN B N 1
ATOM 2758 C CA . GLN B 1 87 ? 7.16 -35.875 -23.172 1 97.44 87 GLN B CA 1
ATOM 2759 C C . GLN B 1 87 ? 8.516 -35.188 -23.312 1 97.44 87 GLN B C 1
ATOM 2761 O O . GLN B 1 87 ? 8.695 -34.062 -22.859 1 97.44 87 GLN B O 1
ATOM 2766 N N . PRO B 1 88 ? 9.438 -35.938 -23.922 1 97.81 88 PRO B N 1
ATOM 2767 C CA . PRO B 1 88 ? 10.688 -35.219 -24.203 1 97.81 88 PRO B CA 1
ATOM 2768 C C . PRO B 1 88 ? 10.469 -33.906 -24.969 1 97.81 88 PRO B C 1
ATOM 2770 O O . PRO B 1 88 ? 9.641 -33.875 -25.875 1 97.81 88 PRO B O 1
ATOM 2773 N N . GLY B 1 89 ? 11.172 -32.875 -24.469 1 97.94 89 GLY B N 1
ATOM 2774 C CA . GLY B 1 89 ? 11.023 -31.578 -25.094 1 97.94 89 GLY B CA 1
ATOM 2775 C C . GLY B 1 89 ? 9.961 -30.719 -24.453 1 97.94 89 GLY B C 1
ATOM 2776 O O . GLY B 1 89 ? 9.805 -29.547 -24.797 1 97.94 89 GLY B O 1
ATOM 2777 N N . SER B 1 90 ? 9.266 -31.234 -23.438 1 98.62 90 SER B N 1
ATOM 2778 C CA . SER B 1 90 ? 8.203 -30.5 -22.766 1 98.62 90 SER B CA 1
ATOM 2779 C C . SER B 1 90 ? 8.766 -29.375 -21.906 1 98.62 90 SER B C 1
ATOM 2781 O O . SER B 1 90 ? 9.875 -29.5 -21.375 1 98.62 90 SER B O 1
ATOM 2783 N N . THR B 1 91 ? 8.07 -28.312 -21.828 1 98.88 91 THR B N 1
ATOM 2784 C CA . THR B 1 91 ? 8.281 -27.25 -20.859 1 98.88 91 THR B CA 1
ATOM 2785 C C . THR B 1 91 ? 7.094 -27.141 -19.906 1 98.88 91 THR B C 1
ATOM 2787 O O . THR B 1 91 ? 5.965 -26.906 -20.344 1 98.88 91 THR B O 1
ATOM 2790 N N . LEU B 1 92 ? 7.34 -27.406 -18.641 1 98.94 92 LEU B N 1
ATOM 2791 C CA . LEU B 1 92 ? 6.352 -27.25 -17.594 1 98.94 92 LEU B CA 1
ATOM 2792 C C . LEU B 1 92 ? 6.492 -25.875 -16.922 1 98.94 92 LEU B C 1
ATOM 2794 O O . LEU B 1 92 ? 7.562 -25.547 -16.406 1 98.94 92 LEU B O 1
ATOM 2798 N N . ILE B 1 93 ? 5.422 -25.062 -16.953 1 98.94 93 ILE B N 1
ATOM 2799 C CA . ILE B 1 93 ? 5.406 -23.719 -16.406 1 98.94 93 ILE B CA 1
ATOM 2800 C C . ILE B 1 93 ? 4.488 -23.641 -15.195 1 98.94 93 ILE B C 1
ATOM 2802 O O . ILE B 1 93 ? 3.281 -23.859 -15.305 1 98.94 93 ILE B O 1
ATOM 2806 N N . VAL B 1 94 ? 5.043 -23.344 -14.047 1 98.94 94 VAL B N 1
ATOM 2807 C CA . VAL B 1 94 ? 4.285 -23.203 -12.805 1 98.94 94 VAL B CA 1
ATOM 2808 C C . VAL B 1 94 ? 4.055 -21.734 -12.5 1 98.94 94 VAL B C 1
ATOM 2810 O O . VAL B 1 94 ? 5.008 -20.969 -12.297 1 98.94 94 VAL B O 1
ATOM 2813 N N . THR B 1 95 ? 2.787 -21.297 -12.383 1 98.88 95 THR B N 1
ATOM 2814 C CA . THR B 1 95 ? 2.504 -19.875 -12.219 1 98.88 95 THR B CA 1
ATOM 2815 C C . THR B 1 95 ? 1.989 -19.578 -10.812 1 98.88 95 THR B C 1
ATOM 2817 O O . THR B 1 95 ? 1.691 -18.422 -10.484 1 98.88 95 THR B O 1
ATOM 2820 N N . SER B 1 96 ? 1.878 -20.578 -9.938 1 98.44 96 SER B N 1
ATOM 2821 C CA . SER B 1 96 ? 1.275 -20.484 -8.609 1 98.44 96 SER B CA 1
ATOM 2822 C C . SER B 1 96 ? 2.137 -19.641 -7.676 1 98.44 96 SER B C 1
ATOM 2824 O O . SER B 1 96 ? 3.346 -19.5 -7.887 1 98.44 96 SER B O 1
ATOM 2826 N N . THR B 1 97 ? 1.476 -19 -6.719 1 97.44 97 THR B N 1
ATOM 2827 C CA . THR B 1 97 ? 2.172 -18.484 -5.551 1 97.44 97 THR B CA 1
ATOM 2828 C C . THR B 1 97 ? 2.59 -19.609 -4.617 1 97.44 97 THR B C 1
ATOM 2830 O O . THR B 1 97 ? 1.741 -20.328 -4.082 1 97.44 97 THR B O 1
ATOM 2833 N N . LEU B 1 98 ? 3.994 -19.75 -4.371 1 98.19 98 LEU B N 1
ATOM 2834 C CA . LEU B 1 98 ? 4.367 -20.938 -3.609 1 98.19 98 LEU B CA 1
ATOM 2835 C C . LEU B 1 98 ? 5.758 -20.781 -3.004 1 98.19 98 LEU B C 1
ATOM 2837 O O . LEU B 1 98 ? 6.535 -19.922 -3.436 1 98.19 98 LEU B O 1
ATOM 2841 N N . ASP B 1 99 ? 6.027 -21.625 -2.025 1 98.44 99 ASP B N 1
ATOM 2842 C CA . ASP B 1 99 ? 7.344 -21.828 -1.429 1 98.44 99 ASP B CA 1
ATOM 2843 C C . ASP B 1 99 ? 8.359 -22.297 -2.471 1 98.44 99 ASP B C 1
ATOM 2845 O O . ASP B 1 99 ? 8.133 -23.297 -3.148 1 98.44 99 ASP B O 1
ATOM 2849 N N . PRO B 1 100 ? 9.484 -21.562 -2.631 1 98.5 100 PRO B N 1
ATOM 2850 C CA . PRO B 1 100 ? 10.508 -21.969 -3.598 1 98.5 100 PRO B CA 1
ATOM 2851 C C . PRO B 1 100 ? 10.93 -23.438 -3.426 1 98.5 100 PRO B C 1
ATOM 2853 O O . PRO B 1 100 ? 11.328 -24.078 -4.398 1 98.5 100 PRO B O 1
ATOM 2856 N N . ARG B 1 101 ? 10.805 -24.047 -2.275 1 98.19 101 ARG B N 1
ATOM 2857 C CA . ARG B 1 101 ? 11.156 -25.438 -2.029 1 98.19 101 ARG B CA 1
ATOM 2858 C C . ARG B 1 101 ? 10.273 -26.375 -2.84 1 98.19 101 ARG B C 1
ATOM 2860 O O . ARG B 1 101 ? 10.688 -27.5 -3.166 1 98.19 101 ARG B O 1
ATOM 2867 N N . LYS B 1 102 ? 9.062 -25.953 -3.135 1 98.81 102 LYS B N 1
ATOM 2868 C CA . LYS B 1 102 ? 8.172 -26.766 -3.967 1 98.81 102 LYS B CA 1
ATOM 2869 C C . LYS B 1 102 ? 8.695 -26.859 -5.398 1 98.81 102 LYS B C 1
ATOM 2871 O O . LYS B 1 102 ? 8.578 -27.891 -6.047 1 98.81 102 LYS B O 1
ATOM 2876 N N . ILE B 1 103 ? 9.25 -25.766 -5.906 1 98.81 103 ILE B N 1
ATOM 2877 C CA . ILE B 1 103 ? 9.852 -25.781 -7.234 1 98.81 103 ILE B CA 1
ATOM 2878 C C . ILE B 1 103 ? 11.047 -26.734 -7.246 1 98.81 103 ILE B C 1
ATOM 2880 O O . ILE B 1 103 ? 11.203 -27.531 -8.172 1 98.81 103 ILE B O 1
ATOM 2884 N N . THR B 1 104 ? 11.859 -26.641 -6.23 1 98.62 104 THR B N 1
ATOM 2885 C CA . THR B 1 104 ? 13.008 -27.531 -6.094 1 98.62 104 THR B CA 1
ATOM 2886 C C . THR B 1 104 ? 12.555 -28.984 -6.062 1 98.62 104 THR B C 1
ATOM 2888 O O . THR B 1 104 ? 13.172 -29.844 -6.699 1 98.62 104 THR B O 1
ATOM 2891 N N . ALA B 1 105 ? 11.531 -29.25 -5.301 1 98.75 105 ALA B N 1
ATOM 2892 C CA . ALA B 1 105 ? 11.008 -30.609 -5.184 1 98.75 105 ALA B CA 1
ATOM 2893 C C . ALA B 1 105 ? 10.531 -31.141 -6.539 1 98.75 105 ALA B C 1
ATOM 2895 O O . ALA B 1 105 ? 10.773 -32.281 -6.887 1 98.75 105 ALA B O 1
ATOM 2896 N N . ILE B 1 106 ? 9.836 -30.328 -7.324 1 98.88 106 ILE B N 1
ATOM 2897 C CA . ILE B 1 106 ? 9.375 -30.734 -8.648 1 98.88 106 ILE B CA 1
ATOM 2898 C C . ILE B 1 106 ? 10.578 -31 -9.555 1 98.88 106 ILE B C 1
ATOM 2900 O O . ILE B 1 106 ? 10.617 -32.031 -10.25 1 98.88 106 ILE B O 1
ATOM 2904 N N . GLN B 1 107 ? 11.531 -30.078 -9.523 1 98.81 107 GLN B N 1
ATOM 2905 C CA . GLN B 1 107 ? 12.719 -30.219 -10.359 1 98.81 107 GLN B CA 1
ATOM 2906 C C . GLN B 1 107 ? 13.414 -31.547 -10.125 1 98.81 107 GLN B C 1
ATOM 2908 O O . GLN B 1 107 ? 13.906 -32.188 -11.062 1 98.81 107 GLN B O 1
ATOM 2913 N N . ALA B 1 108 ? 13.461 -32 -8.898 1 98.56 108 ALA B N 1
ATOM 2914 C CA . ALA B 1 108 ? 14.18 -33.219 -8.5 1 98.56 108 ALA B CA 1
ATOM 2915 C C . ALA B 1 108 ? 13.609 -34.438 -9.195 1 98.56 108 ALA B C 1
ATOM 2917 O O . ALA B 1 108 ? 14.289 -35.469 -9.305 1 98.56 108 ALA B O 1
ATOM 2918 N N . VAL B 1 109 ? 12.344 -34.375 -9.641 1 98.38 109 VAL B N 1
ATOM 2919 C CA . VAL B 1 109 ? 11.727 -35.594 -10.188 1 98.38 109 VAL B CA 1
ATOM 2920 C C . VAL B 1 109 ? 11.359 -35.344 -11.648 1 98.38 109 VAL B C 1
ATOM 2922 O O . VAL B 1 109 ? 10.625 -36.156 -12.25 1 98.38 109 VAL B O 1
ATOM 2925 N N . MET B 1 110 ? 11.828 -34.25 -12.234 1 98.62 110 MET B N 1
ATOM 2926 C CA . MET B 1 110 ? 11.586 -33.969 -13.648 1 98.62 110 MET B CA 1
ATOM 2927 C C . MET B 1 110 ? 12.266 -35.031 -14.531 1 98.62 110 MET B C 1
ATOM 2929 O O . MET B 1 110 ? 13.398 -35.438 -14.258 1 98.62 110 MET B O 1
ATOM 2933 N N . PRO B 1 111 ? 11.633 -35.438 -15.562 1 97.88 111 PRO B N 1
ATOM 2934 C CA . PRO B 1 111 ? 12.32 -36.312 -16.516 1 97.88 111 PRO B CA 1
ATOM 2935 C C . PRO B 1 111 ? 13.414 -35.562 -17.297 1 97.88 111 PRO B C 1
ATOM 2937 O O . PRO B 1 111 ? 13.414 -34.344 -17.375 1 97.88 111 PRO B O 1
ATOM 2940 N N . THR B 1 112 ? 14.281 -36.344 -17.875 1 96.12 112 THR B N 1
ATOM 2941 C CA . THR B 1 112 ? 15.344 -35.781 -18.703 1 96.12 112 THR B CA 1
ATOM 2942 C C . THR B 1 112 ? 14.758 -35.125 -19.953 1 96.12 112 THR B C 1
ATOM 2944 O O . THR B 1 112 ? 13.656 -35.438 -20.375 1 96.12 112 THR B O 1
ATOM 2947 N N . LYS B 1 113 ? 15.43 -34.094 -20.453 1 97.44 113 LYS B N 1
ATOM 2948 C CA . LYS B 1 113 ? 15.102 -33.375 -21.672 1 97.44 113 LYS B CA 1
ATOM 2949 C C . LYS B 1 113 ? 13.781 -32.625 -21.531 1 97.44 113 LYS B C 1
ATOM 2951 O O . LYS B 1 113 ? 13 -32.562 -22.484 1 97.44 113 LYS B O 1
ATOM 2956 N N . THR B 1 114 ? 13.398 -32.312 -20.391 1 98.56 114 THR B N 1
ATOM 2957 C CA . THR B 1 114 ? 12.273 -31.438 -20.109 1 98.56 114 THR B CA 1
ATOM 2958 C C . THR B 1 114 ? 12.734 -30.203 -19.328 1 98.56 114 THR B C 1
ATOM 2960 O O . THR B 1 114 ? 13.852 -30.188 -18.797 1 98.56 114 THR B O 1
ATOM 2963 N N . HIS B 1 115 ? 11.953 -29.141 -19.359 1 98.75 115 HIS B N 1
ATOM 2964 C CA . HIS B 1 115 ? 12.266 -27.906 -18.656 1 98.75 115 HIS B CA 1
ATOM 2965 C C . HIS B 1 115 ? 11.172 -27.547 -17.656 1 98.75 115 HIS B C 1
ATOM 2967 O O . HIS B 1 115 ? 9.984 -27.719 -17.953 1 98.75 115 HIS B O 1
ATOM 2973 N N . LEU B 1 116 ? 11.578 -27.156 -16.5 1 98.94 116 LEU B N 1
ATOM 2974 C CA . LEU B 1 116 ? 10.688 -26.578 -15.508 1 98.94 116 LEU B CA 1
ATOM 2975 C C . LEU B 1 116 ? 10.953 -25.078 -15.352 1 98.94 116 LEU B C 1
ATOM 2977 O O . LEU B 1 116 ? 12.102 -24.656 -15.18 1 98.94 116 LEU B O 1
ATOM 2981 N N . LEU B 1 117 ? 9.898 -24.281 -15.492 1 98.94 117 LEU B N 1
ATOM 2982 C CA . LEU B 1 117 ? 9.961 -22.844 -15.266 1 98.94 117 LEU B CA 1
ATOM 2983 C C . LEU B 1 117 ? 9.008 -22.422 -14.148 1 98.94 117 LEU B C 1
ATOM 2985 O O . LEU B 1 117 ? 7.871 -22.906 -14.086 1 98.94 117 LEU B O 1
ATOM 2989 N N . ASP B 1 118 ? 9.469 -21.656 -13.164 1 98.81 118 ASP B N 1
ATOM 2990 C CA . ASP B 1 118 ? 8.547 -20.969 -12.258 1 98.81 118 ASP B CA 1
ATOM 2991 C C . ASP B 1 118 ? 8.289 -19.531 -12.727 1 98.81 118 ASP B C 1
ATOM 2993 O O . ASP B 1 118 ? 9.211 -18.719 -12.805 1 98.81 118 ASP B O 1
ATOM 2997 N N . VAL B 1 119 ? 6.961 -19.25 -13.016 1 98.88 119 VAL B N 1
ATOM 2998 C CA . VAL B 1 119 ? 6.539 -18 -13.633 1 98.88 119 VAL B CA 1
ATOM 2999 C C . VAL B 1 119 ? 5.32 -17.453 -12.891 1 98.88 119 VAL B C 1
ATOM 3001 O O . VAL B 1 119 ? 4.266 -17.234 -13.492 1 98.88 119 VAL B O 1
ATOM 3004 N N . PRO B 1 120 ? 5.484 -17.172 -11.602 1 98.62 120 PRO B N 1
ATOM 3005 C CA . PRO B 1 120 ? 4.352 -16.531 -10.922 1 98.62 120 PRO B CA 1
ATOM 3006 C C . PRO B 1 120 ? 4.02 -15.164 -11.5 1 98.62 120 PRO B C 1
ATOM 3008 O O . PRO B 1 120 ? 4.648 -14.727 -12.469 1 98.62 120 PRO B O 1
ATOM 3011 N N . MET B 1 121 ? 2.949 -14.617 -10.938 1 97.81 121 MET B N 1
ATOM 3012 C CA . MET B 1 121 ? 2.395 -13.445 -11.609 1 97.81 121 MET B CA 1
ATOM 3013 C C . MET B 1 121 ? 2.098 -12.328 -10.609 1 97.81 121 MET B C 1
ATOM 3015 O O . MET B 1 121 ? 1.741 -12.602 -9.461 1 97.81 121 MET B O 1
ATOM 3019 N N . ILE B 1 122 ? 2.215 -11.094 -11 1 96.31 122 ILE B N 1
ATOM 3020 C CA . ILE B 1 122 ? 1.777 -9.906 -10.273 1 96.31 122 ILE B CA 1
ATOM 3021 C C . ILE B 1 122 ? 0.515 -9.344 -10.922 1 96.31 122 ILE B C 1
ATOM 3023 O O . ILE B 1 122 ? 0.423 -9.258 -12.148 1 96.31 122 ILE B O 1
ATOM 3027 N N . GLY B 1 123 ? -0.479 -8.75 -10.102 1 90.25 123 GLY B N 1
ATOM 3028 C CA . GLY B 1 123 ? -1.68 -8.094 -10.594 1 90.25 123 GLY B CA 1
ATOM 3029 C C . GLY B 1 123 ? -2.955 -8.648 -9.992 1 90.25 123 GLY B C 1
ATOM 3030 O O . GLY B 1 123 ? -3.662 -7.949 -9.266 1 90.25 123 GLY B O 1
ATOM 3031 N N . GLY B 1 124 ? -3.254 -10.008 -10.266 1 89.5 124 GLY B N 1
ATOM 3032 C CA . GLY B 1 124 ? -4.473 -10.656 -9.812 1 89.5 124 GLY B CA 1
ATOM 3033 C C . GLY B 1 124 ? -5.512 -10.812 -10.906 1 89.5 124 GLY B C 1
ATOM 3034 O O . GLY B 1 124 ? -5.188 -10.742 -12.094 1 89.5 124 GLY B O 1
ATOM 3035 N N . VAL B 1 125 ? -6.766 -10.938 -10.516 1 92.44 125 VAL B N 1
ATOM 3036 C CA . VAL B 1 125 ? -7.844 -11.344 -11.406 1 92.44 125 VAL B CA 1
ATOM 3037 C C . VAL B 1 125 ? -8.109 -10.242 -12.438 1 92.44 125 VAL B C 1
ATOM 3039 O O . VAL B 1 125 ? -8.242 -10.516 -13.633 1 92.44 125 VAL B O 1
ATOM 3042 N N . LYS B 1 126 ? -8.164 -9.016 -11.953 1 90.56 126 LYS B N 1
ATOM 3043 C CA . LYS B 1 126 ? -8.406 -7.914 -12.875 1 90.56 126 LYS B CA 1
ATOM 3044 C C . LYS B 1 126 ? -7.34 -7.867 -13.969 1 90.56 126 LYS B C 1
ATOM 3046 O O . LYS B 1 126 ? -7.664 -7.758 -15.156 1 90.56 126 LYS B O 1
ATOM 3051 N N . TYR B 1 127 ? -6.156 -8 -13.602 1 92.56 127 TYR B N 1
ATOM 3052 C CA . TYR B 1 127 ? -5.047 -7.949 -14.555 1 92.56 127 TYR B CA 1
ATOM 3053 C C . TYR B 1 127 ? -5.055 -9.164 -15.469 1 92.56 127 TYR B C 1
ATOM 3055 O O . TYR B 1 127 ? -4.695 -9.07 -16.641 1 92.56 127 TYR B O 1
ATOM 3063 N N . ALA B 1 128 ? -5.438 -10.305 -14.953 1 95.62 128 ALA B N 1
ATOM 3064 C CA . ALA B 1 128 ? -5.566 -11.5 -15.773 1 95.62 128 ALA B CA 1
ATOM 3065 C C . ALA B 1 128 ? -6.609 -11.297 -16.875 1 95.62 128 ALA B C 1
ATOM 3067 O O . ALA B 1 128 ? -6.383 -11.656 -18.031 1 95.62 128 ALA B O 1
ATOM 3068 N N . ARG B 1 129 ? -7.711 -10.672 -16.469 1 94.56 129 ARG B N 1
ATOM 3069 C CA . ARG B 1 129 ? -8.812 -10.406 -17.406 1 94.56 129 ARG B CA 1
ATOM 3070 C C . ARG B 1 129 ? -8.375 -9.453 -18.516 1 94.56 129 ARG B C 1
ATOM 3072 O O . ARG B 1 129 ? -8.781 -9.617 -19.656 1 94.56 129 ARG B O 1
ATOM 3079 N N . GLU B 1 130 ? -7.469 -8.57 -18.188 1 95.06 130 GLU B N 1
ATOM 3080 C CA . GLU B 1 130 ? -7.109 -7.477 -19.094 1 95.06 130 GLU B CA 1
ATOM 3081 C C . GLU B 1 130 ? -5.789 -7.758 -19.797 1 95.06 130 GLU B C 1
ATOM 3083 O O . GLU B 1 130 ? -5.273 -6.906 -20.531 1 95.06 130 GLU B O 1
ATOM 3088 N N . ALA B 1 131 ? -5.25 -8.938 -19.641 1 97.69 131 ALA B N 1
ATOM 3089 C CA . ALA B 1 131 ? -3.945 -9.289 -20.188 1 97.69 131 ALA B CA 1
ATOM 3090 C C . ALA B 1 131 ? -2.881 -8.281 -19.766 1 97.69 131 ALA B C 1
ATOM 3092 O O . ALA B 1 131 ? -2.086 -7.824 -20.578 1 97.69 131 ALA B O 1
ATOM 3093 N N . GLY B 1 132 ? -2.982 -7.91 -18.516 1 96.81 132 GLY B N 1
ATOM 3094 C CA . GLY B 1 132 ? -2.084 -6.91 -17.953 1 96.81 132 GLY B CA 1
ATOM 3095 C C . GLY B 1 132 ? -1.22 -7.449 -16.828 1 96.81 132 GLY B C 1
ATOM 3096 O O . GLY B 1 132 ? -0.749 -6.684 -15.984 1 96.81 132 GLY B O 1
ATOM 3097 N N . LEU B 1 133 ? -1.01 -8.734 -16.781 1 97.88 133 LEU B N 1
ATOM 3098 C CA . LEU B 1 133 ? -0.203 -9.352 -15.734 1 97.88 133 LEU B CA 1
ATOM 3099 C C . LEU B 1 133 ? 1.279 -9.07 -15.961 1 97.88 133 LEU B C 1
ATOM 3101 O O . LEU B 1 133 ? 1.693 -8.734 -17.062 1 97.88 133 LEU B O 1
ATOM 3105 N N . VAL B 1 134 ? 1.982 -9.125 -14.898 1 98.44 134 VAL B N 1
ATOM 3106 C CA . VAL B 1 134 ? 3.436 -9.242 -14.977 1 98.44 134 VAL B CA 1
ATOM 3107 C C . VAL B 1 134 ? 3.855 -10.68 -14.664 1 98.44 134 VAL B C 1
ATOM 3109 O O . VAL B 1 134 ? 3.613 -11.18 -13.562 1 98.44 134 VAL B O 1
ATOM 3112 N N . LEU B 1 135 ? 4.402 -11.305 -15.617 1 98.81 135 LEU B N 1
ATOM 3113 C CA . LEU B 1 135 ? 4.887 -12.664 -15.445 1 98.81 135 LEU B CA 1
ATOM 3114 C C . LEU B 1 135 ? 6.363 -12.672 -15.055 1 98.81 135 LEU B C 1
ATOM 3116 O O . LEU B 1 135 ? 7.215 -12.227 -15.828 1 98.81 135 LEU B O 1
ATOM 3120 N N . ILE B 1 136 ? 6.656 -13.188 -13.867 1 98.81 136 ILE B N 1
ATOM 3121 C CA . ILE B 1 136 ? 8.016 -13.258 -13.336 1 98.81 136 ILE B CA 1
ATOM 3122 C C . ILE B 1 136 ? 8.648 -14.594 -13.727 1 98.81 136 ILE B C 1
ATOM 3124 O O . ILE B 1 136 ? 8.523 -15.578 -13 1 98.81 136 ILE B O 1
ATOM 3128 N N . ALA B 1 137 ? 9.391 -14.547 -14.797 1 98.88 137 ALA B N 1
ATOM 3129 C CA . ALA B 1 137 ? 9.828 -15.805 -15.398 1 98.88 137 ALA B CA 1
ATOM 3130 C C . ALA B 1 137 ? 11.242 -16.172 -14.953 1 98.88 137 ALA B C 1
ATOM 3132 O O . ALA B 1 137 ? 12.164 -15.359 -15.086 1 98.88 137 ALA B O 1
ATOM 3133 N N . ALA B 1 138 ? 11.398 -17.359 -14.438 1 98.88 138 ALA B N 1
ATOM 3134 C CA . ALA B 1 138 ? 12.703 -17.844 -13.992 1 98.88 138 ALA B CA 1
ATOM 3135 C C . ALA B 1 138 ? 12.961 -19.266 -14.5 1 98.88 138 ALA B C 1
ATOM 3137 O O . ALA B 1 138 ? 12.039 -20.062 -14.602 1 98.88 138 ALA B O 1
ATOM 3138 N N . GLY B 1 139 ? 14.195 -19.641 -14.773 1 98.69 139 GLY B N 1
ATOM 3139 C CA . GLY B 1 139 ? 14.633 -20.922 -15.305 1 98.69 139 GLY B CA 1
ATOM 3140 C C . GLY B 1 139 ? 15.641 -20.781 -16.438 1 98.69 139 GLY B C 1
ATOM 3141 O O . GLY B 1 139 ? 16.297 -19.75 -16.562 1 98.69 139 GLY B O 1
ATOM 3142 N N . ASP B 1 140 ? 15.766 -21.859 -17.203 1 98.56 140 ASP B N 1
ATOM 3143 C CA . ASP B 1 140 ? 16.672 -21.859 -18.344 1 98.56 140 ASP B CA 1
ATOM 3144 C C . ASP B 1 140 ? 16.328 -20.719 -19.312 1 98.56 140 ASP B C 1
ATOM 3146 O O . ASP B 1 140 ? 15.18 -20.578 -19.719 1 98.56 140 ASP B O 1
ATOM 3150 N N . LYS B 1 141 ? 17.312 -19.938 -19.625 1 98.62 141 LYS B N 1
ATOM 3151 C CA . LYS B 1 141 ? 17.125 -18.719 -20.406 1 98.62 141 LYS B CA 1
ATOM 3152 C C . LYS B 1 141 ? 16.484 -19.031 -21.75 1 98.62 141 LYS B C 1
ATOM 3154 O O . LYS B 1 141 ? 15.555 -18.344 -22.188 1 98.62 141 LYS B O 1
ATOM 3159 N N . GLN B 1 142 ? 16.953 -20.031 -22.375 1 98.62 142 GLN B N 1
ATOM 3160 C CA . GLN B 1 142 ? 16.438 -20.375 -23.688 1 98.62 142 GLN B CA 1
ATOM 3161 C C . GLN B 1 142 ? 15.008 -20.906 -23.578 1 98.62 142 GLN B C 1
ATOM 3163 O O . GLN B 1 142 ? 14.156 -20.594 -24.422 1 98.62 142 GLN B O 1
ATOM 3168 N N . ALA B 1 143 ? 14.727 -21.766 -22.625 1 98.75 143 ALA B N 1
ATOM 3169 C CA . ALA B 1 143 ? 13.375 -22.281 -22.422 1 98.75 143 ALA B CA 1
ATOM 3170 C C . ALA B 1 143 ? 12.383 -21.141 -22.188 1 98.75 143 ALA B C 1
ATOM 3172 O O . ALA B 1 143 ? 11.281 -21.156 -22.75 1 98.75 143 ALA B O 1
ATOM 3173 N N . VAL B 1 144 ? 12.836 -20.141 -21.375 1 98.88 144 VAL B N 1
ATOM 3174 C CA . VAL B 1 144 ? 11.977 -18.984 -21.141 1 98.88 144 VAL B CA 1
ATOM 3175 C C . VAL B 1 144 ? 11.742 -18.234 -22.438 1 98.88 144 VAL B C 1
ATOM 3177 O O . VAL B 1 144 ? 10.609 -17.844 -22.75 1 98.88 144 VAL B O 1
ATOM 3180 N N . ALA B 1 145 ? 12.766 -18.016 -23.203 1 98.75 145 ALA B N 1
ATOM 3181 C CA . ALA B 1 145 ? 12.648 -17.328 -24.484 1 98.75 145 ALA B CA 1
ATOM 3182 C C . ALA B 1 145 ? 11.672 -18.031 -25.406 1 98.75 145 ALA B C 1
ATOM 3184 O O . ALA B 1 145 ? 10.859 -17.391 -26.078 1 98.75 145 ALA B O 1
ATOM 3185 N N . ASP B 1 146 ? 11.711 -19.312 -25.422 1 98.56 146 ASP B N 1
ATOM 3186 C CA . ASP B 1 146 ? 10.898 -20.125 -26.328 1 98.56 146 ASP B CA 1
ATOM 3187 C C . ASP B 1 146 ? 9.414 -19.984 -26 1 98.56 146 ASP B C 1
ATOM 3189 O O . ASP B 1 146 ? 8.57 -20.047 -26.906 1 98.56 146 ASP B O 1
ATOM 3193 N N . VAL B 1 147 ? 9.133 -19.781 -24.734 1 98.75 147 VAL B N 1
ATOM 3194 C CA . VAL B 1 147 ? 7.719 -19.766 -24.375 1 98.75 147 VAL B CA 1
ATOM 3195 C C . VAL B 1 147 ? 7.258 -18.312 -24.188 1 98.75 147 VAL B C 1
ATOM 3197 O O . VAL B 1 147 ? 6.086 -18.062 -23.891 1 98.75 147 VAL B O 1
ATOM 3200 N N . THR B 1 148 ? 8.109 -17.312 -24.297 1 98.81 148 THR B N 1
ATOM 3201 C CA . THR B 1 148 ? 7.805 -15.906 -24.062 1 98.81 148 THR B CA 1
ATOM 3202 C C . THR B 1 148 ? 6.664 -15.445 -24.969 1 98.81 148 THR B C 1
ATOM 3204 O O . THR B 1 148 ? 5.766 -14.727 -24.531 1 98.81 148 THR B O 1
ATOM 3207 N N . PRO B 1 149 ? 6.609 -15.852 -26.266 1 98.75 149 PRO B N 1
ATOM 3208 C CA . PRO B 1 149 ? 5.473 -15.438 -27.094 1 98.75 149 PRO B CA 1
ATOM 3209 C C . PRO B 1 149 ? 4.133 -15.891 -26.531 1 98.75 149 PRO B C 1
ATOM 3211 O O . PRO B 1 149 ? 3.129 -15.188 -26.656 1 98.75 149 PRO B O 1
ATOM 3214 N N . ILE B 1 150 ? 4.109 -17.047 -25.891 1 98.81 150 ILE B N 1
ATOM 3215 C CA . ILE B 1 150 ? 2.9 -17.578 -25.266 1 98.81 150 ILE B CA 1
ATOM 3216 C C . ILE B 1 150 ? 2.576 -16.766 -24.016 1 98.81 150 ILE B C 1
ATOM 3218 O O . ILE B 1 150 ? 1.446 -16.297 -23.844 1 98.81 150 ILE B O 1
ATOM 3222 N N . LEU B 1 151 ? 3.58 -16.5 -23.156 1 98.88 151 LEU B N 1
ATOM 3223 C CA . LEU B 1 151 ? 3.398 -15.805 -21.891 1 98.88 151 LEU B CA 1
ATOM 3224 C C . LEU B 1 151 ? 2.955 -14.359 -22.109 1 98.88 151 LEU B C 1
ATOM 3226 O O . LEU B 1 151 ? 2.199 -13.805 -21.312 1 98.88 151 LEU B O 1
ATOM 3230 N N . LYS B 1 152 ? 3.35 -13.75 -23.219 1 98.75 152 LYS B N 1
ATOM 3231 C CA . LYS B 1 152 ? 3.043 -12.359 -23.531 1 98.75 152 LYS B CA 1
ATOM 3232 C C . LYS B 1 152 ? 1.555 -12.18 -23.812 1 98.75 152 LYS B C 1
ATOM 3234 O O . LYS B 1 152 ? 1.051 -11.055 -23.812 1 98.75 152 LYS B O 1
ATOM 3239 N N . THR B 1 153 ? 0.845 -13.273 -24.062 1 98.75 153 THR B N 1
ATOM 3240 C CA . THR B 1 153 ? -0.597 -13.164 -24.25 1 98.75 153 THR B CA 1
ATOM 3241 C C . THR B 1 153 ? -1.283 -12.742 -22.953 1 98.75 153 THR B C 1
ATOM 3243 O O . THR B 1 153 ? -2.422 -12.273 -22.969 1 98.75 153 THR B O 1
ATOM 3246 N N . PHE B 1 154 ? -0.548 -12.953 -21.828 1 98.62 154 PHE B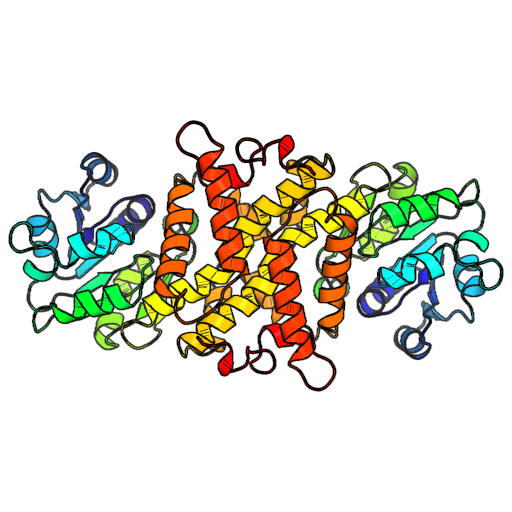 N 1
ATOM 3247 C CA . PHE B 1 154 ? -1.129 -12.656 -20.531 1 98.62 154 PHE B CA 1
ATOM 3248 C C . PHE B 1 154 ? -0.693 -11.281 -20.031 1 98.62 154 PHE B C 1
ATOM 3250 O O . PHE B 1 154 ? -1.275 -10.734 -19.094 1 98.62 154 PHE B O 1
ATOM 3257 N N . GLY B 1 155 ? 0.378 -10.766 -20.562 1 98.38 155 GLY B N 1
ATOM 3258 C CA . GLY B 1 155 ? 0.919 -9.492 -20.125 1 98.38 155 GLY B CA 1
ATOM 3259 C C . GLY B 1 155 ? 2.404 -9.344 -20.391 1 98.38 155 GLY B C 1
ATOM 3260 O O . GLY B 1 155 ? 2.9 -9.812 -21.422 1 98.38 155 GLY B O 1
ATOM 3261 N N . THR B 1 156 ? 3.061 -8.625 -19.531 1 98.5 156 THR B N 1
ATOM 3262 C CA . THR B 1 156 ? 4.484 -8.344 -19.672 1 98.5 156 THR B CA 1
ATOM 3263 C C . THR B 1 156 ? 5.316 -9.438 -19 1 98.5 156 THR B C 1
ATOM 3265 O O . THR B 1 156 ? 5 -9.883 -17.891 1 98.5 156 THR B O 1
ATOM 3268 N N . VAL B 1 157 ? 6.379 -9.875 -19.688 1 98.69 157 VAL B N 1
ATOM 3269 C CA . VAL B 1 157 ? 7.246 -10.922 -19.156 1 98.69 157 VAL B CA 1
ATOM 3270 C C . VAL B 1 157 ? 8.562 -10.32 -18.688 1 98.69 157 VAL B C 1
ATOM 3272 O O . VAL B 1 157 ? 9.211 -9.57 -19.422 1 98.69 157 VAL B O 1
ATOM 3275 N N . LYS B 1 158 ? 8.891 -10.578 -17.453 1 98.69 158 LYS B N 1
ATOM 3276 C CA . LYS B 1 158 ? 10.188 -10.195 -16.891 1 98.69 158 LYS B CA 1
ATOM 3277 C C . LYS B 1 158 ? 11.023 -11.422 -16.547 1 98.69 158 LYS B C 1
ATOM 3279 O O . LYS B 1 158 ? 10.648 -12.211 -15.68 1 98.69 158 LYS B O 1
ATOM 3284 N N . TYR B 1 159 ? 12.148 -11.617 -17.266 1 98.75 159 TYR B N 1
ATOM 3285 C CA . TYR B 1 159 ? 13.07 -12.695 -16.938 1 98.75 159 TYR B CA 1
ATOM 3286 C C . TYR B 1 159 ? 13.914 -12.344 -15.711 1 98.75 159 TYR B C 1
ATOM 3288 O O . TYR B 1 159 ? 14.516 -11.266 -15.656 1 98.75 159 TYR B O 1
ATOM 3296 N N . VAL B 1 160 ? 13.945 -13.266 -14.75 1 98.56 160 VAL B N 1
ATOM 3297 C CA . VAL B 1 160 ? 14.586 -12.898 -13.492 1 98.56 160 VAL B CA 1
ATOM 3298 C C . VAL B 1 160 ? 15.672 -13.914 -13.141 1 98.56 160 VAL B C 1
ATOM 3300 O O . VAL B 1 160 ? 16.047 -14.055 -11.969 1 98.56 160 VAL B O 1
ATOM 3303 N N . GLY B 1 161 ? 16.078 -14.719 -14.031 1 98.12 161 GLY B N 1
ATOM 3304 C CA . GLY B 1 161 ? 17.25 -15.539 -13.82 1 98.12 161 GLY B CA 1
ATOM 3305 C C . GLY B 1 161 ? 16.938 -16.984 -13.547 1 98.12 161 GLY B C 1
ATOM 3306 O O . GLY B 1 161 ? 16.094 -17.578 -14.227 1 98.12 161 GLY B O 1
ATOM 3307 N N . GLU B 1 162 ? 17.625 -17.609 -12.586 1 97.75 162 GLU B N 1
ATOM 3308 C CA . GLU B 1 162 ? 17.625 -19.047 -12.352 1 97.75 162 GLU B CA 1
ATOM 3309 C C . GLU B 1 162 ? 16.281 -19.5 -11.781 1 97.75 162 GLU B C 1
ATOM 3311 O O . GLU B 1 162 ? 15.57 -18.719 -11.148 1 97.75 162 GLU B O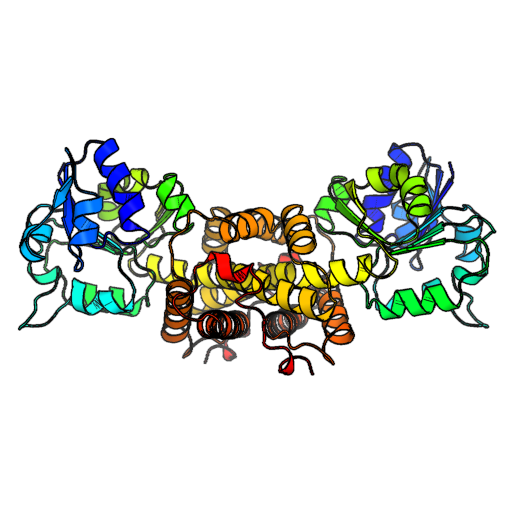 1
ATOM 3316 N N . GLN B 1 163 ? 16.047 -20.781 -11.992 1 98.19 163 GLN B N 1
ATOM 3317 C CA . GLN B 1 163 ? 14.867 -21.406 -11.43 1 98.19 163 GLN B CA 1
ATOM 3318 C C . GLN B 1 163 ? 14.773 -21.172 -9.93 1 98.19 163 GLN B C 1
ATOM 3320 O O . GLN B 1 163 ? 15.773 -21.25 -9.219 1 98.19 163 GLN B O 1
ATOM 3325 N N . GLY B 1 164 ? 13.641 -20.891 -9.461 1 98.44 164 GLY B N 1
ATOM 3326 C CA . GLY B 1 164 ? 13.43 -20.578 -8.055 1 98.44 164 GLY B CA 1
ATOM 3327 C C . GLY B 1 164 ? 13.281 -19.094 -7.793 1 98.44 164 GLY B C 1
ATOM 3328 O O . GLY B 1 164 ? 12.609 -18.688 -6.844 1 98.44 164 GLY B O 1
ATOM 3329 N N . ASN B 1 165 ? 13.875 -18.25 -8.617 1 98.62 165 ASN B N 1
ATOM 3330 C CA . ASN B 1 165 ? 13.805 -16.812 -8.43 1 98.62 165 ASN B CA 1
ATOM 3331 C C . ASN B 1 165 ? 12.391 -16.281 -8.641 1 98.62 165 ASN B C 1
ATOM 3333 O O . ASN B 1 165 ? 11.977 -15.328 -7.996 1 98.62 165 ASN B O 1
ATOM 3337 N N . GLY B 1 166 ? 11.656 -16.891 -9.562 1 98.81 166 GLY B N 1
ATOM 3338 C CA . GLY B 1 166 ? 10.266 -16.5 -9.742 1 98.81 166 GLY B CA 1
ATOM 3339 C C . GLY B 1 166 ? 9.438 -16.641 -8.484 1 98.81 166 GLY B C 1
ATOM 3340 O O . GLY B 1 166 ? 8.766 -15.688 -8.062 1 98.81 166 GLY B O 1
ATOM 3341 N N . ALA B 1 167 ? 9.547 -17.828 -7.91 1 98.81 167 ALA B N 1
ATOM 3342 C CA . ALA B 1 167 ? 8.828 -18.094 -6.668 1 98.81 167 ALA B CA 1
ATOM 3343 C C . ALA B 1 167 ? 9.281 -17.141 -5.559 1 98.81 167 ALA B C 1
ATOM 3345 O O . ALA B 1 167 ? 8.453 -16.594 -4.832 1 98.81 167 ALA B O 1
ATOM 3346 N N . LYS B 1 168 ? 10.594 -16.953 -5.438 1 98.75 168 LYS B N 1
ATOM 3347 C CA . LYS B 1 168 ? 11.125 -16.047 -4.422 1 98.75 168 LYS B CA 1
ATOM 3348 C C . LYS B 1 168 ? 10.578 -14.641 -4.605 1 98.75 168 LYS B C 1
ATOM 3350 O O . LYS B 1 168 ? 10.078 -14.031 -3.656 1 98.75 168 LYS B O 1
ATOM 3355 N N . LEU B 1 169 ? 10.641 -14.148 -5.809 1 98.81 169 LEU B N 1
ATOM 3356 C CA . LEU B 1 169 ? 10.273 -12.766 -6.086 1 98.81 169 LEU B CA 1
ATOM 3357 C C . LEU B 1 169 ? 8.766 -12.57 -5.941 1 98.81 169 LEU B C 1
ATOM 3359 O O . LEU B 1 169 ? 8.312 -11.492 -5.547 1 98.81 169 LEU B O 1
ATOM 3363 N N . LYS B 1 170 ? 7.973 -13.562 -6.27 1 98.69 170 LYS B N 1
ATOM 3364 C CA . LYS B 1 170 ? 6.539 -13.469 -6.008 1 98.69 170 LYS B CA 1
ATOM 3365 C C . LYS B 1 170 ? 6.262 -13.281 -4.52 1 98.69 170 LYS B C 1
ATOM 3367 O O . LYS B 1 170 ? 5.477 -12.414 -4.137 1 98.69 170 LYS B O 1
ATOM 3372 N N . LEU B 1 171 ? 6.898 -14.125 -3.705 1 98.62 171 LEU B N 1
ATOM 3373 C CA . LEU B 1 171 ? 6.715 -13.992 -2.264 1 98.62 171 LEU B CA 1
ATOM 3374 C C . LEU B 1 171 ? 7.195 -12.633 -1.777 1 98.62 171 LEU B C 1
ATOM 3376 O O . LEU B 1 171 ? 6.523 -11.984 -0.97 1 98.62 171 LEU B O 1
ATOM 3380 N N . ILE B 1 172 ? 8.336 -12.211 -2.271 1 98.69 172 ILE B N 1
ATOM 3381 C CA . ILE B 1 172 ? 8.914 -10.922 -1.905 1 98.69 172 ILE B CA 1
ATOM 3382 C C . ILE B 1 172 ? 7.918 -9.805 -2.215 1 98.69 172 ILE B C 1
ATOM 3384 O O . ILE B 1 172 ? 7.555 -9.023 -1.33 1 98.69 172 ILE B O 1
ATOM 3388 N N . THR B 1 173 ? 7.359 -9.734 -3.436 1 98.06 173 THR B N 1
ATOM 3389 C CA . THR B 1 173 ? 6.488 -8.633 -3.836 1 98.06 173 THR B CA 1
ATOM 3390 C C . THR B 1 173 ? 5.133 -8.742 -3.143 1 98.06 173 THR B C 1
ATOM 3392 O O . THR B 1 173 ? 4.449 -7.734 -2.947 1 98.06 173 THR B O 1
ATOM 3395 N N . ASN B 1 174 ? 4.797 -9.922 -2.734 1 97.44 174 ASN B N 1
ATOM 3396 C CA . ASN B 1 174 ? 3.527 -10.117 -2.041 1 97.44 174 ASN B CA 1
ATOM 3397 C C . ASN B 1 174 ? 3.549 -9.492 -0.65 1 97.44 174 ASN B C 1
ATOM 3399 O O . ASN B 1 174 ? 2.502 -9.133 -0.11 1 97.44 174 ASN B O 1
ATOM 3403 N N . VAL B 1 175 ? 4.734 -9.328 -0.042 1 98.12 175 VAL B N 1
ATOM 3404 C CA . VAL B 1 175 ? 4.828 -8.727 1.283 1 98.12 175 VAL B CA 1
ATOM 3405 C C . VAL B 1 175 ? 4.191 -7.336 1.264 1 98.12 175 VAL B C 1
ATOM 3407 O O . VAL B 1 175 ? 3.289 -7.051 2.055 1 98.12 175 VAL B O 1
ATOM 3410 N N . ALA B 1 176 ? 4.562 -6.52 0.302 1 97.12 176 ALA B N 1
ATOM 3411 C CA . ALA B 1 176 ? 4.113 -5.133 0.251 1 97.12 176 ALA B CA 1
ATOM 3412 C C . ALA B 1 176 ? 2.641 -5.047 -0.14 1 97.12 176 ALA B C 1
ATOM 3414 O O . ALA B 1 176 ? 1.882 -4.266 0.44 1 97.12 176 ALA B O 1
ATOM 3415 N N . ILE B 1 177 ? 2.207 -5.812 -1.125 1 95.69 177 ILE B N 1
ATOM 3416 C CA . ILE B 1 177 ? 0.833 -5.699 -1.603 1 95.69 177 ILE B CA 1
ATOM 3417 C C . ILE B 1 177 ? -0.129 -6.207 -0.532 1 95.69 177 ILE B C 1
ATOM 3419 O O . ILE B 1 177 ? -1.216 -5.652 -0.35 1 95.69 177 ILE B O 1
ATOM 3423 N N . MET B 1 178 ? 0.271 -7.219 0.159 1 94.62 178 MET B N 1
ATOM 3424 C CA . MET B 1 178 ? -0.567 -7.75 1.232 1 94.62 178 MET B CA 1
ATOM 3425 C C . MET B 1 178 ? -0.676 -6.75 2.379 1 94.62 178 MET B C 1
ATOM 3427 O O . MET B 1 178 ? -1.749 -6.578 2.961 1 94.62 178 MET B O 1
ATOM 3431 N N . ALA B 1 179 ? 0.432 -6.125 2.713 1 97.19 179 ALA B N 1
ATOM 3432 C CA . ALA B 1 179 ? 0.407 -5.062 3.715 1 97.19 179 ALA B CA 1
ATOM 3433 C C . ALA B 1 179 ? -0.56 -3.951 3.312 1 97.19 179 ALA B C 1
ATOM 3435 O O . ALA B 1 179 ? -1.354 -3.484 4.133 1 97.19 179 ALA B O 1
ATOM 3436 N N . ALA B 1 180 ? -0.533 -3.559 2.084 1 97.62 180 ALA B N 1
ATOM 3437 C CA . ALA B 1 180 ? -1.385 -2.48 1.59 1 97.62 180 ALA B CA 1
ATOM 3438 C C . ALA B 1 180 ? -2.857 -2.879 1.635 1 97.62 180 ALA B C 1
ATOM 3440 O O . ALA B 1 180 ? -3.703 -2.105 2.088 1 97.62 180 ALA B O 1
ATOM 3441 N N . GLU B 1 181 ? -3.186 -4.082 1.198 1 96.25 181 GLU B N 1
ATOM 3442 C CA . GLU B 1 181 ? -4.566 -4.547 1.166 1 96.25 181 GLU B CA 1
ATOM 3443 C C . GLU B 1 181 ? -5.129 -4.715 2.576 1 96.25 181 GLU B C 1
ATOM 3445 O O . GLU B 1 181 ? -6.219 -4.227 2.877 1 96.25 181 GLU B O 1
ATOM 3450 N N . ALA B 1 182 ? -4.363 -5.426 3.41 1 97.5 182 ALA B N 1
ATOM 3451 C CA . ALA B 1 182 ? -4.777 -5.559 4.805 1 97.5 182 ALA B CA 1
ATOM 3452 C C . ALA B 1 182 ? -4.832 -4.195 5.492 1 97.5 182 ALA B C 1
ATOM 3454 O O . ALA B 1 182 ? -5.656 -3.977 6.383 1 97.5 182 ALA B O 1
ATOM 3455 N N . GLY B 1 183 ? -3.951 -3.312 5.062 1 98.25 183 GLY B N 1
ATOM 3456 C CA . GLY B 1 183 ? -3.963 -1.943 5.555 1 98.25 183 GLY B CA 1
ATOM 3457 C C . GLY B 1 183 ? -5.273 -1.225 5.285 1 98.25 183 GLY B C 1
ATOM 3458 O O . GLY B 1 183 ? -5.727 -0.423 6.105 1 98.25 183 GLY B O 1
ATOM 3459 N N . ILE B 1 184 ? -5.875 -1.477 4.145 1 98.31 184 ILE B N 1
ATOM 3460 C CA . ILE B 1 184 ? -7.184 -0.905 3.84 1 98.31 184 ILE B CA 1
ATOM 3461 C C . ILE B 1 184 ? -8.203 -1.375 4.875 1 98.31 184 ILE B C 1
ATOM 3463 O O . ILE B 1 184 ? -8.977 -0.572 5.402 1 98.31 184 ILE B O 1
ATOM 3467 N N . ARG B 1 185 ? -8.18 -2.666 5.148 1 98 185 ARG B N 1
ATOM 3468 C CA . ARG B 1 185 ? -9.117 -3.195 6.133 1 98 185 ARG B CA 1
ATOM 3469 C C . ARG B 1 185 ? -8.891 -2.559 7.5 1 98 185 ARG B C 1
ATOM 3471 O O . ARG B 1 185 ? -9.844 -2.15 8.164 1 98 185 ARG B O 1
ATOM 3478 N N . GLU B 1 186 ? -7.684 -2.48 7.941 1 98.25 186 GLU B N 1
ATOM 3479 C CA . GLU B 1 186 ? -7.371 -1.891 9.242 1 98.25 186 GLU B CA 1
ATOM 3480 C C . GLU B 1 186 ? -7.746 -0.411 9.281 1 98.25 186 GLU B C 1
ATOM 3482 O O . GLU B 1 186 ? -8.172 0.101 10.32 1 98.25 186 GLU B O 1
ATOM 3487 N N . THR B 1 187 ? -7.551 0.273 8.164 1 98.69 187 THR B N 1
ATOM 3488 C CA . THR B 1 187 ? -7.988 1.658 8.023 1 98.69 187 THR B CA 1
ATOM 3489 C C . THR B 1 187 ? -9.477 1.794 8.344 1 98.69 187 THR B C 1
ATOM 3491 O O . THR B 1 187 ? -9.875 2.699 9.07 1 98.69 187 THR B O 1
ATOM 3494 N N . LEU B 1 188 ? -10.242 0.883 7.844 1 98.69 188 LEU B N 1
ATOM 3495 C CA . LEU B 1 188 ? -11.68 0.93 8.055 1 98.69 188 LEU B CA 1
ATOM 3496 C C . LEU B 1 188 ? -12.039 0.553 9.484 1 98.69 188 LEU B C 1
ATOM 3498 O O . LEU B 1 188 ? -13.055 1 10.016 1 98.69 188 LEU B O 1
ATOM 3502 N N . ASP B 1 189 ? -11.18 -0.252 10.172 1 98.31 189 ASP B N 1
ATOM 3503 C CA . ASP B 1 189 ? -11.359 -0.492 11.602 1 98.31 189 ASP B CA 1
ATOM 3504 C C . ASP B 1 189 ? -11.266 0.809 12.391 1 98.31 189 ASP B C 1
ATOM 3506 O O . ASP B 1 189 ? -12.055 1.048 13.305 1 98.31 189 ASP B O 1
ATOM 3510 N N . LEU B 1 190 ? -10.289 1.635 12.023 1 98.44 190 LEU B N 1
ATOM 3511 C CA . LEU B 1 190 ? -10.172 2.918 12.711 1 98.44 190 LEU B CA 1
ATOM 3512 C C . LEU B 1 190 ? -11.344 3.83 12.367 1 98.44 190 LEU B C 1
ATOM 3514 O O . LEU B 1 190 ? -11.82 4.586 13.219 1 98.44 190 LEU B O 1
ATOM 3518 N N . ALA B 1 191 ? -11.773 3.797 11.086 1 98.56 191 ALA B N 1
ATOM 3519 C CA . ALA B 1 191 ? -12.961 4.559 10.711 1 98.56 191 ALA B CA 1
ATOM 3520 C C . ALA B 1 191 ? -14.148 4.199 11.602 1 98.56 191 ALA B C 1
ATOM 3522 O O . ALA B 1 191 ? -14.875 5.078 12.062 1 98.56 191 ALA B O 1
ATOM 3523 N N . ASP B 1 192 ? -14.344 2.879 11.844 1 97.94 192 ASP B N 1
ATOM 3524 C CA . ASP B 1 192 ? -15.398 2.422 12.734 1 97.94 192 ASP B CA 1
ATOM 3525 C C . ASP B 1 192 ? -15.234 3.018 14.133 1 97.94 192 ASP B C 1
ATOM 3527 O O . ASP B 1 192 ? -16.203 3.521 14.719 1 97.94 192 ASP B O 1
ATOM 3531 N N . ALA B 1 193 ? -14.039 2.979 14.609 1 97.44 193 ALA B N 1
ATOM 3532 C CA . ALA B 1 193 ? -13.766 3.463 15.961 1 97.44 193 ALA B CA 1
ATOM 3533 C C . ALA B 1 193 ? -14.078 4.953 16.078 1 97.44 193 ALA B C 1
ATOM 3535 O O . ALA B 1 193 ? -14.5 5.418 17.141 1 97.44 193 ALA B O 1
ATOM 3536 N N . TYR B 1 194 ? -13.891 5.73 15.023 1 97.62 194 TYR B N 1
ATOM 3537 C CA . TYR B 1 194 ? -14.125 7.168 15.016 1 97.62 194 TYR B CA 1
ATOM 3538 C C . TYR B 1 194 ? -15.523 7.492 14.523 1 97.62 194 TYR B C 1
ATOM 3540 O O . TYR B 1 194 ? -15.883 8.664 14.375 1 97.62 194 TYR B O 1
ATOM 3548 N N . ASP B 1 195 ? -16.297 6.461 14.148 1 96.62 195 ASP B N 1
ATOM 3549 C CA . ASP B 1 195 ? -17.641 6.609 13.617 1 96.62 195 ASP B CA 1
ATOM 3550 C C . ASP B 1 195 ? -17.641 7.422 12.32 1 96.62 195 ASP B C 1
ATOM 3552 O O . ASP B 1 195 ? -18.422 8.367 12.172 1 96.62 195 ASP B O 1
ATOM 3556 N N . ILE B 1 196 ? -16.703 7.176 11.508 1 97.81 196 ILE B N 1
ATOM 3557 C CA . ILE B 1 196 ? -16.609 7.754 10.172 1 97.81 196 ILE B CA 1
ATOM 3558 C C . ILE B 1 196 ? -17.062 6.723 9.133 1 97.81 196 ILE B C 1
ATOM 3560 O O . ILE B 1 196 ? -16.703 5.547 9.227 1 97.81 196 ILE B O 1
ATOM 3564 N N . ASP B 1 197 ? -17.797 7.098 8.164 1 97.38 197 ASP B N 1
ATOM 3565 C CA . ASP B 1 197 ? -18.359 6.156 7.199 1 97.38 197 ASP B CA 1
ATOM 3566 C C . ASP B 1 197 ? -17.281 5.645 6.25 1 97.38 197 ASP B C 1
ATOM 3568 O O . ASP B 1 197 ? -16.328 6.363 5.934 1 97.38 197 ASP B O 1
ATOM 3572 N N . TYR B 1 198 ? -17.453 4.398 5.789 1 98.19 198 TYR B N 1
ATOM 3573 C CA . TYR B 1 198 ? -16.5 3.725 4.93 1 98.19 198 TYR B CA 1
ATOM 3574 C C . TYR B 1 198 ? -16.344 4.453 3.598 1 98.19 198 TYR B C 1
ATOM 3576 O O . TYR B 1 198 ? -15.242 4.59 3.074 1 98.19 198 TYR B O 1
ATOM 3584 N N . GLN B 1 199 ? -17.391 4.941 3.049 1 98.06 199 GLN B N 1
ATOM 3585 C CA . GLN B 1 199 ? -17.391 5.562 1.728 1 98.06 199 GLN B CA 1
ATOM 3586 C C . GLN B 1 199 ? -16.469 6.781 1.692 1 98.06 199 GLN B C 1
ATOM 3588 O O . GLN B 1 199 ? -15.648 6.918 0.788 1 98.06 199 GLN B O 1
ATOM 3593 N N . THR B 1 200 ? -16.594 7.66 2.67 1 98.19 200 THR B N 1
ATOM 3594 C CA . THR B 1 200 ? -15.734 8.836 2.746 1 98.19 200 THR B CA 1
ATOM 3595 C C . THR B 1 200 ? -14.266 8.43 2.828 1 98.19 200 THR B C 1
ATOM 3597 O O . THR B 1 200 ? -13.422 9 2.137 1 98.19 200 THR B O 1
ATOM 3600 N N . THR B 1 201 ? -13.992 7.449 3.645 1 98.44 201 THR B N 1
ATOM 3601 C CA . THR B 1 201 ? -12.633 6.957 3.832 1 98.44 201 THR B CA 1
ATOM 3602 C C . THR B 1 201 ? -12.07 6.414 2.521 1 98.44 201 THR B C 1
ATOM 3604 O O . THR B 1 201 ? -10.984 6.809 2.098 1 98.44 201 THR B O 1
ATOM 3607 N N . LEU B 1 202 ? -12.82 5.547 1.882 1 98.56 202 LEU B N 1
ATOM 3608 C CA . LEU B 1 202 ? -12.375 4.91 0.649 1 98.56 202 LEU B CA 1
ATOM 3609 C C . LEU B 1 202 ? -12.234 5.93 -0.473 1 98.56 202 LEU B C 1
ATOM 3611 O O . LEU B 1 202 ? -11.305 5.844 -1.282 1 98.56 202 LEU B O 1
ATOM 3615 N N . ASP B 1 203 ? -13.125 6.91 -0.532 1 98.25 203 ASP B N 1
ATOM 3616 C CA . ASP B 1 203 ? -13.016 7.992 -1.507 1 98.25 203 ASP B CA 1
ATOM 3617 C C . ASP B 1 203 ? -11.719 8.766 -1.325 1 98.25 203 ASP B C 1
ATOM 3619 O O . ASP B 1 203 ? -11.016 9.047 -2.299 1 98.25 203 ASP B O 1
ATOM 3623 N N . LEU B 1 204 ? -11.414 9.086 -0.144 1 98.25 204 LEU B N 1
ATOM 3624 C CA . LEU B 1 204 ? -10.203 9.844 0.138 1 98.25 204 LEU B CA 1
ATOM 3625 C C . LEU B 1 204 ? -8.961 9.039 -0.226 1 98.25 204 LEU B C 1
ATOM 3627 O O . LEU B 1 204 ? -8.016 9.578 -0.805 1 98.25 204 LEU B O 1
ATOM 3631 N N . LEU B 1 205 ? -8.961 7.754 0.131 1 97.94 205 LEU B N 1
ATOM 3632 C CA . LEU B 1 205 ? -7.832 6.898 -0.22 1 97.94 205 LEU B CA 1
ATOM 3633 C C . LEU B 1 205 ? -7.617 6.875 -1.73 1 97.94 205 LEU B C 1
ATOM 3635 O O . LEU B 1 205 ? -6.48 6.82 -2.201 1 97.94 205 LEU B O 1
ATOM 3639 N N . GLN B 1 206 ? -8.688 6.977 -2.461 1 97.75 206 GLN B N 1
ATOM 3640 C CA . GLN B 1 206 ? -8.617 6.918 -3.916 1 97.75 206 GLN B CA 1
ATOM 3641 C C . GLN B 1 206 ? -8.094 8.227 -4.492 1 97.75 206 GLN B C 1
ATOM 3643 O O . GLN B 1 206 ? -7.82 8.32 -5.691 1 97.75 206 GLN B O 1
ATOM 3648 N N . MET B 1 207 ? -7.945 9.203 -3.699 1 96.75 207 MET B N 1
ATOM 3649 C CA . MET B 1 207 ? -7.43 10.484 -4.164 1 96.75 207 MET B CA 1
ATOM 3650 C C . MET B 1 207 ? -5.926 10.594 -3.922 1 96.75 207 MET B C 1
ATOM 3652 O O . MET B 1 207 ? -5.309 11.602 -4.262 1 96.75 207 MET B O 1
ATOM 3656 N N . GLY B 1 208 ? -5.371 9.555 -3.346 1 94 208 GLY B N 1
ATOM 3657 C CA . GLY B 1 208 ? -3.947 9.523 -3.061 1 94 208 GLY B CA 1
ATOM 3658 C C . GLY B 1 208 ? -3.232 8.359 -3.723 1 94 208 GLY B C 1
ATOM 3659 O O . GLY B 1 208 ? -3.748 7.77 -4.676 1 94 208 GLY B O 1
ATOM 3660 N N . PRO B 1 209 ? -2.055 8.039 -3.248 1 94.44 209 PRO B N 1
ATOM 3661 C CA . PRO B 1 209 ? -1.191 7.039 -3.881 1 94.44 209 PRO B CA 1
ATOM 3662 C C . PRO B 1 209 ? -1.759 5.625 -3.785 1 94.44 209 PRO B C 1
ATOM 3664 O O . PRO B 1 209 ? -1.327 4.73 -4.52 1 94.44 209 PRO B O 1
ATOM 3667 N N . LEU B 1 210 ? -2.717 5.367 -2.986 1 96.88 210 LEU B N 1
ATOM 3668 C CA . LEU B 1 210 ? -3.242 4.02 -2.797 1 96.88 210 LEU B CA 1
ATOM 3669 C C . LEU B 1 210 ? -4.395 3.748 -3.76 1 96.88 210 LEU B C 1
ATOM 3671 O O . LEU B 1 210 ? -5.012 2.682 -3.705 1 96.88 210 LEU B O 1
ATOM 3675 N N . LYS B 1 211 ? -4.641 4.68 -4.652 1 96.81 211 LYS B N 1
ATOM 3676 C CA . LYS B 1 211 ? -5.789 4.602 -5.547 1 96.81 211 LYS B CA 1
ATOM 3677 C C . LYS B 1 211 ? -5.828 3.262 -6.277 1 96.81 211 LYS B C 1
ATOM 3679 O O . LYS B 1 211 ? -6.84 2.555 -6.234 1 96.81 211 LYS B O 1
ATOM 3684 N N . PRO B 1 212 ? -4.746 2.768 -6.863 1 95 212 PRO B N 1
ATOM 3685 C CA . PRO B 1 212 ? -4.836 1.501 -7.594 1 95 212 PRO B CA 1
ATOM 3686 C C . PRO B 1 212 ? -5.152 0.316 -6.684 1 95 212 PRO B C 1
ATOM 3688 O O . PRO B 1 212 ? -5.855 -0.612 -7.098 1 95 212 PRO B O 1
ATOM 3691 N N . VAL B 1 213 ? -4.66 0.315 -5.48 1 96.5 213 VAL B N 1
ATOM 3692 C CA . VAL B 1 213 ? -4.914 -0.77 -4.539 1 96.5 213 VAL B CA 1
ATOM 3693 C C . VAL B 1 213 ? -6.383 -0.762 -4.125 1 96.5 213 VAL B C 1
ATOM 3695 O O . VAL B 1 213 ? -7.02 -1.816 -4.051 1 96.5 213 VAL B O 1
ATOM 3698 N N . VAL B 1 214 ? -6.914 0.431 -3.889 1 97.75 214 VAL B N 1
ATOM 3699 C CA . VAL B 1 214 ? -8.305 0.554 -3.473 1 97.75 214 VAL B CA 1
ATOM 3700 C C . VAL B 1 214 ? -9.227 0.135 -4.617 1 97.75 214 VAL B C 1
ATOM 3702 O O . VAL B 1 214 ? -10.211 -0.573 -4.398 1 97.75 214 VAL B O 1
ATOM 3705 N N . ILE B 1 215 ? -8.898 0.552 -5.812 1 95.31 215 ILE B N 1
ATOM 3706 C CA . ILE B 1 215 ? -9.695 0.184 -6.977 1 95.31 215 ILE B CA 1
ATOM 3707 C C . ILE B 1 215 ? -9.75 -1.336 -7.109 1 95.31 215 ILE B C 1
ATOM 3709 O O . ILE B 1 215 ? -10.805 -1.907 -7.379 1 95.31 215 ILE B O 1
ATOM 3713 N N . ARG B 1 216 ? -8.641 -1.982 -6.914 1 93.12 216 ARG B N 1
ATOM 3714 C CA . ARG B 1 216 ? -8.586 -3.439 -6.957 1 93.12 216 ARG B CA 1
ATOM 3715 C C . ARG B 1 216 ? -9.461 -4.055 -5.871 1 93.12 216 ARG B C 1
ATOM 3717 O O . ARG B 1 216 ? -10.18 -5.027 -6.121 1 93.12 216 ARG B O 1
ATOM 3724 N N . ALA B 1 217 ? -9.398 -3.48 -4.695 1 94.81 217 ALA B N 1
ATOM 3725 C CA . ALA B 1 217 ? -10.164 -3.996 -3.561 1 94.81 217 ALA B CA 1
ATOM 3726 C C . ALA B 1 217 ? -11.664 -3.846 -3.797 1 94.81 217 ALA B C 1
ATOM 3728 O O . ALA B 1 217 ? -12.453 -4.66 -3.32 1 94.81 217 ALA B O 1
ATOM 3729 N N . LEU B 1 218 ? -12.062 -2.861 -4.578 1 96.38 218 LEU B N 1
ATOM 3730 C CA . LEU B 1 218 ? -13.469 -2.531 -4.773 1 96.38 218 LEU B CA 1
ATOM 3731 C C . LEU B 1 218 ? -14.031 -3.234 -6.004 1 96.38 218 LEU B C 1
ATOM 3733 O O . LEU B 1 218 ? -15.195 -3.041 -6.363 1 96.38 218 LEU B O 1
ATOM 3737 N N . ASP B 1 219 ? -13.227 -4.039 -6.664 1 93.69 219 ASP B N 1
ATOM 3738 C CA . ASP B 1 219 ? -13.641 -4.707 -7.895 1 93.69 219 ASP B CA 1
ATOM 3739 C C . ASP B 1 219 ? -14.719 -5.75 -7.613 1 93.69 219 ASP B C 1
ATOM 3741 O O . ASP B 1 219 ? -14.414 -6.875 -7.203 1 93.69 219 ASP B O 1
ATOM 3745 N N . GLU B 1 220 ? -15.922 -5.496 -7.926 1 92.44 220 GLU B N 1
ATOM 3746 C CA . GLU B 1 220 ? -17.062 -6.371 -7.672 1 92.44 220 GLU B CA 1
ATOM 3747 C C . GLU B 1 220 ? -17.031 -7.602 -8.578 1 92.44 220 GLU B C 1
ATOM 3749 O O . GLU B 1 220 ? -17.688 -8.602 -8.297 1 92.44 220 GLU B O 1
ATOM 3754 N N . SER B 1 221 ? -16.328 -7.527 -9.633 1 90.44 221 SER B N 1
ATOM 3755 C CA . SER B 1 221 ? -16.281 -8.633 -10.586 1 90.44 221 SER B CA 1
ATOM 3756 C C . SER B 1 221 ? -15.219 -9.656 -10.188 1 90.44 221 SER B C 1
ATOM 3758 O O . SER B 1 221 ? -15.109 -10.711 -10.82 1 90.44 221 SER B O 1
ATOM 3760 N N . ASN B 1 222 ? -14.43 -9.328 -9.188 1 91.56 222 ASN B N 1
ATOM 3761 C CA . ASN B 1 222 ? -13.445 -10.289 -8.688 1 91.56 222 ASN B CA 1
ATOM 3762 C C . ASN B 1 222 ? -14.102 -11.398 -7.883 1 91.56 222 ASN B C 1
ATOM 3764 O O . ASN B 1 222 ? -14.555 -11.18 -6.762 1 91.56 222 ASN B O 1
ATOM 3768 N N . PRO B 1 223 ? -14.109 -12.547 -8.453 1 88.31 223 PRO B N 1
ATOM 3769 C CA . PRO B 1 223 ? -14.773 -13.656 -7.766 1 88.31 223 PRO B CA 1
ATOM 3770 C C . PRO B 1 223 ? -13.906 -14.289 -6.688 1 88.31 223 PRO B C 1
ATOM 3772 O O . PRO B 1 223 ? -14.352 -15.211 -5.992 1 88.31 223 PRO B O 1
ATOM 3775 N N . ARG B 1 224 ? -12.75 -13.938 -6.484 1 92.06 224 ARG B N 1
ATOM 3776 C CA . ARG B 1 224 ? -11.789 -14.617 -5.621 1 92.06 224 ARG B CA 1
ATOM 3777 C C . ARG B 1 224 ? -12.242 -14.578 -4.168 1 92.06 224 ARG B C 1
ATOM 3779 O O . ARG B 1 224 ? -12.492 -13.508 -3.611 1 92.06 224 ARG B O 1
ATOM 3786 N N . PRO B 1 225 ? -12.32 -15.758 -3.537 1 95.56 225 PRO B N 1
ATOM 3787 C CA . PRO B 1 225 ? -12.609 -15.773 -2.1 1 95.56 225 PRO B CA 1
ATOM 3788 C C . PRO B 1 225 ? -11.477 -15.164 -1.27 1 95.56 225 PRO B C 1
ATOM 3790 O O . PRO B 1 225 ? -10.305 -15.375 -1.569 1 95.56 225 PRO B O 1
ATOM 3793 N N . LEU B 1 226 ? -11.844 -14.469 -0.233 1 96.5 226 LEU B N 1
ATOM 3794 C CA . LEU B 1 226 ? -10.852 -13.828 0.627 1 96.5 226 LEU B CA 1
ATOM 3795 C C . LEU B 1 226 ? -9.945 -14.867 1.276 1 96.5 226 LEU B C 1
ATOM 3797 O O . LEU B 1 226 ? -8.758 -14.609 1.487 1 96.5 226 LEU B O 1
ATOM 3801 N N . LYS B 1 227 ? -10.469 -16.062 1.543 1 96.88 227 LYS B N 1
ATOM 3802 C CA . LYS B 1 227 ? -9.688 -17.125 2.176 1 96.88 227 LYS B CA 1
ATOM 3803 C C . LYS B 1 227 ? -8.492 -17.516 1.311 1 96.88 227 LYS B C 1
ATOM 3805 O O . LYS B 1 227 ? -7.473 -17.984 1.825 1 96.88 227 LYS B O 1
ATOM 3810 N N . ASP B 1 228 ? -8.617 -17.344 -0.005 1 95.75 228 ASP B N 1
ATOM 3811 C CA . ASP B 1 228 ? -7.52 -17.688 -0.901 1 95.75 228 ASP B CA 1
ATOM 3812 C C . ASP B 1 228 ? -6.387 -16.672 -0.806 1 95.75 228 ASP B C 1
ATOM 3814 O O . ASP B 1 228 ? -5.223 -17 -1.027 1 95.75 228 ASP B O 1
ATOM 3818 N N . SER B 1 229 ? -6.723 -15.398 -0.48 1 95.12 229 SER B N 1
ATOM 3819 C CA . SER B 1 229 ? -5.691 -14.414 -0.172 1 95.12 229 SER B CA 1
ATOM 3820 C C . SER B 1 229 ? -4.961 -14.758 1.12 1 95.12 229 SER B C 1
ATOM 3822 O O . SER B 1 229 ? -3.736 -14.656 1.193 1 95.12 229 SER B O 1
ATOM 3824 N N . VAL B 1 230 ? -5.73 -15.219 2.105 1 97.19 230 VAL B N 1
ATOM 3825 C CA . VAL B 1 230 ? -5.137 -15.648 3.365 1 97.19 230 VAL B CA 1
ATOM 3826 C C . VAL B 1 230 ? -4.211 -16.844 3.119 1 97.19 230 VAL B C 1
ATOM 3828 O O . VAL B 1 230 ? -3.117 -16.922 3.682 1 97.19 230 VAL B O 1
ATOM 3831 N N . ALA B 1 231 ? -4.617 -17.719 2.25 1 96.88 231 ALA B N 1
ATOM 3832 C CA . ALA B 1 231 ? -3.799 -18.875 1.925 1 96.88 231 ALA B CA 1
ATOM 3833 C C . ALA B 1 231 ? -2.455 -18.469 1.336 1 96.88 231 ALA B C 1
ATOM 3835 O O . ALA B 1 231 ? -1.433 -19.109 1.591 1 96.88 231 ALA B O 1
ATOM 3836 N N . ASP B 1 232 ? -2.459 -17.422 0.506 1 96.38 232 ASP B N 1
ATOM 3837 C CA . ASP B 1 232 ? -1.211 -16.891 -0.037 1 96.38 232 ASP B CA 1
ATOM 3838 C C . ASP B 1 232 ? -0.312 -16.344 1.075 1 96.38 232 ASP B C 1
ATOM 3840 O O . ASP B 1 232 ? 0.907 -16.531 1.033 1 96.38 232 ASP B O 1
ATOM 3844 N N . GLU B 1 233 ? -0.923 -15.727 2.053 1 96.88 233 GLU B N 1
ATOM 3845 C CA . GLU B 1 233 ? -0.158 -15.211 3.184 1 96.88 233 GLU B CA 1
ATOM 3846 C C . GLU B 1 233 ? 0.389 -16.344 4.043 1 96.88 233 GLU B C 1
ATOM 3848 O O . GLU B 1 233 ? 1.518 -16.266 4.535 1 96.88 233 GLU B O 1
ATOM 3853 N N . VAL B 1 234 ? -0.401 -17.328 4.219 1 97.75 234 VAL B N 1
ATOM 3854 C CA . VAL B 1 234 ? 0.035 -18.516 4.965 1 97.75 234 VAL B CA 1
ATOM 3855 C C . VAL B 1 234 ? 1.215 -19.172 4.25 1 97.75 234 VAL B C 1
ATOM 3857 O O . VAL B 1 234 ? 2.186 -19.578 4.891 1 97.75 234 VAL B O 1
ATOM 3860 N N . GLU B 1 235 ? 1.114 -19.25 2.922 1 98.25 235 GLU B N 1
ATOM 3861 C CA . GLU B 1 235 ? 2.219 -19.797 2.139 1 98.25 235 GLU B CA 1
ATOM 3862 C C . GLU B 1 235 ? 3.49 -18.969 2.334 1 98.25 235 GLU B C 1
ATOM 3864 O O . GLU B 1 235 ? 4.578 -19.531 2.488 1 98.25 235 GLU B O 1
ATOM 3869 N N . LEU B 1 236 ? 3.35 -17.672 2.328 1 98.31 236 LEU B N 1
ATOM 3870 C CA . LEU B 1 236 ? 4.477 -16.781 2.592 1 98.31 236 LEU B CA 1
ATOM 3871 C C . LEU B 1 236 ? 5.078 -17.062 3.965 1 98.31 236 LEU B C 1
ATOM 3873 O O . LEU B 1 236 ? 6.297 -17.219 4.09 1 98.31 236 LEU B O 1
ATOM 3877 N N . ASP B 1 237 ? 4.266 -17.109 4.977 1 98 237 ASP B N 1
ATOM 3878 C CA . ASP B 1 237 ? 4.715 -17.375 6.34 1 98 237 ASP B CA 1
ATOM 3879 C C . ASP B 1 237 ? 5.43 -18.719 6.438 1 98 237 ASP B C 1
ATOM 3881 O O . ASP B 1 237 ? 6.527 -18.812 6.992 1 98 237 ASP B O 1
ATOM 3885 N N . ASN B 1 238 ? 4.836 -19.734 5.855 1 97.31 238 ASN B N 1
ATOM 3886 C CA . ASN B 1 238 ? 5.434 -21.062 5.871 1 97.31 238 ASN B CA 1
ATOM 3887 C C . ASN B 1 238 ? 6.801 -21.078 5.195 1 97.31 238 ASN B C 1
ATOM 3889 O O . ASN B 1 238 ? 7.723 -21.75 5.656 1 97.31 238 ASN B O 1
ATOM 3893 N N . ALA B 1 239 ? 6.879 -20.344 4.141 1 98.25 239 ALA B N 1
ATOM 3894 C CA . ALA B 1 239 ? 8.094 -20.344 3.336 1 98.25 239 ALA B CA 1
ATOM 3895 C C . ALA B 1 239 ? 9.219 -19.594 4.051 1 98.25 239 ALA B C 1
ATOM 3897 O O . ALA B 1 239 ? 10.398 -19.875 3.811 1 98.25 239 ALA B O 1
ATOM 3898 N N . THR B 1 240 ? 8.883 -18.656 5.004 1 97.69 240 THR B N 1
ATOM 3899 C CA . THR B 1 240 ? 9.914 -17.688 5.352 1 97.69 240 THR B CA 1
ATOM 3900 C C . THR B 1 240 ? 10.102 -17.625 6.863 1 97.69 240 THR B C 1
ATOM 3902 O O . THR B 1 240 ? 11.125 -17.109 7.344 1 97.69 240 THR B O 1
ATOM 3905 N N . LYS B 1 241 ? 9.18 -18.094 7.715 1 96.12 241 LYS B N 1
ATOM 3906 C CA . LYS B 1 241 ? 9.109 -17.828 9.148 1 96.12 241 LYS B CA 1
ATOM 3907 C C . LYS B 1 241 ? 10.367 -18.312 9.859 1 96.12 241 LYS B C 1
ATOM 3909 O O . LYS B 1 241 ? 10.719 -17.812 10.93 1 96.12 241 LYS B O 1
ATOM 3914 N N . ASP B 1 242 ? 11.055 -19.203 9.281 1 96.12 242 ASP B N 1
ATOM 3915 C CA . ASP B 1 242 ? 12.18 -19.828 9.977 1 96.12 242 ASP B CA 1
ATOM 3916 C C . ASP B 1 242 ? 13.453 -19.016 9.797 1 96.12 242 ASP B C 1
ATOM 3918 O O . ASP B 1 242 ? 14.445 -19.234 10.492 1 96.12 242 ASP B O 1
ATOM 3922 N N . PHE B 1 243 ? 13.469 -17.984 8.844 1 95.12 243 PHE B N 1
ATOM 3923 C CA . PHE B 1 243 ? 14.766 -17.344 8.641 1 95.12 243 PHE B CA 1
ATOM 3924 C C . PHE B 1 243 ? 14.602 -15.828 8.531 1 95.12 243 PHE B C 1
ATOM 3926 O O . PHE B 1 243 ? 15.594 -15.094 8.453 1 95.12 243 PHE B O 1
ATOM 3933 N N . VAL B 1 244 ? 13.43 -15.328 8.57 1 96.12 244 VAL B N 1
ATOM 3934 C CA . VAL B 1 244 ? 13.234 -13.883 8.555 1 96.12 244 VAL B CA 1
ATOM 3935 C C . VAL B 1 244 ? 11.961 -13.523 9.328 1 96.12 244 VAL B C 1
ATOM 3937 O O . VAL B 1 244 ? 10.969 -14.25 9.266 1 96.12 244 VAL B O 1
ATOM 3940 N N . ASP B 1 245 ? 12.016 -12.461 10.078 1 95.44 245 ASP B N 1
ATOM 3941 C CA . ASP B 1 245 ? 10.852 -11.93 10.781 1 95.44 245 ASP B CA 1
ATOM 3942 C C . ASP B 1 245 ? 10.148 -10.859 9.945 1 95.44 245 ASP B C 1
ATOM 3944 O O . ASP B 1 245 ? 10.758 -9.859 9.578 1 95.44 245 ASP B O 1
ATOM 3948 N N . LEU B 1 246 ? 8.875 -11.102 9.641 1 97.69 246 LEU B N 1
ATOM 3949 C CA . LEU B 1 246 ? 8.062 -10.18 8.852 1 97.69 246 LEU B CA 1
ATOM 3950 C C . LEU B 1 246 ? 6.805 -9.773 9.617 1 97.69 246 LEU B C 1
ATOM 3952 O O . LEU B 1 246 ? 5.703 -10.227 9.289 1 97.69 246 LEU B O 1
ATOM 3956 N N . PRO B 1 247 ? 6.953 -8.922 10.578 1 97.88 247 PRO B N 1
ATOM 3957 C CA . PRO B 1 247 ? 5.848 -8.633 11.492 1 97.88 247 PRO B CA 1
ATOM 3958 C C . PRO B 1 247 ? 4.656 -7.977 10.797 1 97.88 247 PRO B C 1
ATOM 3960 O O . PRO B 1 247 ? 3.51 -8.18 11.195 1 97.88 247 PRO B O 1
ATOM 3963 N N . ILE B 1 248 ? 4.844 -7.137 9.82 1 98.38 248 ILE B N 1
ATOM 3964 C CA . ILE B 1 248 ? 3.74 -6.484 9.125 1 98.38 248 ILE B CA 1
ATOM 3965 C C . ILE B 1 248 ? 2.93 -7.523 8.352 1 98.38 248 ILE B C 1
ATOM 3967 O O . ILE B 1 248 ? 1.699 -7.547 8.438 1 98.38 248 ILE B O 1
ATOM 3971 N N . ALA B 1 249 ? 3.646 -8.422 7.641 1 97.81 249 ALA B N 1
ATOM 3972 C CA . ALA B 1 249 ? 2.982 -9.5 6.91 1 97.81 249 ALA B CA 1
ATOM 3973 C C . ALA B 1 249 ? 2.201 -10.398 7.859 1 97.81 249 ALA B C 1
ATOM 3975 O O . ALA B 1 249 ? 1.076 -10.805 7.555 1 97.81 249 ALA B O 1
ATOM 3976 N N . SER B 1 250 ? 2.793 -10.695 9.008 1 98 250 SER B N 1
ATOM 3977 C CA . SER B 1 250 ? 2.137 -11.547 9.992 1 98 250 SER B CA 1
ATOM 3978 C C . SER B 1 250 ? 0.868 -10.898 10.531 1 98 250 SER B C 1
ATOM 3980 O O . SER B 1 250 ? -0.165 -11.562 10.672 1 98 250 SER B O 1
ATOM 3982 N N . ALA B 1 251 ? 0.928 -9.625 10.852 1 98.06 251 ALA B N 1
ATOM 3983 C CA . ALA B 1 251 ? -0.249 -8.906 11.328 1 98.06 251 ALA B CA 1
ATOM 3984 C C . ALA B 1 251 ? -1.329 -8.852 10.25 1 98.06 251 ALA B C 1
ATOM 3986 O O . ALA B 1 251 ? -2.518 -8.992 10.547 1 98.06 251 ALA B O 1
ATOM 3987 N N . ALA B 1 252 ? -0.915 -8.641 9.008 1 98.06 252 ALA B N 1
ATOM 3988 C CA . ALA B 1 252 ? -1.84 -8.617 7.875 1 98.06 252 ALA B CA 1
ATOM 3989 C C . ALA B 1 252 ? -2.586 -9.938 7.746 1 98.06 252 ALA B C 1
ATOM 3991 O O . ALA B 1 252 ? -3.812 -9.961 7.621 1 98.06 252 ALA B O 1
ATOM 3992 N N . MET B 1 253 ? -1.821 -11.023 7.801 1 97.94 253 MET B N 1
ATOM 3993 C CA . MET B 1 253 ? -2.389 -12.359 7.703 1 97.94 253 MET B CA 1
ATOM 3994 C C . MET B 1 253 ? -3.445 -12.586 8.781 1 97.94 253 MET B C 1
ATOM 3996 O O . MET B 1 253 ? -4.547 -13.055 8.492 1 97.94 253 MET B O 1
ATOM 4000 N N . ARG B 1 254 ? -3.148 -12.188 10 1 97.81 254 ARG B N 1
ATOM 4001 C CA . ARG B 1 254 ? -4.066 -12.391 11.117 1 97.81 254 ARG B CA 1
ATOM 4002 C C . ARG B 1 254 ? -5.332 -11.555 10.945 1 97.81 254 ARG B C 1
ATOM 4004 O O . ARG B 1 254 ? -6.438 -12.031 11.211 1 97.81 254 ARG B O 1
ATOM 4011 N N . ARG B 1 255 ? -5.164 -10.344 10.492 1 97.5 255 ARG B N 1
ATOM 4012 C CA . ARG B 1 255 ? -6.34 -9.492 10.352 1 97.5 255 ARG B CA 1
ATOM 4013 C C . ARG B 1 255 ? -7.254 -10 9.242 1 97.5 255 ARG B C 1
ATOM 4015 O O . ARG B 1 255 ? -8.484 -9.961 9.375 1 97.5 255 ARG B O 1
ATOM 4022 N N . LEU B 1 256 ? -6.691 -10.398 8.125 1 97.38 256 LEU B N 1
ATOM 4023 C CA . LEU B 1 256 ? -7.5 -10.914 7.023 1 97.38 256 LEU B CA 1
ATOM 4024 C C . LEU B 1 256 ? -8.188 -12.219 7.422 1 97.38 256 LEU B C 1
ATOM 4026 O O . LEU B 1 256 ? -9.328 -12.477 7.012 1 97.38 256 LEU B O 1
ATOM 4030 N N . GLN B 1 257 ? -7.48 -13.023 8.219 1 97.69 257 GLN B N 1
ATOM 4031 C CA . GLN B 1 257 ? -8.125 -14.234 8.719 1 97.69 257 GLN B CA 1
ATOM 4032 C C . GLN B 1 257 ? -9.352 -13.898 9.562 1 97.69 257 GLN B C 1
ATOM 4034 O O . GLN B 1 257 ? -10.391 -14.547 9.438 1 97.69 257 GLN B O 1
ATOM 4039 N N . LYS B 1 258 ? -9.219 -12.898 10.43 1 96.94 258 LYS B N 1
ATOM 4040 C CA . LYS B 1 258 ? -10.367 -12.453 11.219 1 96.94 258 LYS B CA 1
ATOM 4041 C C . LYS B 1 258 ? -11.523 -12.023 10.312 1 96.94 258 LYS B C 1
ATOM 4043 O O . LYS B 1 258 ? -12.688 -12.258 10.633 1 96.94 258 LYS B O 1
ATOM 4048 N N . ALA B 1 259 ? -11.195 -11.344 9.219 1 96.81 259 ALA B N 1
ATOM 4049 C CA . ALA B 1 259 ? -12.211 -10.93 8.266 1 96.81 259 ALA B CA 1
ATOM 4050 C C . ALA B 1 259 ? -12.93 -12.133 7.664 1 96.81 259 ALA B C 1
ATOM 4052 O O . ALA B 1 259 ? -14.164 -12.156 7.59 1 96.81 259 ALA B O 1
ATOM 4053 N N . VAL B 1 260 ? -12.18 -13.141 7.262 1 97.12 260 VAL B N 1
ATOM 4054 C CA . VAL B 1 260 ? -12.742 -14.359 6.703 1 97.12 260 VAL B CA 1
ATOM 4055 C C . VAL B 1 260 ? -13.68 -15.008 7.723 1 97.12 260 VAL B C 1
ATOM 4057 O O . VAL B 1 260 ? -14.805 -15.391 7.391 1 97.12 260 VAL B O 1
ATOM 4060 N N . ASP B 1 261 ? -13.273 -15 8.961 1 96.44 261 ASP B N 1
ATOM 4061 C CA . ASP B 1 261 ? -13.992 -15.703 10.023 1 96.44 261 ASP B CA 1
ATOM 4062 C C . ASP B 1 261 ? -15.266 -14.961 10.406 1 96.44 261 ASP B C 1
ATOM 4064 O O . ASP B 1 261 ? -16.172 -15.531 11.023 1 96.44 261 ASP B O 1
ATOM 4068 N N . SER B 1 262 ? -15.352 -13.695 10.117 1 94.94 262 SER B N 1
ATOM 4069 C CA . SER B 1 262 ? -16.469 -12.859 10.547 1 94.94 262 SER B CA 1
ATOM 4070 C C . SER B 1 262 ? -17.672 -13.047 9.641 1 94.94 262 SER B C 1
ATOM 4072 O O . SER B 1 262 ? -18.781 -12.609 9.977 1 94.94 262 SER B O 1
ATOM 4074 N N . VAL B 1 263 ? -17.547 -13.516 8.484 1 93.88 263 VAL B N 1
ATOM 4075 C CA . VAL B 1 263 ? -18.609 -13.633 7.5 1 93.88 263 VAL B CA 1
ATOM 4076 C C . VAL B 1 263 ? -19.203 -15.039 7.539 1 93.88 263 VAL B C 1
ATOM 4078 O O . VAL B 1 263 ? -18.469 -16.031 7.492 1 93.88 263 VAL B O 1
ATOM 4081 N N . ALA B 1 264 ? -20.625 -14.992 7.711 1 88.88 264 ALA B N 1
ATOM 4082 C CA . ALA B 1 264 ? -21.312 -16.281 7.57 1 88.88 264 ALA B CA 1
ATOM 4083 C C . ALA B 1 264 ? -21.25 -16.781 6.129 1 88.88 264 ALA B C 1
ATOM 4085 O O . ALA B 1 264 ? -21.625 -16.062 5.199 1 88.88 264 ALA B O 1
ATOM 4086 N N . GLY B 1 265 ? -20.578 -17.891 5.855 1 92.62 265 GLY B N 1
ATOM 4087 C CA . GLY B 1 265 ? -20.344 -18.391 4.508 1 92.62 265 GLY B CA 1
ATOM 4088 C C . GLY B 1 265 ? -18.953 -18.062 3.98 1 92.62 265 GLY B C 1
ATOM 4089 O O . GLY B 1 265 ? -17.984 -18.047 4.742 1 92.62 265 GLY B O 1
ATOM 4090 N N . GLU B 1 266 ? -18.969 -17.688 2.615 1 94.94 266 GLU B N 1
ATOM 4091 C CA . GLU B 1 266 ? -17.656 -17.438 2.006 1 94.94 266 GLU B CA 1
ATOM 4092 C C . GLU B 1 266 ? -17.422 -15.945 1.794 1 94.94 266 GLU B C 1
ATOM 4094 O O . GLU B 1 266 ? -18.125 -15.312 1.002 1 94.94 266 GLU B O 1
ATOM 4099 N N . ALA B 1 267 ? -16.5 -15.398 2.521 1 95.94 267 ALA B N 1
ATOM 4100 C CA . ALA B 1 267 ? -16.109 -14.008 2.301 1 95.94 267 ALA B CA 1
ATOM 4101 C C . ALA B 1 267 ? -15.477 -13.828 0.922 1 95.94 267 ALA B C 1
ATOM 4103 O O . ALA B 1 267 ? -14.609 -14.609 0.522 1 95.94 267 ALA B O 1
ATOM 4104 N N . GLN B 1 268 ? -15.93 -12.773 0.203 1 95.56 268 GLN B N 1
ATOM 4105 C CA . GLN B 1 268 ? -15.32 -12.414 -1.072 1 95.56 268 GLN B CA 1
ATOM 4106 C C . GLN B 1 268 ? -14.203 -11.391 -0.875 1 95.56 268 GLN B C 1
ATOM 4108 O O . GLN B 1 268 ? -14.156 -10.703 0.145 1 95.56 268 GLN B O 1
ATOM 4113 N N . PHE B 1 269 ? -13.375 -11.289 -1.774 1 95.94 269 PHE B N 1
ATOM 4114 C CA . PHE B 1 269 ? -12.242 -10.375 -1.678 1 95.94 269 PHE B CA 1
ATOM 4115 C C . PHE B 1 269 ? -12.711 -8.969 -1.33 1 95.94 269 PHE B C 1
ATOM 4117 O O . PHE B 1 269 ? -12.133 -8.312 -0.465 1 95.94 269 PHE B O 1
ATOM 4124 N N . ILE B 1 270 ? -13.812 -8.438 -1.934 1 96.12 270 ILE B N 1
ATOM 4125 C CA . ILE B 1 270 ? -14.312 -7.082 -1.775 1 96.12 270 ILE B CA 1
ATOM 4126 C C . ILE B 1 270 ? -14.789 -6.871 -0.339 1 96.12 270 ILE B C 1
ATOM 4128 O O . ILE B 1 270 ? -14.922 -5.73 0.117 1 96.12 270 ILE B O 1
ATOM 4132 N N . ASP B 1 271 ? -14.992 -7.934 0.407 1 97 271 ASP B N 1
ATOM 4133 C CA . ASP B 1 271 ? -15.555 -7.824 1.75 1 97 271 ASP B CA 1
ATOM 4134 C C . ASP B 1 271 ? -14.57 -7.145 2.703 1 97 271 ASP B C 1
ATOM 4136 O O . ASP B 1 271 ? -14.961 -6.672 3.771 1 97 271 ASP B O 1
ATOM 4140 N N . ILE B 1 272 ? -13.297 -7.043 2.342 1 96.88 272 ILE B N 1
ATOM 4141 C CA . ILE B 1 272 ? -12.336 -6.336 3.176 1 96.88 272 ILE B CA 1
ATOM 4142 C C . ILE B 1 272 ? -12.711 -4.859 3.26 1 96.88 272 ILE B C 1
ATOM 4144 O O . ILE B 1 272 ? -12.219 -4.133 4.129 1 96.88 272 ILE B O 1
ATOM 4148 N N . THR B 1 273 ? -13.578 -4.367 2.334 1 98 273 THR B N 1
ATOM 4149 C CA . THR B 1 273 ? -13.992 -2.969 2.316 1 98 273 THR B CA 1
ATOM 4150 C C . THR B 1 273 ? -15.414 -2.814 2.836 1 98 273 THR B C 1
ATOM 4152 O O . THR B 1 273 ? -16.016 -1.739 2.727 1 98 273 THR B O 1
ATOM 4155 N N . ASN B 1 274 ? -16.047 -3.885 3.33 1 96.94 274 ASN B N 1
ATOM 4156 C CA . ASN B 1 274 ? -17.438 -3.867 3.729 1 96.94 274 ASN B CA 1
ATOM 4157 C C . ASN B 1 274 ? -17.609 -4.078 5.23 1 96.94 274 ASN B C 1
ATOM 4159 O O . ASN B 1 274 ? -16.734 -4.664 5.875 1 96.94 274 ASN B O 1
ATOM 4163 N N . LYS B 1 275 ? -18.75 -3.715 5.75 1 96.25 275 LYS B N 1
ATOM 4164 C CA . LY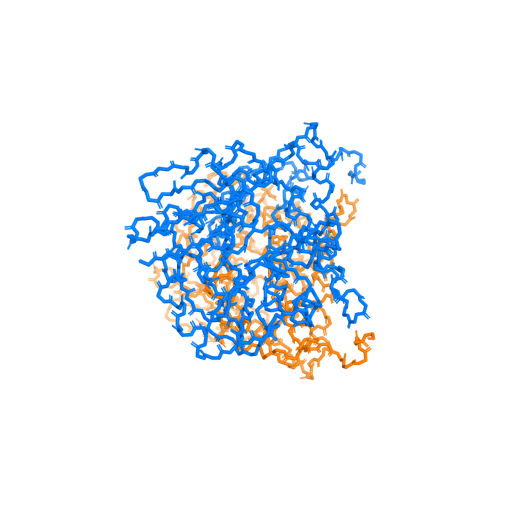S B 1 275 ? -19.016 -3.752 7.184 1 96.25 275 LYS B CA 1
ATOM 4165 C C . LYS B 1 275 ? -19.156 -5.188 7.684 1 96.25 275 LYS B C 1
ATOM 4167 O O . LYS B 1 275 ? -19.031 -5.449 8.883 1 96.25 275 LYS B O 1
ATOM 4172 N N . ASN B 1 276 ? -19.406 -6.148 6.789 1 95.44 276 ASN B N 1
ATOM 4173 C CA . ASN B 1 276 ? -19.625 -7.535 7.191 1 95.44 276 ASN B CA 1
ATOM 4174 C C . ASN B 1 276 ? -18.328 -8.18 7.703 1 95.44 276 ASN B C 1
ATOM 4176 O O . ASN B 1 276 ? -18.359 -9.266 8.281 1 95.44 276 ASN B O 1
ATOM 4180 N N . THR B 1 277 ? -17.172 -7.48 7.531 1 96.25 277 THR B N 1
ATOM 4181 C CA . THR B 1 277 ? -15.914 -8.008 8.031 1 96.25 277 THR B CA 1
ATOM 4182 C C . THR B 1 277 ? -15.344 -7.105 9.117 1 96.25 277 THR B C 1
ATOM 4184 O O . THR B 1 277 ? -14.172 -7.223 9.484 1 96.25 277 THR B O 1
ATOM 4187 N N . ALA B 1 278 ? -16.125 -6.164 9.609 1 95.12 278 ALA B N 1
ATOM 4188 C CA . ALA B 1 278 ? -15.711 -5.297 10.711 1 95.12 278 ALA B CA 1
ATOM 4189 C C . ALA B 1 278 ? -15.438 -6.105 11.969 1 95.12 278 ALA B C 1
ATOM 4191 O O . ALA B 1 278 ? -15.945 -7.215 12.133 1 95.12 278 ALA B O 1
ATOM 4192 N N . LEU B 1 279 ? -14.531 -5.605 12.812 1 90.94 279 LEU B N 1
ATOM 4193 C CA . LEU B 1 279 ? -14.297 -6.227 14.109 1 90.94 279 LEU B CA 1
ATOM 4194 C C . LEU B 1 279 ? -15.539 -6.125 14.992 1 90.94 279 LEU B C 1
ATOM 4196 O O . LEU B 1 279 ? -16.297 -5.156 14.898 1 90.94 279 LEU B O 1
ATOM 4200 N N . PRO B 1 280 ? -15.734 -7.191 15.734 1 79.5 280 PRO B N 1
ATOM 4201 C CA . PRO B 1 280 ? -16.875 -7.113 16.656 1 79.5 280 PRO B CA 1
ATOM 4202 C C . PRO B 1 280 ? -16.734 -5.98 17.656 1 79.5 280 PRO B C 1
ATOM 4204 O O . PRO B 1 280 ? -15.625 -5.539 17.953 1 79.5 280 PRO B O 1
ATOM 4207 N N . GLU B 1 281 ? -17.922 -5.281 18.031 1 66.94 281 GLU B N 1
ATOM 4208 C CA . GLU B 1 281 ? -17.984 -4.164 18.969 1 66.94 281 GLU B CA 1
ATOM 4209 C C . GLU B 1 281 ? -17.062 -4.398 20.156 1 66.94 281 GLU B C 1
ATOM 4211 O O . GLU B 1 281 ? -16.469 -3.455 20.688 1 66.94 281 GLU B O 1
ATOM 4216 N N . ALA B 1 282 ? -16.969 -5.617 20.75 1 49.41 282 ALA B N 1
ATOM 4217 C CA . ALA B 1 282 ? -16.172 -5.875 21.953 1 49.41 282 ALA B CA 1
ATOM 4218 C C . ALA B 1 282 ? -14.688 -5.688 21.672 1 49.41 282 ALA B C 1
ATOM 4220 O O . ALA B 1 282 ? -13.883 -5.598 22.594 1 49.41 282 ALA B O 1
ATOM 4221 N N . SER B 1 283 ? -14.25 -5.699 20.5 1 53.72 283 SER B N 1
ATOM 4222 C CA . SER B 1 283 ? -12.828 -5.574 20.203 1 53.72 283 SER B CA 1
ATOM 4223 C C . SER B 1 283 ? -12.367 -4.125 20.312 1 53.72 283 SER B C 1
ATOM 4225 O O . SER B 1 283 ? -11.188 -3.828 20.094 1 53.72 283 SER B O 1
ATOM 4227 N N . LYS B 1 284 ? -13.508 -3.322 20.641 1 50.12 284 LYS B N 1
ATOM 4228 C CA . LYS B 1 284 ? -13.25 -1.924 20.969 1 50.12 284 LYS B CA 1
ATOM 4229 C C . LYS B 1 284 ? -12.883 -1.761 22.438 1 50.12 284 LYS B C 1
ATOM 4231 O O . LYS B 1 284 ? -13.625 -2.203 23.328 1 50.12 284 LYS B O 1
ATOM 4236 N N . LYS B 1 285 ? -11.734 -1.623 22.859 1 48.09 285 LYS B N 1
ATOM 4237 C CA . LYS B 1 285 ? -11.305 -1.479 24.25 1 48.09 285 LYS B CA 1
ATOM 4238 C C . LYS B 1 285 ? -12.094 -0.384 24.953 1 48.09 285 LYS B C 1
ATOM 4240 O O . LYS B 1 285 ? -12.266 0.713 24.422 1 48.09 285 LYS B O 1
#

Organism: Lacticaseibacillus paracasei (strain ATCC 334 / BCRC 17002 / CCUG 31169 / CIP 107868 / KCTC 3260 / NRRL B-441) (NCBI:txid321967)

Nearest PDB structures (foldseek):
  3pef-assembly2_G  TM=8.855E-01  e=3.651E-20  Geobacter metallireducens
  3w6u-assembly1_A  TM=8.666E-01  e=5.692E-20  Pyrobaculum calidifontis JCM 11548
  5u5g-assembly1_B  TM=8.762E-01  e=2.349E-18  Pseudomonas syringae
  4dll-assembly1_B  TM=8.192E-01  e=1.506E-18  Polaromonas sp. JS666
  4dll-assembly1_A  TM=8.284E-01  e=2.047E-17  Polaromonas sp. JS666

Secondary structure (DSSP, 8-state):
-EEEEE--STTHHHHHHHHHHTT-EEEEE-SSHHHHHHH-BTTEEE-SSHHHHHHT-SEEEE---GGGHHHHHTB-SSSB-GGGTPPTT-EEEE-S---HHHHHHHHTTPPTT-EEEE--EES-HHHHHTT-EEEEEBS-HHHHHHHHHHHTTTEEEEE--STTHHHHHHHHHHHHHHHHHHHHHHHHHHHHHTT--HHHHHHHHTTSTTHHHHHHHT-TT---BHHHHHHHHHHHHHHHTTT---HHHHHHHHHHHHHHHHSSS--BGGGGGSGGGSPPGGG--/-EEEEE--STTHHHHHHHHHHTT-EEEEE-SSHHHHHHH-BTTEEE-SSHHHHHHT-SEEEE---GGGHHHHHTB-SSSB-GGGTPPTT-EEEE-S---HHHHHHHHTTPPTT-EEEE--EES-HHHHHTT-EEEEEBS-HHHHHHHHHHHTTTEEEEE--STTHHHHHHHHHHHHHHHHHHHHHHHHHHHHHTT--HHHHHHHHTTSTTHHHHHHHT-TT---BHHHHHHHHHHHHHHHTTT---HHHHHHHHHHHHHHHHSSS--BGGGGGSGGGSPPGGG--

Sequence (570 aa):
MKITFIGVGDMGSHMVPHLAKAGYDVTVWDKVPAKMAAVAGDHVRTATSLEDAVTASRVIITSVMSDDVPALHIGTTETPGIVHYLQPGSTLIVTSTLDPRKITAIQAVMPTKTHLLDVPMIGGVKYAREAGLVLIAAGDKQAVADVTPILKTFGTVKYVGEQGNGAKLKLITNVAIMAAEAGIRETLDLADAYDIDYQTTLDLLQMGPLKPVVIRALDESNPRPLKDSVADEVELDNATKDFVDLPIASAAMRRLQKAVDSVAGEAQFIDITNKNTALPEASKKMKITFIGVGDMGSHMVPHLAKAGYDVTVWDKVPAKMAAVAGDHVRTATSLEDAVTASRVIITSVMSDDVPALHIGTTETPGIVHYLQPGSTLIVTSTLDPRKITAIQAVMPTKTHLLDVPMIGGVKYAREAGLVLIAAGDKQAVADVTPILKTFGTVKYVGEQGNGAKLKLITNVAIMAAEAGIRETLDLADAYDIDYQTTLDLLQMGPLKPVVIRALDESNPRPLKDSVADEVELDNATKDFVDLPIASAAMRRLQKAVDSVAGEAQFIDITNKNTALPEASKK

Radius of gyration: 27.13 Å; Cα contacts (8 Å, |Δi|>4): 1170; chains: 2; bounding box: 46×85×62 Å